Protein AF-M4SZ89-F1 (afdb_monomer_lite)

Organism: NCBI:txid5691

Secondary structure (DSSP, 8-state):
---SHHHHHHHHHHHHHHHTT-PPPTTS--TTHHHHHHHHHHHHGGG---GGGS--PPP-HHHHHHHHHHHHTS-HHHHTTS--SS----SS-GGGTT-SSHHHHHHHHHHHHHHHHHHH-GGGSGGG-PPPHHHHTSHHHHHHHHHHHHHHHHHHHHHHHHHHHTHHHHHHHHHHHHHHHHHHHHSS--TT--HHHH------SSHHHHSBTTTGGGSHHHHHHHHH---TT--S-SSSTTS-SS---TTSTTHHHHHHHHHHHHTTSPPPP--HHHHHHHHHHHHTT-EEEEETTEEEEEEEE--TTSSSS-BTTBEEEE-GGG-GGG-SSS--TTSHHHHHHHHHHHHHHHHHHHHHHHHHHHHHHHHHHHHHHHHHHGGGSPPPPP------------HHHHHHHHHHHHHHHHHHHHHHHHHHHHHHHHHHHHHHHHHHHHHHHHHHHHHHHHHHHTT--TTS---B-TTS-B--PPPPP-

pLDDT: mean 75.84, std 20.74, range [26.45, 97.75]

Foldseek 3Di:
DPPDPVVVLVVLVVVVVVLCPPDDDPPALQQCQSVLLLLLLLVLQLVADPVLLVDLDFDCVLLLLLLLLLLLLDQPVVLVQEDEPPDDDDPQRPVLPPDPCSVVVVVVNVSNNSSSNLNVALVSAFVSDRDDNLLSPDPLSVLLSVLSVLLSLVLVVLNVVLVPPQSVLSVVLVVPLSQLSLCQAAVGHPPPDDLLGRHDQQWDQFLQVAQECVHRVLHSLSQSCQQFEAAQQADHGNNPQLYDPDHDGTRDSCSSVSSSSSVVVSVPPDNDHDALSSLQCSLVVSVVQWDWDDDPNAIWTKHTFDDPNRTAGDDYSGGMHTPCLQPPRNPPDDRDCSRSSNSSNVSSVSRVSNVVSSVSSVVSSVSSNVSSVVSSVSSVVSVVDD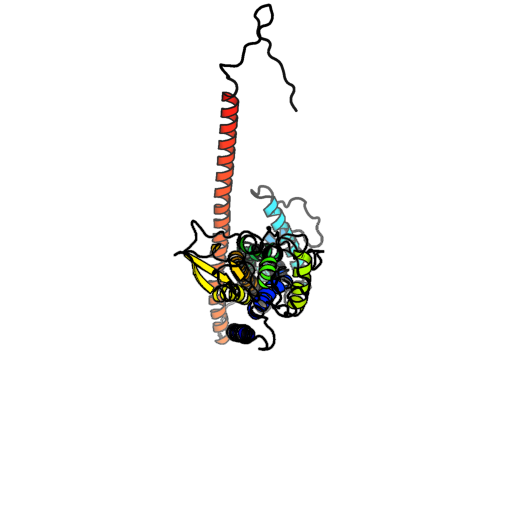SPPDDDDDDDDDDDDDPVVVVVVVVVVVVSVVSVVVSVVSVVVVVVVVVVVVVVVVVVVVVVVVVVVVVVVVVVVVPDDVPDDFDADPVGDGDDDDDDDD

Radius of gyration: 36.12 Å; chains: 1; bounding box: 84×64×108 Å

Sequence (486 aa):
MGRTFADTSLVLAIYLALSAQIKADDHTNAVNLADLSYLCKIIALTKTQTTDFDNADLDSAPIAKQQPLNMSLSDPSWKAQFPKIQGNKPDTPGHCKGSKAPETCKQQYKTWEAAERGAEEPMNLPGKVVYPDKTLATEAGRSTHLLVQATLAAAISKKDAYDMRDKPTLQKFKATVKDALEHIVYRHSAAGKTAATICRADAENDRLTSCKLSKMAKTVCGTAICLCHNDVTQTADICGGASSEAKTAFGGNSMAAVYDKIHEKCGLTPVPHQSSSYIAALATGLLSRLKTKEVALAAKVYLGTITTNSDCRSEANKGCVDFTEISEGNAGGAINAELWPTKLLEIANNLRQAEQALTAKHETQSTLNTLQKQAEHLYEHLQHTPIPPAPTTDTQAKKHRDPQLMIANHQQKQSINALASTAFTTQAQRNANLKQEQKPQQQKEQEMQLQDNKRKRRNAKGNYNPNAPRLLNANGKVKNAKIPPF

Structure (mmCIF, N/CA/C/O backbone):
data_AF-M4SZ89-F1
#
_entry.id   AF-M4SZ89-F1
#
loop_
_atom_site.group_PDB
_atom_site.id
_atom_site.type_symbol
_atom_site.label_atom_id
_atom_site.label_alt_id
_atom_site.label_comp_id
_atom_site.label_asym_id
_atom_site.label_entity_id
_atom_site.label_seq_id
_atom_site.pdbx_PDB_ins_code
_atom_site.Cartn_x
_atom_site.Cartn_y
_atom_site.Cartn_z
_atom_site.occupancy
_atom_site.B_iso_or_equiv
_atom_site.auth_seq_id
_atom_site.auth_comp_id
_atom_site.auth_asym_id
_atom_site.auth_atom_id
_atom_site.pdbx_PDB_model_num
ATOM 1 N N . MET A 1 1 ? 9.666 -7.163 21.982 1.00 36.81 1 MET A N 1
ATOM 2 C CA . MET A 1 1 ? 10.007 -7.828 20.704 1.00 36.81 1 MET A CA 1
ATOM 3 C C . MET A 1 1 ? 10.155 -6.742 19.650 1.00 36.81 1 MET A C 1
ATOM 5 O O . MET A 1 1 ? 9.158 -6.142 19.295 1.00 36.81 1 MET A O 1
ATOM 9 N N . GLY A 1 2 ? 11.381 -6.403 19.248 1.00 33.12 2 GLY A N 1
ATOM 10 C CA . GLY A 1 2 ? 11.660 -5.243 18.384 1.00 33.12 2 GLY A CA 1
ATOM 11 C C . GLY A 1 2 ? 12.942 -5.418 17.571 1.00 33.12 2 GLY A C 1
ATOM 12 O O . GLY A 1 2 ? 13.766 -4.516 17.526 1.00 33.12 2 GLY A O 1
ATOM 13 N N . ARG A 1 3 ? 13.158 -6.616 17.010 1.00 28.50 3 ARG A N 1
ATOM 14 C CA . ARG A 1 3 ? 14.396 -6.980 16.294 1.00 28.50 3 ARG A CA 1
ATOM 15 C C . ARG A 1 3 ? 14.197 -7.492 14.859 1.00 28.50 3 ARG A C 1
ATOM 17 O O . ARG A 1 3 ? 15.154 -7.936 14.258 1.00 28.50 3 ARG A O 1
ATOM 24 N N . THR A 1 4 ? 13.006 -7.405 14.267 1.00 40.66 4 THR A N 1
ATOM 25 C CA . THR A 1 4 ? 12.740 -8.024 12.947 1.00 40.66 4 THR A CA 1
ATOM 26 C C . THR A 1 4 ? 12.839 -7.078 11.741 1.00 40.66 4 THR A C 1
ATOM 28 O O . THR A 1 4 ? 12.909 -7.546 10.606 1.00 40.66 4 THR A O 1
ATOM 31 N N . PHE A 1 5 ? 12.885 -5.756 11.944 1.00 37.91 5 PHE A N 1
ATOM 32 C CA . PHE A 1 5 ? 12.888 -4.790 10.830 1.00 37.91 5 PHE A CA 1
ATOM 33 C C . PHE A 1 5 ? 14.282 -4.481 10.255 1.00 37.91 5 PHE A C 1
ATOM 35 O O . PHE A 1 5 ? 14.401 -4.156 9.074 1.00 37.91 5 PHE A O 1
ATOM 42 N N . ALA A 1 6 ? 15.345 -4.600 11.060 1.00 34.72 6 ALA A N 1
ATOM 43 C CA . ALA A 1 6 ? 16.712 -4.341 10.596 1.00 34.72 6 ALA A CA 1
ATOM 44 C C . ALA A 1 6 ? 17.258 -5.498 9.738 1.00 34.72 6 ALA A C 1
ATOM 46 O O . ALA A 1 6 ? 17.866 -5.261 8.694 1.00 34.72 6 ALA A O 1
ATOM 47 N N . ASP A 1 7 ? 16.961 -6.742 10.124 1.00 34.84 7 ASP A N 1
ATOM 48 C CA . ASP A 1 7 ? 17.510 -7.931 9.462 1.00 34.84 7 ASP A CA 1
ATOM 49 C C . ASP A 1 7 ? 16.897 -8.177 8.074 1.00 34.84 7 ASP A C 1
ATOM 51 O O . ASP A 1 7 ? 17.586 -8.606 7.151 1.00 34.84 7 ASP A O 1
ATOM 55 N N . THR A 1 8 ? 15.625 -7.825 7.868 1.00 44.75 8 THR A N 1
ATOM 56 C CA . THR A 1 8 ? 14.959 -7.960 6.559 1.00 44.75 8 THR A CA 1
ATOM 57 C C . THR A 1 8 ? 15.474 -6.953 5.529 1.00 44.75 8 THR A C 1
ATOM 59 O O . THR A 1 8 ? 15.621 -7.296 4.355 1.00 44.75 8 THR A O 1
ATOM 62 N N . SER A 1 9 ? 15.822 -5.734 5.955 1.00 45.56 9 SER A N 1
ATOM 63 C CA . SER A 1 9 ? 16.360 -4.695 5.063 1.00 45.56 9 SER A CA 1
ATOM 64 C C . SER A 1 9 ? 17.781 -5.011 4.580 1.00 45.56 9 SER A C 1
ATOM 66 O O . SER A 1 9 ? 18.100 -4.773 3.414 1.00 45.56 9 SER A O 1
ATOM 68 N N . LEU A 1 10 ? 18.619 -5.601 5.442 1.00 38.62 10 LEU A N 1
ATOM 69 C CA . LEU A 1 10 ? 19.981 -6.013 5.087 1.00 38.62 10 LEU A CA 1
ATOM 70 C C . LEU A 1 10 ? 19.970 -7.173 4.077 1.00 38.62 10 LEU A C 1
ATOM 72 O O . LEU A 1 10 ? 20.678 -7.132 3.072 1.00 38.62 10 LEU A O 1
ATOM 76 N N . VAL A 1 11 ? 19.116 -8.177 4.298 1.00 49.03 11 VAL A N 1
ATOM 77 C CA . VAL A 1 11 ? 18.994 -9.345 3.408 1.00 49.03 11 VAL A CA 1
ATOM 78 C C . VAL A 1 11 ? 18.476 -8.944 2.021 1.00 49.03 11 VAL A C 1
ATOM 80 O O . VAL A 1 11 ? 18.975 -9.443 1.012 1.00 49.03 11 VAL A O 1
ATOM 83 N N . LEU A 1 12 ? 17.537 -7.994 1.942 1.00 48.88 12 LEU A N 1
ATOM 84 C CA . LEU A 1 12 ? 16.992 -7.501 0.671 1.00 48.88 12 LEU A CA 1
ATOM 85 C C . LEU A 1 12 ? 18.033 -6.716 -0.149 1.00 48.88 12 LEU A C 1
ATOM 87 O O . LEU A 1 12 ? 18.131 -6.896 -1.365 1.00 48.88 12 LEU A O 1
ATOM 91 N N . ALA A 1 13 ? 18.844 -5.884 0.515 1.00 47.94 13 ALA A N 1
ATOM 92 C CA . ALA A 1 13 ? 19.945 -5.158 -0.118 1.00 47.94 13 ALA A CA 1
ATOM 93 C C . ALA A 1 13 ? 21.029 -6.115 -0.646 1.00 47.94 13 ALA A C 1
ATOM 95 O O . ALA A 1 13 ? 21.525 -5.926 -1.757 1.00 47.94 13 ALA A O 1
ATOM 96 N N . ILE A 1 14 ? 21.333 -7.184 0.098 1.00 47.44 14 ILE A N 1
ATOM 97 C CA . ILE A 1 14 ? 22.278 -8.230 -0.318 1.00 47.44 14 ILE A CA 1
ATOM 98 C C . ILE A 1 14 ? 21.741 -9.008 -1.532 1.00 47.44 14 ILE A C 1
ATOM 100 O O . ILE A 1 14 ? 22.484 -9.222 -2.487 1.00 47.44 14 ILE A O 1
ATOM 104 N N . TYR A 1 15 ? 20.449 -9.358 -1.570 1.00 50.28 15 TYR A N 1
ATOM 105 C CA . TYR A 1 15 ? 19.843 -10.053 -2.719 1.00 50.28 15 TYR A CA 1
ATOM 106 C C . TYR A 1 15 ? 19.828 -9.189 -3.994 1.00 50.28 15 TYR A C 1
ATOM 108 O O . TYR A 1 15 ? 20.091 -9.673 -5.099 1.00 50.28 15 TYR A O 1
ATOM 116 N N . LEU A 1 16 ? 19.564 -7.885 -3.856 1.00 49.06 16 LEU A N 1
ATOM 117 C CA . LEU A 1 16 ? 19.643 -6.930 -4.965 1.00 49.06 16 LEU A CA 1
ATOM 118 C C . LEU A 1 16 ? 21.092 -6.712 -5.433 1.00 49.06 16 LEU A C 1
ATOM 120 O O . LEU A 1 16 ? 21.329 -6.682 -6.641 1.00 49.06 16 LEU A O 1
ATOM 124 N N . ALA A 1 17 ? 22.061 -6.654 -4.517 1.00 45.78 17 ALA A N 1
ATOM 125 C CA . ALA A 1 17 ? 23.483 -6.556 -4.849 1.00 45.78 17 ALA A CA 1
ATOM 126 C C . ALA A 1 17 ? 24.021 -7.823 -5.543 1.00 45.78 17 ALA A C 1
ATOM 128 O O . ALA A 1 17 ? 24.750 -7.717 -6.526 1.00 45.78 17 ALA A O 1
ATOM 129 N N . LEU A 1 18 ? 23.604 -9.019 -5.112 1.00 41.88 18 LEU A N 1
ATOM 130 C CA . LEU A 1 18 ? 23.982 -10.295 -5.740 1.00 41.88 18 LEU A CA 1
ATOM 131 C C . LEU A 1 18 ? 23.459 -10.404 -7.177 1.00 41.88 18 LEU A C 1
ATOM 133 O O . LEU A 1 18 ? 24.170 -10.835 -8.077 1.00 41.88 18 LEU A O 1
ATOM 137 N N . SER A 1 19 ? 22.245 -9.924 -7.436 1.00 43.47 19 SER A N 1
ATOM 138 C CA . SER A 1 19 ? 21.701 -9.889 -8.800 1.00 43.47 19 SER A CA 1
ATOM 139 C C . SER A 1 19 ? 22.340 -8.835 -9.717 1.00 43.47 19 SER A C 1
ATOM 141 O O . SER A 1 19 ? 22.160 -8.896 -10.931 1.00 43.47 19 SER A O 1
ATOM 143 N N . ALA A 1 20 ? 23.087 -7.873 -9.164 1.00 42.91 20 ALA A N 1
ATOM 144 C CA . ALA A 1 20 ? 23.924 -6.969 -9.951 1.00 42.91 20 ALA A CA 1
ATOM 145 C C . ALA A 1 20 ? 25.211 -7.656 -10.452 1.00 42.91 20 ALA A C 1
ATOM 147 O O . ALA A 1 20 ? 25.927 -7.068 -11.257 1.00 42.91 20 ALA A O 1
ATOM 148 N N . GLN A 1 21 ? 25.483 -8.896 -10.018 1.00 42.19 21 GLN A N 1
ATOM 149 C CA . GLN A 1 21 ? 26.638 -9.695 -10.436 1.00 42.19 21 GLN A CA 1
ATOM 150 C C . GLN A 1 21 ? 26.321 -10.764 -11.490 1.00 42.19 21 GLN A C 1
ATOM 152 O O . GLN A 1 21 ? 27.181 -11.600 -11.765 1.00 42.19 21 GLN A O 1
ATOM 157 N N . ILE A 1 22 ? 25.141 -10.741 -12.128 1.00 48.22 22 ILE A N 1
ATOM 158 C CA . ILE A 1 22 ? 24.932 -11.515 -13.362 1.00 48.22 22 ILE A CA 1
ATOM 159 C C . ILE A 1 22 ? 25.780 -10.851 -14.453 1.00 48.22 22 ILE A C 1
ATOM 161 O O . ILE A 1 22 ? 25.318 -9.970 -15.179 1.00 48.22 22 ILE A O 1
ATOM 165 N N . LYS A 1 23 ? 27.060 -11.223 -14.516 1.00 40.38 23 LYS A N 1
ATOM 166 C CA . LYS A 1 23 ? 27.880 -11.007 -15.701 1.00 40.38 23 LYS A CA 1
ATOM 167 C C . LYS A 1 23 ? 27.308 -11.907 -16.790 1.00 40.38 23 LYS A C 1
ATOM 169 O O . LYS A 1 23 ? 27.009 -13.072 -16.526 1.00 40.38 23 LYS A O 1
ATOM 174 N N . ALA A 1 24 ? 27.102 -11.345 -17.977 1.00 44.34 24 ALA A N 1
ATOM 175 C CA . ALA A 1 24 ? 26.889 -12.158 -19.163 1.00 44.34 24 ALA A CA 1
ATOM 176 C C . ALA A 1 24 ? 28.044 -13.168 -19.259 1.00 44.34 24 ALA A C 1
ATOM 178 O O . ALA A 1 24 ? 29.178 -12.836 -18.914 1.00 44.34 24 ALA A O 1
ATOM 179 N N . ASP A 1 25 ? 27.739 -14.395 -19.672 1.00 45.38 25 ASP A N 1
ATOM 180 C CA . ASP A 1 25 ? 28.764 -15.311 -20.159 1.00 45.38 25 ASP A CA 1
ATOM 181 C C . ASP A 1 25 ? 29.540 -14.582 -21.268 1.00 45.38 25 ASP A C 1
ATOM 183 O O . ASP A 1 25 ? 28.912 -14.043 -22.186 1.00 45.38 25 ASP A O 1
ATOM 187 N N . ASP A 1 26 ? 30.874 -14.546 -21.170 1.00 44.59 26 ASP A N 1
ATOM 188 C CA . ASP A 1 26 ? 31.775 -13.906 -22.139 1.00 44.59 26 ASP A CA 1
ATOM 189 C C . ASP A 1 26 ? 31.582 -14.468 -23.570 1.00 44.59 26 ASP A C 1
ATOM 191 O O . ASP A 1 26 ? 32.023 -13.861 -24.547 1.00 44.59 26 ASP A O 1
ATOM 195 N N . HIS A 1 27 ? 30.884 -15.602 -23.719 1.00 46.88 27 HIS A N 1
ATOM 196 C CA . HIS A 1 27 ? 30.517 -16.212 -24.999 1.00 46.88 27 HIS A CA 1
ATOM 197 C C . HIS A 1 27 ? 29.178 -15.737 -25.590 1.00 46.88 27 HIS A C 1
ATOM 199 O O . HIS A 1 27 ? 28.850 -16.086 -26.727 1.00 46.88 27 HIS A O 1
ATOM 205 N N . THR A 1 28 ? 28.405 -14.923 -24.869 1.00 55.62 28 THR A N 1
ATOM 206 C CA . THR A 1 28 ? 27.119 -14.383 -25.332 1.00 55.62 28 THR A CA 1
ATOM 207 C C . THR A 1 28 ? 27.242 -12.871 -25.504 1.00 55.62 28 THR A C 1
ATOM 209 O O . THR A 1 28 ? 27.560 -12.158 -24.560 1.00 55.62 28 THR A O 1
ATOM 212 N N . ASN A 1 29 ? 26.967 -12.328 -26.694 1.00 66.94 29 ASN A N 1
ATOM 213 C CA . ASN A 1 29 ? 26.988 -10.874 -26.955 1.00 66.94 29 ASN A CA 1
ATOM 214 C C . ASN A 1 29 ? 25.875 -10.086 -26.207 1.00 66.94 29 ASN A C 1
ATOM 216 O O . ASN A 1 29 ? 25.530 -8.969 -26.595 1.00 66.94 29 ASN A O 1
ATOM 220 N N . ALA A 1 30 ? 25.325 -10.651 -25.126 1.00 80.81 30 ALA A N 1
ATOM 221 C CA . ALA A 1 30 ? 24.142 -10.239 -24.382 1.00 80.81 30 ALA A CA 1
ATOM 222 C C . ALA A 1 30 ? 24.397 -9.016 -23.479 1.00 80.81 30 ALA A C 1
ATOM 224 O O . ALA A 1 30 ? 24.188 -9.044 -22.262 1.00 80.81 30 ALA A O 1
ATOM 225 N N . VAL A 1 31 ? 24.852 -7.918 -24.084 1.00 85.81 31 VAL A N 1
ATOM 226 C CA . VAL A 1 31 ? 25.299 -6.690 -23.406 1.00 85.81 31 VAL A CA 1
ATOM 227 C C . VAL A 1 31 ? 24.241 -6.043 -22.505 1.00 85.81 31 VAL A C 1
ATOM 229 O O . VAL A 1 31 ? 24.598 -5.337 -21.564 1.00 85.81 31 VAL A O 1
ATOM 232 N N . ASN A 1 32 ? 22.950 -6.290 -22.750 1.00 90.88 32 ASN A N 1
ATOM 233 C CA . ASN A 1 32 ? 21.843 -5.721 -21.979 1.00 90.88 32 ASN A CA 1
ATOM 234 C C . ASN A 1 32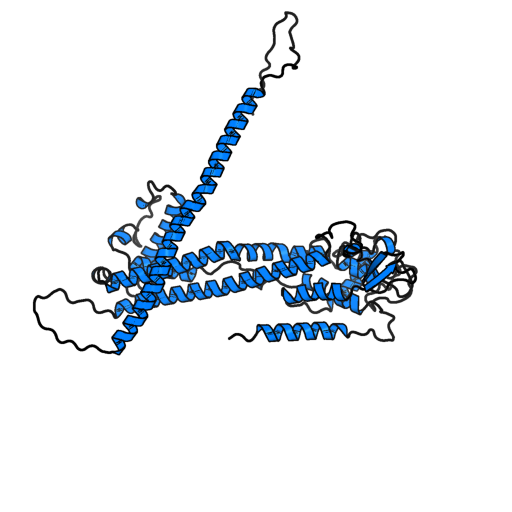 ? 21.150 -6.736 -21.053 1.00 90.88 32 ASN A C 1
ATOM 236 O O . ASN A 1 32 ? 20.132 -6.400 -20.444 1.00 90.88 32 ASN A O 1
ATOM 240 N N . LEU A 1 33 ? 21.679 -7.958 -20.893 1.00 88.50 33 LEU A N 1
ATOM 241 C CA . LEU A 1 33 ? 21.048 -9.001 -20.069 1.00 88.50 33 LEU A CA 1
ATOM 242 C C . LEU A 1 33 ? 20.818 -8.556 -18.617 1.00 88.50 33 LEU A C 1
ATOM 244 O O . LEU A 1 33 ? 19.773 -8.850 -18.032 1.00 88.50 33 LEU A O 1
ATOM 248 N N . ALA A 1 34 ? 21.767 -7.824 -18.030 1.00 89.25 34 ALA A N 1
ATOM 249 C CA . ALA A 1 34 ? 21.647 -7.328 -16.660 1.00 89.25 34 ALA A CA 1
ATOM 250 C C . ALA A 1 34 ? 20.532 -6.276 -16.513 1.00 89.25 34 ALA A C 1
ATOM 252 O O . ALA A 1 34 ? 19.811 -6.279 -15.513 1.00 89.25 34 ALA A O 1
ATOM 253 N N . ASP A 1 35 ? 20.370 -5.398 -17.505 1.00 94.00 35 ASP A N 1
ATOM 254 C CA . ASP A 1 35 ? 19.313 -4.383 -17.509 1.00 94.00 35 ASP A CA 1
ATOM 255 C C . ASP A 1 35 ? 17.945 -5.017 -17.784 1.00 94.00 35 ASP A C 1
ATOM 257 O O . ASP A 1 35 ? 16.976 -4.696 -17.095 1.00 94.00 35 ASP A O 1
ATOM 261 N N . LEU A 1 36 ? 17.865 -6.006 -18.683 1.00 93.88 36 LEU A N 1
ATOM 262 C CA . LEU A 1 36 ? 16.652 -6.805 -18.865 1.00 93.88 36 LEU A CA 1
ATOM 263 C C . LEU A 1 36 ? 16.264 -7.535 -17.573 1.00 93.88 36 LEU A C 1
ATOM 265 O O . LEU A 1 36 ? 15.119 -7.442 -17.134 1.00 93.88 36 LEU A O 1
ATOM 269 N N . SER A 1 37 ? 17.215 -8.223 -16.937 1.00 91.62 37 SER A N 1
ATOM 270 C CA . SER A 1 37 ? 16.984 -8.940 -15.675 1.00 91.62 37 SER A CA 1
ATOM 271 C C . SER A 1 37 ? 16.450 -8.005 -14.591 1.00 91.62 37 SER A C 1
ATOM 273 O O . SER A 1 37 ? 15.629 -8.399 -13.763 1.00 91.62 37 SER A O 1
ATOM 275 N N . TYR A 1 38 ? 16.884 -6.743 -14.602 1.00 94.38 38 TYR A N 1
ATOM 276 C CA . TYR A 1 38 ? 16.364 -5.719 -13.711 1.00 94.38 38 TYR A CA 1
ATOM 277 C C . TYR A 1 38 ? 14.910 -5.344 -14.029 1.00 94.38 38 TYR A C 1
ATOM 279 O O . TYR A 1 38 ? 14.068 -5.348 -13.130 1.00 94.38 38 TYR A O 1
ATOM 287 N N . LEU A 1 39 ? 14.585 -5.086 -15.301 1.00 96.69 39 LEU A N 1
ATOM 288 C CA . LEU A 1 39 ? 13.211 -4.798 -15.726 1.00 96.69 39 LEU A CA 1
ATOM 289 C C . LEU A 1 39 ? 12.262 -5.974 -15.457 1.00 96.69 39 LEU A C 1
ATOM 291 O O . LEU A 1 39 ? 11.119 -5.750 -15.062 1.00 96.69 39 LEU A O 1
ATOM 295 N N . CYS A 1 40 ? 12.729 -7.220 -15.584 1.00 95.06 40 CYS A N 1
ATOM 296 C CA . CYS A 1 40 ? 11.929 -8.401 -15.262 1.00 95.06 40 CYS A CA 1
ATOM 297 C C . CYS A 1 40 ? 11.460 -8.421 -13.799 1.00 95.06 40 CYS A C 1
ATOM 299 O O . CYS A 1 40 ? 10.348 -8.872 -13.527 1.00 95.06 40 CYS A O 1
ATOM 301 N N . LYS A 1 41 ? 12.237 -7.871 -12.858 1.00 94.56 41 LYS A N 1
ATOM 302 C CA . LYS A 1 41 ? 11.801 -7.731 -11.456 1.00 94.56 41 LYS A CA 1
ATOM 303 C C . LYS A 1 41 ? 10.668 -6.729 -11.297 1.00 94.56 41 LYS A C 1
ATOM 305 O O . LYS A 1 41 ? 9.758 -6.961 -10.511 1.00 94.56 41 LYS A O 1
ATOM 310 N N . ILE A 1 42 ? 10.702 -5.640 -12.063 1.00 95.62 42 ILE A N 1
ATOM 311 C CA . ILE A 1 42 ? 9.619 -4.653 -12.083 1.00 95.62 42 ILE A CA 1
ATOM 312 C C . ILE A 1 42 ? 8.368 -5.274 -12.719 1.00 95.62 42 ILE A C 1
ATOM 314 O O . ILE A 1 42 ? 7.276 -5.136 -12.178 1.00 95.62 42 ILE A O 1
ATOM 318 N N . ILE A 1 43 ? 8.520 -6.036 -13.809 1.00 94.69 43 ILE A N 1
ATOM 319 C CA . ILE A 1 43 ? 7.421 -6.795 -14.432 1.00 94.69 43 ILE A CA 1
ATOM 320 C C . ILE A 1 43 ? 6.814 -7.796 -13.434 1.00 94.69 43 ILE A C 1
ATOM 322 O O . ILE A 1 43 ? 5.590 -7.907 -13.342 1.00 94.69 43 ILE A O 1
ATOM 326 N N . ALA A 1 44 ? 7.643 -8.488 -12.646 1.00 92.69 44 ALA A N 1
ATOM 327 C CA . ALA A 1 44 ? 7.199 -9.468 -11.656 1.00 92.69 44 ALA A CA 1
ATOM 328 C C . ALA A 1 44 ? 6.315 -8.871 -10.545 1.00 92.69 44 ALA A C 1
ATOM 330 O O . ALA A 1 44 ? 5.497 -9.603 -9.991 1.00 92.69 44 ALA A O 1
ATOM 331 N N . LEU A 1 45 ? 6.386 -7.557 -10.279 1.00 91.81 45 LEU A N 1
ATOM 332 C CA . LEU A 1 45 ? 5.482 -6.877 -9.336 1.00 91.81 45 LEU A CA 1
ATOM 333 C C . LEU A 1 45 ? 4.004 -7.026 -9.724 1.00 91.81 45 LEU A C 1
ATOM 335 O O . LEU A 1 45 ? 3.142 -7.064 -8.853 1.00 91.81 45 LEU A O 1
ATOM 339 N N . THR A 1 46 ? 3.695 -7.150 -11.020 1.00 90.88 46 THR A N 1
ATOM 340 C CA . THR A 1 46 ? 2.310 -7.335 -11.503 1.00 90.88 46 THR A CA 1
ATOM 341 C C . THR A 1 46 ? 1.719 -8.698 -11.138 1.00 90.88 46 THR A C 1
ATOM 343 O O . THR A 1 46 ? 0.511 -8.899 -11.241 1.00 90.88 46 THR A O 1
ATOM 346 N N . LYS A 1 47 ? 2.564 -9.638 -10.698 1.00 86.50 47 LYS A N 1
ATOM 347 C CA . LYS A 1 47 ? 2.171 -10.989 -10.283 1.00 86.50 47 LYS A CA 1
ATOM 348 C C . LYS A 1 47 ? 1.986 -11.112 -8.770 1.00 86.50 47 LYS A C 1
ATOM 350 O O . LYS A 1 47 ? 1.521 -12.155 -8.312 1.00 86.50 47 LYS A O 1
ATOM 355 N N . THR A 1 48 ? 2.363 -10.098 -7.990 1.00 81.38 48 THR A N 1
ATOM 356 C CA . THR A 1 48 ? 2.270 -10.176 -6.532 1.00 81.38 48 THR A CA 1
ATOM 357 C C . THR A 1 48 ? 0.822 -10.047 -6.062 1.00 81.38 48 THR A C 1
ATOM 359 O O . THR A 1 48 ? 0.033 -9.268 -6.598 1.00 81.38 48 THR A O 1
ATOM 362 N N . GLN A 1 49 ? 0.466 -10.837 -5.050 1.00 74.38 49 GLN A N 1
ATOM 363 C CA . GLN A 1 49 ? -0.824 -10.737 -4.379 1.00 74.38 49 GLN A CA 1
ATOM 364 C C . GLN A 1 49 ? -0.771 -9.661 -3.290 1.00 74.38 49 GLN A C 1
ATOM 366 O O . GLN A 1 49 ? 0.221 -9.538 -2.579 1.00 74.38 49 GLN A O 1
ATOM 371 N N . THR A 1 50 ? -1.858 -8.908 -3.134 1.00 72.06 50 THR A N 1
ATOM 372 C CA . THR A 1 50 ? -1.990 -7.833 -2.136 1.00 72.06 50 THR A CA 1
ATOM 373 C C . THR A 1 50 ? -2.863 -8.256 -0.955 1.00 72.06 50 THR A C 1
ATOM 375 O O . THR A 1 50 ? -3.582 -7.430 -0.393 1.00 72.06 50 THR A O 1
ATOM 378 N N . THR A 1 51 ? -2.848 -9.546 -0.606 1.00 74.56 51 THR A N 1
ATOM 379 C CA . THR A 1 51 ? -3.790 -10.153 0.351 1.00 74.56 51 THR A CA 1
ATOM 380 C C . THR A 1 51 ? -3.734 -9.529 1.739 1.00 74.56 51 THR A C 1
ATOM 382 O O . THR A 1 51 ? -4.750 -9.437 2.424 1.00 74.56 51 THR A O 1
ATOM 385 N N . ASP A 1 52 ? -2.574 -9.007 2.136 1.00 72.62 52 ASP A N 1
ATOM 386 C CA . ASP A 1 52 ? -2.389 -8.346 3.434 1.00 72.62 52 ASP A CA 1
ATOM 387 C C . ASP A 1 52 ? -3.251 -7.080 3.587 1.00 72.62 52 ASP A C 1
ATOM 389 O O . ASP A 1 52 ? -3.553 -6.647 4.699 1.00 72.62 52 ASP A O 1
ATOM 393 N N . PHE A 1 53 ? -3.712 -6.513 2.468 1.00 80.75 53 PHE A N 1
ATOM 394 C CA . PHE A 1 53 ? -4.570 -5.331 2.421 1.00 80.75 53 PHE A CA 1
ATOM 395 C C . PHE A 1 53 ? -6.050 -5.673 2.184 1.00 80.75 53 PHE A C 1
ATOM 397 O O . PHE A 1 53 ? -6.866 -4.766 2.007 1.00 80.75 53 PHE A O 1
ATOM 404 N N . ASP A 1 54 ? -6.433 -6.957 2.175 1.00 79.38 54 ASP A N 1
ATOM 405 C CA . ASP A 1 54 ? -7.777 -7.366 1.756 1.00 79.38 54 ASP A CA 1
ATOM 406 C C . ASP A 1 54 ? -8.883 -6.938 2.712 1.00 79.38 54 ASP A C 1
ATOM 408 O O . ASP A 1 54 ? -10.007 -6.677 2.268 1.00 79.38 54 ASP A O 1
ATOM 412 N N . ASN A 1 55 ? -8.569 -6.829 4.000 1.00 85.00 55 ASN A N 1
ATOM 413 C CA . ASN A 1 55 ? -9.517 -6.430 5.023 1.00 85.00 55 ASN A CA 1
ATOM 414 C C . ASN A 1 55 ? -9.055 -5.134 5.701 1.00 85.00 55 ASN A C 1
ATOM 416 O O . ASN A 1 55 ? -8.092 -5.137 6.466 1.00 85.00 55 ASN A O 1
ATOM 420 N N . ALA A 1 56 ? -9.786 -4.043 5.479 1.00 90.94 56 ALA A N 1
ATOM 421 C CA . ALA A 1 56 ? -9.559 -2.759 6.144 1.00 90.94 56 ALA A CA 1
ATOM 422 C C . ALA A 1 56 ? -10.417 -2.573 7.410 1.00 90.94 56 ALA A C 1
ATOM 424 O O . ALA A 1 56 ? -10.335 -1.539 8.061 1.00 90.94 56 ALA A O 1
ATOM 425 N N . ASP A 1 57 ? -11.263 -3.538 7.764 1.00 94.06 57 ASP A N 1
ATOM 426 C CA . ASP A 1 57 ? -12.154 -3.436 8.914 1.00 94.06 57 ASP A CA 1
ATOM 427 C C . ASP A 1 57 ? -11.501 -3.980 10.187 1.00 94.06 57 ASP A C 1
ATOM 429 O O . ASP A 1 57 ? -10.837 -5.024 10.185 1.00 94.06 57 ASP A O 1
ATOM 433 N N . LEU A 1 58 ? -11.711 -3.255 11.287 1.00 95.12 58 LEU A N 1
ATOM 434 C CA . LEU A 1 58 ? -11.496 -3.758 12.643 1.00 95.12 58 LEU A CA 1
ATOM 435 C C . LEU A 1 58 ? -12.633 -4.702 13.032 1.00 95.12 58 LEU A C 1
ATOM 437 O O . LEU A 1 58 ? -13.794 -4.448 12.703 1.00 95.12 58 LEU A O 1
ATOM 441 N N . ASP A 1 59 ? -12.310 -5.725 13.815 1.00 94.94 59 ASP A N 1
ATOM 442 C CA . ASP A 1 59 ? -13.316 -6.526 14.499 1.00 94.94 59 ASP A CA 1
ATOM 443 C C . ASP A 1 59 ? -13.964 -5.689 15.612 1.00 94.94 59 ASP A C 1
ATOM 445 O O . ASP A 1 59 ? -13.296 -5.216 16.538 1.00 94.94 59 ASP A O 1
ATOM 449 N N . SER A 1 60 ? -15.281 -5.492 15.510 1.00 93.25 60 SER A N 1
ATOM 450 C CA . SER A 1 60 ? -16.086 -4.741 16.475 1.00 93.25 60 SER A CA 1
ATOM 451 C C . SER A 1 60 ? -16.534 -5.564 17.684 1.00 93.25 60 SER A C 1
ATOM 453 O O . SER A 1 60 ? -17.110 -4.989 18.611 1.00 93.25 60 SER A O 1
ATOM 455 N N . ALA A 1 61 ? -16.282 -6.878 17.713 1.00 94.56 61 ALA A N 1
ATOM 456 C CA . ALA A 1 61 ? -16.664 -7.745 18.825 1.00 94.56 61 ALA A CA 1
ATOM 457 C C . ALA A 1 61 ? -16.183 -7.244 20.204 1.00 94.56 61 ALA A C 1
ATOM 459 O O . ALA A 1 61 ? -16.985 -7.288 21.137 1.00 94.56 61 ALA A O 1
ATOM 460 N N . PRO A 1 62 ? -14.965 -6.685 20.375 1.00 96.19 62 PRO A N 1
ATOM 461 C CA . PRO A 1 62 ? -14.526 -6.166 21.674 1.00 96.19 62 PRO A CA 1
ATOM 462 C C . PRO A 1 62 ? -15.346 -4.974 22.185 1.00 96.19 62 PRO A C 1
ATOM 464 O O . PRO A 1 62 ? -15.490 -4.790 23.393 1.00 96.19 62 PRO A O 1
ATOM 467 N N . ILE A 1 63 ? -15.895 -4.155 21.281 1.00 95.19 63 ILE A N 1
ATOM 468 C CA . ILE A 1 63 ? -16.808 -3.060 21.641 1.00 95.19 63 ILE A CA 1
ATOM 469 C C . ILE A 1 63 ? -18.187 -3.634 21.960 1.00 95.19 63 ILE A C 1
ATOM 471 O O . ILE A 1 63 ? -18.762 -3.295 22.991 1.00 95.19 63 ILE A O 1
ATOM 475 N N . ALA A 1 64 ? -18.699 -4.526 21.107 1.00 93.12 64 ALA A N 1
ATOM 476 C CA . ALA A 1 64 ? -20.005 -5.154 21.296 1.00 93.12 64 ALA A CA 1
ATOM 477 C C . ALA A 1 64 ? -20.089 -5.895 22.640 1.00 93.12 64 ALA A C 1
ATOM 479 O O . ALA A 1 64 ? -21.078 -5.759 23.350 1.00 93.12 64 ALA A O 1
ATOM 480 N N . LYS A 1 65 ? -19.019 -6.590 23.044 1.00 93.81 65 LYS A N 1
ATOM 481 C CA . LYS A 1 65 ? -18.931 -7.276 24.340 1.00 93.81 65 LYS A CA 1
ATOM 482 C C . LYS A 1 65 ? -18.931 -6.337 25.542 1.00 93.81 65 LYS A C 1
ATOM 484 O O . LYS A 1 65 ? -19.367 -6.748 26.601 1.00 93.81 65 LYS A O 1
ATOM 489 N N . GLN A 1 66 ? -18.492 -5.087 25.411 1.00 95.31 66 GLN A N 1
ATOM 490 C CA . GLN A 1 66 ? -18.516 -4.122 26.520 1.00 95.31 66 GLN A CA 1
ATOM 491 C C . GLN A 1 66 ? -19.891 -3.472 26.725 1.00 95.31 66 GLN A C 1
ATOM 493 O O . GLN A 1 66 ? -20.176 -2.966 27.811 1.00 95.31 66 GLN A O 1
ATOM 498 N N . GLN A 1 67 ? -20.752 -3.468 25.704 1.00 94.56 67 GLN A N 1
ATOM 499 C CA . GLN A 1 67 ? -22.054 -2.802 25.778 1.00 94.56 67 GLN A CA 1
ATOM 500 C C . GLN A 1 67 ? -22.989 -3.442 26.825 1.00 94.56 67 GLN A C 1
ATOM 502 O O . GLN A 1 67 ? -23.509 -2.687 27.650 1.00 94.56 67 GLN A O 1
ATOM 507 N N . PRO A 1 68 ? -23.161 -4.782 26.889 1.00 94.19 68 PRO A N 1
ATOM 508 C CA . PRO A 1 68 ? -23.935 -5.429 27.952 1.00 94.19 68 PRO A CA 1
ATOM 509 C C . PRO A 1 68 ? -23.363 -5.201 29.354 1.00 94.19 68 PRO A C 1
ATOM 511 O O . PRO A 1 68 ? -24.118 -5.013 30.302 1.00 94.19 68 PRO A O 1
ATOM 514 N N . LEU A 1 69 ? -22.034 -5.152 29.508 1.00 95.56 69 LEU A N 1
ATOM 515 C CA . LEU A 1 69 ? -21.392 -4.876 30.802 1.00 95.56 69 LEU A CA 1
ATOM 516 C C . LEU A 1 69 ? -21.770 -3.474 31.284 1.00 95.56 69 LEU A C 1
ATOM 518 O O . LEU A 1 69 ? -22.258 -3.315 32.399 1.00 95.56 69 LEU A O 1
ATOM 522 N N . ASN A 1 70 ? -21.608 -2.468 30.420 1.00 95.62 70 ASN A N 1
ATOM 523 C CA . ASN A 1 70 ? -22.003 -1.097 30.729 1.00 95.62 70 ASN A CA 1
ATOM 524 C C . ASN A 1 70 ? -23.502 -1.000 31.057 1.00 95.62 70 ASN A C 1
ATOM 526 O O . ASN A 1 70 ? -23.887 -0.318 32.004 1.00 95.62 70 ASN A O 1
ATOM 530 N N . MET A 1 71 ? -24.346 -1.693 30.289 1.00 94.12 71 MET A N 1
ATOM 531 C CA . MET A 1 71 ? -25.789 -1.668 30.503 1.00 94.12 71 MET A CA 1
ATOM 532 C C . MET A 1 71 ? -26.197 -2.351 31.816 1.00 94.12 71 MET A C 1
ATOM 534 O O . MET A 1 71 ? -26.923 -1.759 32.605 1.00 94.12 71 MET A O 1
ATOM 538 N N . SER A 1 72 ? -25.671 -3.539 32.122 1.00 94.25 72 SER A N 1
ATOM 539 C CA . SER A 1 72 ? -26.000 -4.260 33.364 1.00 94.25 72 SER A CA 1
ATOM 540 C C . SER A 1 72 ? -25.628 -3.481 34.635 1.00 94.25 72 SER A C 1
ATOM 542 O O . SER A 1 72 ? -26.328 -3.588 35.645 1.00 94.25 72 SER A O 1
ATOM 544 N N . LEU A 1 73 ? -24.572 -2.658 34.573 1.00 94.56 73 LEU A N 1
ATOM 545 C CA . LEU A 1 73 ? -24.131 -1.771 35.656 1.00 94.56 73 LEU A CA 1
ATOM 546 C C . LEU A 1 73 ? -24.879 -0.428 35.709 1.00 94.56 73 LEU A C 1
ATOM 548 O O . LEU A 1 73 ? -24.662 0.355 36.637 1.00 94.56 73 LEU A O 1
ATOM 552 N N . SER A 1 74 ? -25.728 -0.138 34.723 1.00 93.00 74 SER A N 1
ATOM 553 C CA . SER A 1 74 ? -26.465 1.120 34.652 1.00 93.00 74 SER A CA 1
ATOM 554 C C . SER A 1 74 ? -27.565 1.214 35.709 1.00 93.00 74 SER A C 1
ATOM 556 O O . SER A 1 74 ? -28.043 0.215 36.254 1.00 93.00 74 SER A O 1
ATOM 558 N N . ASP A 1 75 ? -27.987 2.451 35.977 1.00 87.81 75 ASP A N 1
ATOM 559 C CA . ASP A 1 75 ? -29.072 2.737 36.911 1.00 87.81 75 ASP A CA 1
ATOM 560 C C . ASP A 1 75 ? -30.368 1.999 36.506 1.00 87.81 75 ASP A C 1
ATOM 562 O O . ASP A 1 75 ? -30.701 1.959 35.315 1.00 87.81 75 ASP A O 1
ATOM 566 N N . PRO A 1 76 ? -31.134 1.429 37.455 1.00 85.38 76 PRO A N 1
ATOM 567 C CA . PRO A 1 76 ? -32.373 0.716 37.144 1.00 85.38 76 PRO A CA 1
ATOM 568 C C . PRO A 1 76 ? -33.391 1.555 36.362 1.00 85.38 76 PRO A C 1
ATOM 570 O O . PRO A 1 76 ? -34.064 1.029 35.477 1.00 85.38 76 PRO A O 1
ATOM 573 N N . SER A 1 77 ? -33.472 2.864 36.628 1.00 84.94 77 SER A N 1
ATOM 574 C CA . SER A 1 77 ? -34.359 3.774 35.891 1.00 84.94 77 SER A CA 1
ATOM 575 C C . SER A 1 77 ? -33.916 3.991 34.442 1.00 84.94 77 SER A C 1
ATOM 577 O O . SER A 1 77 ? -34.751 4.240 33.574 1.00 84.94 77 SER A O 1
ATOM 579 N N . TRP A 1 78 ? -32.615 3.860 34.160 1.00 85.69 78 TRP A N 1
ATOM 580 C CA . TRP A 1 78 ? -32.083 3.890 32.800 1.00 85.69 78 TRP A CA 1
ATOM 581 C C . TRP A 1 78 ? -32.397 2.591 32.055 1.00 85.69 78 TRP A C 1
ATOM 583 O O . TRP A 1 78 ? -32.963 2.644 30.965 1.00 85.69 78 TRP A O 1
ATOM 593 N N . LYS A 1 79 ? -32.113 1.436 32.670 1.00 86.00 79 LYS A N 1
ATOM 594 C CA . LYS A 1 79 ? -32.414 0.107 32.107 1.00 86.00 79 LYS A CA 1
ATOM 595 C C . LYS A 1 79 ? -33.899 -0.049 31.758 1.00 86.00 79 LYS A C 1
ATOM 597 O O . LYS A 1 79 ? -34.247 -0.507 30.675 1.00 86.00 79 LYS A O 1
ATOM 602 N N . ALA A 1 80 ? -34.786 0.462 32.618 1.00 83.50 80 ALA A N 1
ATOM 603 C CA . ALA A 1 80 ? -36.238 0.432 32.423 1.00 83.50 80 ALA A CA 1
ATOM 604 C C . ALA A 1 80 ? -36.750 1.175 31.167 1.00 83.50 80 ALA A C 1
ATOM 606 O O . ALA A 1 80 ? -37.920 1.028 30.813 1.00 83.50 80 ALA A O 1
ATOM 607 N N . GLN A 1 81 ? -35.913 1.967 30.481 1.00 82.12 81 GLN A N 1
ATOM 608 C CA . GLN A 1 81 ? -36.274 2.621 29.212 1.00 82.12 81 GLN A CA 1
ATOM 609 C C . GLN A 1 81 ? -36.190 1.687 27.994 1.00 82.12 81 GLN A C 1
ATOM 611 O O . GLN A 1 81 ? -36.627 2.056 26.894 1.00 82.12 81 GLN A O 1
ATOM 616 N N . PHE A 1 82 ? -35.619 0.496 28.169 1.00 84.00 82 PHE A N 1
ATOM 617 C CA . PHE A 1 82 ? -35.415 -0.482 27.110 1.00 84.00 82 PHE A CA 1
ATOM 618 C C . PHE A 1 82 ? -36.336 -1.691 27.311 1.00 84.00 82 PHE A C 1
ATOM 620 O O . PHE A 1 82 ? -36.609 -2.089 28.445 1.00 84.00 82 PHE A O 1
ATOM 627 N N . PRO A 1 83 ? -36.869 -2.271 26.221 1.00 74.00 83 PRO A N 1
ATOM 628 C CA . PRO A 1 83 ? -37.678 -3.473 26.322 1.00 74.00 83 PRO A CA 1
ATOM 629 C C . PRO A 1 83 ? -36.817 -4.651 26.793 1.00 74.00 83 PRO A C 1
ATOM 631 O O . PRO A 1 83 ? -35.712 -4.864 26.290 1.00 74.00 83 PRO A O 1
ATOM 634 N N . LYS A 1 84 ? -37.371 -5.437 27.717 1.00 70.19 84 LYS A N 1
ATOM 635 C CA . LYS A 1 84 ? -36.812 -6.723 28.154 1.00 70.19 84 LYS A CA 1
ATOM 636 C C . LYS A 1 84 ? -36.833 -7.752 27.018 1.00 70.19 84 LYS A C 1
ATOM 638 O O . LYS A 1 84 ? -37.509 -7.537 26.009 1.00 70.19 84 LYS A O 1
ATOM 643 N N . ILE A 1 85 ? -36.165 -8.897 27.193 1.00 65.19 85 ILE A N 1
ATOM 644 C CA . ILE A 1 85 ? -36.106 -10.003 26.209 1.00 65.19 85 ILE A CA 1
ATOM 645 C C . ILE A 1 85 ? -37.491 -10.367 25.639 1.00 65.19 85 ILE A C 1
ATOM 647 O O . ILE A 1 85 ? -37.613 -10.667 24.451 1.00 65.19 85 ILE A O 1
ATOM 651 N N . GLN A 1 86 ? -38.546 -10.287 26.455 1.00 56.34 86 GLN A N 1
ATOM 652 C CA . GLN A 1 86 ? -39.936 -10.452 26.027 1.00 56.34 86 GLN A CA 1
ATOM 653 C C . GLN A 1 86 ? -40.647 -9.092 25.970 1.00 56.34 86 GLN A C 1
ATOM 655 O O . GLN A 1 86 ? -41.332 -8.691 26.909 1.00 56.34 86 GLN A O 1
ATOM 660 N N . GLY A 1 87 ? -40.470 -8.358 24.871 1.00 58.19 87 GLY A N 1
ATOM 661 C CA . GLY A 1 87 ? -41.112 -7.060 24.672 1.00 58.19 87 GLY A CA 1
ATOM 662 C C . GLY A 1 87 ? -41.265 -6.695 23.199 1.00 58.19 87 GLY A C 1
ATOM 663 O O . GLY A 1 87 ? -40.368 -6.928 22.389 1.00 58.19 87 GLY A O 1
ATOM 664 N N . ASN A 1 88 ? -42.410 -6.102 22.846 1.00 56.75 88 ASN A N 1
ATOM 665 C CA . ASN A 1 88 ? -42.626 -5.547 21.510 1.00 56.75 88 ASN A CA 1
ATOM 666 C C . ASN A 1 88 ? -41.671 -4.373 21.271 1.00 56.75 88 ASN A C 1
ATOM 668 O O . ASN A 1 88 ? -41.516 -3.499 22.124 1.00 56.75 88 ASN A O 1
ATOM 672 N N . LYS A 1 89 ? -41.059 -4.343 20.086 1.00 59.91 89 LYS A N 1
ATOM 673 C CA . LYS A 1 89 ? -40.118 -3.301 19.678 1.00 59.91 89 LYS A CA 1
ATOM 674 C C . LYS A 1 89 ? -40.891 -2.058 19.216 1.00 59.91 89 LYS A C 1
ATOM 676 O O . LYS A 1 89 ? -41.586 -2.144 18.206 1.00 59.91 89 LYS A O 1
ATOM 681 N N . PRO A 1 90 ? -40.814 -0.909 19.909 1.00 61.69 90 PRO A N 1
ATOM 682 C CA . PRO A 1 90 ? -41.457 0.308 19.424 1.00 61.69 90 PRO A CA 1
ATOM 683 C C . PRO A 1 90 ? -40.734 0.841 18.173 1.00 61.69 90 PRO A C 1
ATOM 685 O O . PRO A 1 90 ? -39.511 0.980 18.179 1.00 61.69 90 PRO A O 1
ATOM 688 N N . ASP A 1 91 ? -41.481 1.201 17.121 1.00 58.06 91 ASP A N 1
ATOM 689 C CA . ASP A 1 91 ? -40.928 1.742 15.858 1.00 58.06 91 ASP A CA 1
ATOM 690 C C . ASP A 1 91 ? -40.149 3.053 16.045 1.00 58.06 91 ASP A C 1
ATOM 692 O O . ASP A 1 91 ? -39.206 3.358 15.313 1.00 58.06 91 ASP A O 1
ATOM 696 N N . THR A 1 92 ? -40.538 3.863 17.032 1.00 58.97 92 THR A N 1
ATOM 697 C CA . THR A 1 92 ? -39.779 5.041 17.461 1.00 58.97 92 THR A CA 1
ATOM 698 C C . THR A 1 92 ? -39.730 5.081 18.983 1.00 58.97 92 THR A C 1
ATOM 700 O O . THR A 1 92 ? -40.773 5.264 19.619 1.00 58.97 92 THR A O 1
ATOM 703 N N . PRO A 1 93 ? -38.537 4.956 19.583 1.00 68.19 93 PRO A N 1
ATOM 704 C CA . PRO A 1 93 ? -38.373 5.074 21.022 1.00 68.19 93 PRO A CA 1
ATOM 705 C C . PRO A 1 93 ? -38.867 6.432 21.512 1.00 68.19 93 PRO A C 1
ATOM 707 O O . PRO A 1 93 ? -38.521 7.461 20.926 1.00 68.19 93 PRO A O 1
ATOM 710 N N . GLY A 1 94 ? -39.632 6.454 22.607 1.00 71.25 94 GLY A N 1
ATOM 711 C CA . GLY A 1 94 ? -40.107 7.702 23.215 1.00 71.25 94 GLY A CA 1
ATOM 712 C C . GLY A 1 94 ? -38.964 8.681 23.506 1.00 71.25 94 GLY A C 1
ATOM 713 O O . GLY A 1 94 ? -39.102 9.871 23.243 1.00 71.25 94 GLY A O 1
ATOM 714 N N . HIS A 1 95 ? -37.804 8.157 23.917 1.00 70.25 95 HIS A N 1
ATOM 715 C CA . HIS A 1 95 ? -36.576 8.913 24.180 1.00 70.25 95 HIS A CA 1
ATOM 716 C C . HIS A 1 95 ? -36.007 9.653 22.950 1.00 70.25 95 HIS A C 1
ATOM 718 O O . HIS A 1 95 ? -35.361 10.685 23.099 1.00 70.25 95 HIS A O 1
ATOM 724 N N . CYS A 1 96 ? -36.277 9.179 21.729 1.00 76.25 96 CYS A N 1
ATOM 725 C CA . CYS A 1 96 ? -35.809 9.834 20.504 1.00 76.25 96 CYS A CA 1
ATOM 726 C C . CYS A 1 96 ? -36.777 10.901 19.967 1.00 76.25 96 CYS A C 1
ATOM 728 O O . CYS A 1 96 ? -36.439 11.601 19.005 1.00 76.25 96 CYS A O 1
ATOM 730 N N . LYS A 1 97 ? -37.972 11.055 20.559 1.00 72.44 97 LYS A N 1
ATOM 731 C CA . LYS A 1 97 ? -38.936 12.085 20.149 1.00 72.44 97 LYS A CA 1
ATOM 732 C C . LYS A 1 97 ? -38.394 13.476 20.496 1.00 72.44 97 LYS A C 1
ATOM 734 O O . LYS A 1 97 ? -38.028 13.740 21.633 1.00 72.44 97 LYS A O 1
ATOM 739 N N . GLY A 1 98 ? -38.342 14.368 19.505 1.00 69.75 98 GLY A N 1
ATOM 740 C CA . GLY A 1 98 ? -37.815 15.731 19.668 1.00 69.75 98 GLY A CA 1
ATOM 741 C C . GLY A 1 98 ? -36.289 15.855 19.559 1.00 69.75 98 GLY A C 1
ATOM 742 O O . GLY A 1 98 ? -35.760 16.956 19.706 1.00 69.75 98 GLY A O 1
ATOM 743 N N . SER A 1 99 ? -35.569 14.763 19.265 1.00 75.25 99 SER A N 1
ATOM 744 C CA . SER A 1 99 ? -34.135 14.832 18.968 1.00 75.25 99 SER A CA 1
ATOM 745 C C . SER A 1 99 ? -33.873 15.618 17.678 1.00 75.25 99 SER A C 1
ATOM 747 O O . SER A 1 99 ? -34.551 15.420 16.671 1.00 75.25 99 SER A O 1
ATOM 749 N N . LYS A 1 100 ? -32.829 16.460 17.683 1.00 76.12 100 LYS A N 1
ATOM 750 C CA . LYS A 1 100 ? -32.335 17.169 16.485 1.00 76.12 100 LYS A CA 1
ATOM 751 C C . LYS A 1 100 ? -31.689 16.230 15.454 1.00 76.12 100 LYS A C 1
ATOM 753 O O . LYS A 1 100 ? -31.477 16.639 14.319 1.00 76.12 100 LYS A O 1
ATOM 758 N N . ALA A 1 101 ? -31.381 14.990 15.844 1.00 76.75 101 ALA A N 1
ATOM 759 C CA . ALA A 1 101 ? -30.805 13.949 14.992 1.00 76.75 101 ALA A CA 1
ATOM 760 C C . ALA A 1 101 ? -31.538 12.611 15.232 1.00 76.75 101 ALA A C 1
ATOM 762 O O . ALA A 1 101 ? -31.015 11.717 15.908 1.00 76.75 101 ALA A O 1
ATOM 763 N N . PRO A 1 102 ? -32.779 12.470 14.731 1.00 75.69 102 PRO A N 1
ATOM 764 C CA . PRO A 1 102 ? -33.634 11.327 15.044 1.00 75.69 102 PRO A CA 1
ATOM 765 C C . PRO A 1 102 ? -33.055 9.994 14.551 1.00 75.69 102 PRO A C 1
ATOM 767 O O . PRO A 1 102 ? -33.164 8.996 15.256 1.00 75.69 102 PRO A O 1
ATOM 770 N N . GLU A 1 103 ? -32.378 9.966 13.400 1.00 77.56 103 GLU A N 1
ATOM 771 C CA . GLU A 1 103 ? -31.794 8.730 12.855 1.00 77.56 103 GLU A CA 1
ATOM 772 C C . GLU A 1 103 ? -30.571 8.241 13.643 1.00 77.56 103 GLU A C 1
ATOM 774 O O . GLU A 1 103 ? -30.473 7.055 13.961 1.00 77.56 103 GLU A O 1
ATOM 779 N N . THR A 1 104 ? -29.680 9.145 14.059 1.00 77.88 104 THR A N 1
ATOM 780 C CA . THR A 1 104 ? -28.551 8.804 14.942 1.00 77.88 104 THR A CA 1
ATOM 781 C C . THR A 1 104 ? -29.045 8.290 16.294 1.00 77.88 104 THR A C 1
ATOM 783 O O . THR A 1 104 ? -28.533 7.292 16.799 1.00 77.88 104 THR A O 1
ATOM 786 N N . CYS A 1 105 ? -30.090 8.918 16.850 1.00 79.81 105 CYS A N 1
ATOM 787 C CA . CYS A 1 105 ? -30.723 8.450 18.083 1.00 79.81 105 CYS A CA 1
ATOM 788 C C . CYS A 1 105 ? -31.311 7.045 17.918 1.00 79.81 105 CYS A C 1
ATOM 790 O O . CYS A 1 105 ? -31.073 6.181 18.756 1.00 79.81 105 CYS A O 1
ATOM 792 N N . LYS A 1 106 ? -32.021 6.773 16.813 1.00 81.31 106 LYS A N 1
ATOM 793 C CA . LYS A 1 106 ? -32.569 5.437 16.524 1.00 81.31 106 LYS A CA 1
ATOM 794 C C . LYS A 1 106 ? -31.474 4.374 16.411 1.00 81.31 106 LYS A C 1
ATOM 796 O O . LYS A 1 106 ? -31.664 3.264 16.904 1.00 81.31 106 LYS A O 1
ATOM 801 N N . GLN A 1 107 ? -30.340 4.681 15.778 1.00 81.56 107 GLN A N 1
ATOM 802 C CA . GLN A 1 107 ? -29.213 3.746 15.691 1.00 81.56 107 GLN A CA 1
ATOM 803 C C . GLN A 1 107 ? -28.597 3.461 17.064 1.00 81.56 107 GLN A C 1
ATOM 805 O O . GLN A 1 107 ? -28.416 2.297 17.413 1.00 81.56 107 GLN A O 1
ATOM 810 N N . GLN A 1 108 ? -28.337 4.496 17.868 1.00 81.06 108 GLN A N 1
ATOM 811 C CA . GLN A 1 108 ? -27.838 4.318 19.235 1.00 81.06 108 GLN A CA 1
ATOM 812 C C . GLN A 1 108 ? -28.829 3.554 20.114 1.00 81.06 108 GLN A C 1
ATOM 814 O O . GLN A 1 108 ? -28.423 2.664 20.855 1.00 81.06 108 GLN A O 1
ATOM 819 N N . TYR A 1 109 ? -30.125 3.826 19.971 1.00 83.81 109 TYR A N 1
ATOM 820 C CA . TYR A 1 109 ? -31.155 3.103 20.702 1.00 83.81 109 TYR A CA 1
ATOM 821 C C . TYR A 1 109 ? -31.146 1.609 20.381 1.00 83.81 109 TYR A C 1
ATOM 823 O O . TYR A 1 109 ? -31.219 0.804 21.299 1.00 83.81 109 TYR A O 1
ATOM 831 N N . LYS A 1 110 ? -30.998 1.215 19.106 1.00 84.06 110 LYS A N 1
ATOM 832 C CA . LYS A 1 110 ? -30.875 -0.208 18.732 1.00 84.06 110 LYS A CA 1
ATOM 833 C C . LYS A 1 110 ? -29.678 -0.877 19.414 1.00 84.06 110 LYS A C 1
ATOM 835 O O . LYS A 1 110 ? -29.782 -2.029 19.822 1.00 84.06 110 LYS A O 1
ATOM 840 N N . THR A 1 111 ? -28.567 -0.158 19.549 1.00 86.31 111 THR A N 1
ATOM 841 C CA . THR A 1 111 ? -27.377 -0.638 20.261 1.00 86.31 111 THR A CA 1
ATOM 842 C C . THR A 1 111 ? -27.646 -0.817 21.754 1.00 86.31 111 THR A C 1
ATOM 844 O O . THR A 1 111 ? -27.308 -1.854 22.315 1.00 86.31 111 THR A O 1
ATOM 847 N N . TRP A 1 112 ? -28.281 0.160 22.404 1.00 88.06 112 TRP A N 1
ATOM 848 C CA . TRP A 1 112 ? -28.632 0.074 23.826 1.00 88.06 112 TRP A CA 1
ATOM 849 C C . TRP A 1 112 ? -29.677 -1.004 24.109 1.00 88.06 112 TRP A C 1
ATOM 851 O O . TRP A 1 112 ? -29.545 -1.739 25.076 1.00 88.06 112 TRP A O 1
ATOM 861 N N . GLU A 1 113 ? -30.664 -1.152 23.233 1.00 86.56 113 GLU A N 1
ATOM 862 C CA . GLU A 1 113 ? -31.663 -2.215 23.307 1.00 86.56 113 GLU A CA 1
ATOM 863 C C . GLU A 1 113 ? -31.009 -3.602 23.228 1.00 86.56 113 GLU A C 1
ATOM 865 O O . GLU A 1 113 ? -31.315 -4.477 24.033 1.00 86.56 113 GLU A O 1
ATOM 870 N N . ALA A 1 114 ? -30.089 -3.814 22.282 1.00 87.62 114 ALA A N 1
ATOM 871 C CA . ALA A 1 114 ? -29.344 -5.069 22.194 1.00 87.62 114 ALA A CA 1
ATOM 872 C C . ALA A 1 114 ? -28.476 -5.307 23.441 1.00 87.62 114 ALA A C 1
ATOM 874 O O . ALA A 1 114 ? -28.390 -6.435 23.924 1.00 87.62 114 ALA A O 1
ATOM 875 N N . ALA A 1 115 ? -27.869 -4.246 23.978 1.00 91.19 115 ALA A N 1
ATOM 876 C CA . ALA A 1 115 ? -27.070 -4.307 25.194 1.00 91.19 115 ALA A CA 1
ATOM 877 C C . ALA A 1 115 ? -27.901 -4.674 26.431 1.00 91.19 115 ALA A C 1
ATOM 879 O O . ALA A 1 115 ? -27.433 -5.477 27.229 1.00 91.19 115 ALA A O 1
ATOM 880 N N . GLU A 1 116 ? -29.119 -4.137 26.573 1.00 90.00 116 GLU A N 1
ATOM 881 C CA . GLU A 1 116 ? -30.032 -4.483 27.675 1.00 90.00 116 GLU A CA 1
ATOM 882 C C . GLU A 1 116 ? -30.426 -5.954 27.614 1.00 90.00 116 GLU A C 1
ATOM 884 O O . GLU A 1 116 ? -30.262 -6.674 28.592 1.00 90.00 116 GLU A O 1
ATOM 889 N N . ARG A 1 117 ? -30.852 -6.446 26.446 1.00 86.50 117 ARG A N 1
ATOM 890 C CA . ARG A 1 117 ? -31.181 -7.873 26.300 1.00 86.50 117 ARG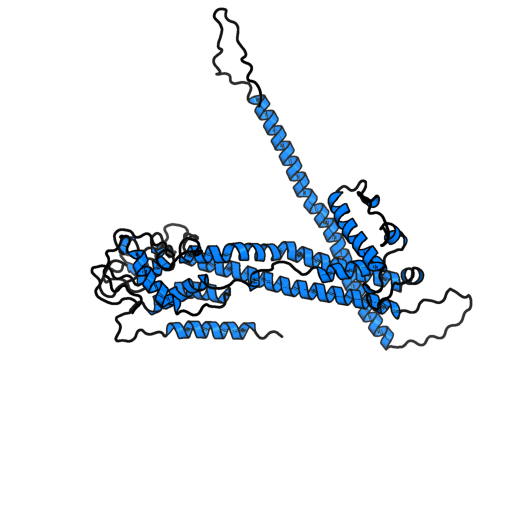 A CA 1
ATOM 891 C C . ARG A 1 117 ? -29.982 -8.767 26.608 1.00 86.50 117 ARG A C 1
ATOM 893 O O . ARG A 1 117 ? -30.127 -9.787 27.268 1.00 86.50 117 ARG A O 1
ATOM 900 N N . GLY A 1 118 ? -28.791 -8.368 26.156 1.00 87.31 118 GLY A N 1
ATOM 901 C CA . GLY A 1 118 ? -27.553 -9.070 26.485 1.00 87.31 118 GLY A CA 1
ATOM 902 C C . GLY A 1 118 ? -27.237 -9.040 27.983 1.00 87.31 118 GLY A C 1
ATOM 903 O O . GLY A 1 118 ? -26.734 -10.024 28.509 1.00 87.31 118 GLY A O 1
ATOM 904 N N . ALA A 1 119 ? -27.552 -7.941 28.670 1.00 90.31 119 ALA A N 1
ATOM 905 C CA . ALA A 1 119 ? -27.339 -7.763 30.103 1.00 90.31 119 ALA A CA 1
ATOM 906 C C . ALA A 1 119 ? -28.312 -8.574 30.978 1.00 90.31 119 ALA A C 1
ATOM 908 O O . ALA A 1 119 ? -27.990 -8.861 32.130 1.00 90.31 119 ALA A O 1
ATOM 909 N N . GLU A 1 120 ? -29.485 -8.948 30.457 1.00 85.12 120 GLU A N 1
ATOM 910 C CA . GLU A 1 120 ? -30.454 -9.789 31.173 1.00 85.12 120 GLU A CA 1
ATOM 911 C C . GLU A 1 120 ? -30.037 -11.268 31.226 1.00 85.12 120 GLU A C 1
ATOM 913 O O . GLU A 1 120 ? -30.446 -11.987 32.137 1.00 85.12 120 GLU A O 1
ATOM 918 N N . GLU A 1 121 ? -29.212 -11.730 30.285 1.00 86.50 121 GLU A N 1
ATOM 919 C CA . GLU A 1 121 ? -28.726 -13.109 30.233 1.00 86.50 121 GLU A CA 1
ATOM 920 C C . GLU A 1 121 ? -27.375 -13.246 30.955 1.00 86.50 121 GLU A C 1
ATOM 922 O O . GLU A 1 121 ? -26.347 -12.825 30.415 1.00 86.50 121 GLU A O 1
ATOM 927 N N . PRO A 1 122 ? -27.304 -13.917 32.126 1.00 85.62 122 PRO A N 1
ATOM 928 C CA . PRO A 1 122 ? -26.053 -14.035 32.876 1.00 85.62 122 PRO A CA 1
ATOM 929 C C . PRO A 1 122 ? -24.925 -14.678 32.064 1.00 85.62 122 PRO A C 1
ATOM 931 O O . PRO A 1 122 ? -23.765 -14.334 32.234 1.00 85.62 122 PRO A O 1
ATOM 934 N N . MET A 1 123 ? -25.248 -15.582 31.135 1.00 87.69 123 MET A N 1
ATOM 935 C CA . MET A 1 123 ? -24.261 -16.254 30.280 1.00 87.69 123 MET A CA 1
ATOM 936 C C . MET A 1 123 ? -23.498 -15.302 29.347 1.00 87.69 123 MET A C 1
ATOM 938 O O . MET A 1 123 ? -22.416 -15.660 28.886 1.00 87.69 123 MET A O 1
ATOM 942 N N . ASN A 1 124 ? -24.030 -14.103 29.104 1.00 87.19 124 ASN A N 1
ATOM 943 C CA . ASN A 1 124 ? -23.389 -13.063 28.301 1.00 87.19 124 ASN A CA 1
ATOM 944 C C . ASN A 1 124 ? -22.517 -12.118 29.145 1.00 87.19 124 ASN A C 1
ATOM 946 O O . ASN A 1 124 ? -21.929 -11.181 28.601 1.00 87.19 124 ASN A O 1
ATOM 950 N N . LEU A 1 125 ? -22.425 -12.351 30.459 1.00 92.06 125 LEU A N 1
ATOM 951 C CA . LEU A 1 125 ? -21.707 -11.506 31.404 1.00 92.06 125 LEU A CA 1
ATOM 952 C C . LEU A 1 125 ? -20.503 -12.239 32.024 1.00 92.06 125 LEU A C 1
ATOM 954 O O . LEU A 1 125 ? -20.572 -13.444 32.296 1.00 92.06 125 LEU A O 1
ATOM 958 N N . PRO A 1 126 ? -19.399 -11.522 32.298 1.00 90.81 126 PRO A N 1
ATOM 959 C CA . PRO A 1 126 ? -18.251 -12.067 33.018 1.00 90.81 126 PRO A CA 1
ATOM 960 C C . PRO A 1 126 ? -18.652 -12.632 34.384 1.00 90.81 126 PRO A C 1
ATOM 962 O O . PRO A 1 126 ? -19.541 -12.108 35.062 1.00 90.81 126 PRO A O 1
ATOM 965 N N . GLY A 1 127 ? -18.045 -13.755 34.764 1.00 87.75 127 GLY A N 1
ATOM 966 C CA . GLY A 1 127 ? -18.412 -14.505 35.968 1.00 87.75 127 GLY A CA 1
ATOM 967 C C . GLY A 1 127 ? -19.863 -15.015 36.030 1.00 87.75 127 GLY A C 1
ATOM 968 O O . GLY A 1 127 ? -20.246 -15.578 37.051 1.00 87.75 127 GLY A O 1
ATOM 969 N N . LYS A 1 128 ? -20.667 -14.854 34.969 1.00 90.81 128 LYS A N 1
ATOM 970 C CA . LYS A 1 128 ? -22.083 -15.250 34.892 1.00 90.81 128 LYS A CA 1
ATOM 971 C C . LYS A 1 128 ? -22.980 -14.642 35.975 1.00 90.81 128 LYS A C 1
ATOM 973 O O . LYS A 1 128 ? -23.905 -15.294 36.459 1.00 90.81 128 LYS A O 1
ATOM 978 N N . VAL A 1 129 ? -22.705 -13.399 36.369 1.00 89.19 129 VAL A N 1
ATOM 979 C CA . VAL A 1 129 ? -23.435 -12.706 37.440 1.00 89.19 129 VAL A CA 1
ATOM 980 C C . VAL A 1 129 ? -24.158 -11.488 36.894 1.00 89.19 129 VAL A C 1
ATOM 982 O O . VAL A 1 129 ? -23.566 -10.680 36.194 1.00 89.19 129 VAL A O 1
ATOM 985 N N . VAL A 1 130 ? -25.423 -11.336 37.289 1.00 91.00 130 VAL A N 1
ATOM 986 C CA . VAL A 1 130 ? -26.167 -10.075 37.200 1.00 91.00 130 VAL A CA 1
ATOM 987 C C . VAL A 1 130 ? -26.208 -9.474 38.601 1.00 91.00 130 VAL A C 1
ATOM 989 O O . VAL A 1 130 ? -26.689 -10.109 39.543 1.00 91.00 130 VAL A O 1
ATOM 992 N N . TYR A 1 131 ? -25.693 -8.258 38.762 1.00 90.38 131 TYR A N 1
ATOM 993 C CA . TYR A 1 131 ? -25.674 -7.601 40.067 1.00 90.38 131 TYR A CA 1
ATOM 994 C C . TYR A 1 131 ? -27.052 -7.038 40.444 1.00 90.38 131 TYR A C 1
ATOM 996 O O . TYR A 1 131 ? -27.687 -6.381 39.619 1.00 90.38 131 TYR A O 1
ATOM 1004 N N . PRO A 1 132 ? -27.513 -7.233 41.695 1.00 89.81 132 PRO A N 1
ATOM 1005 C CA . PRO A 1 132 ? -28.770 -6.657 42.156 1.00 89.81 132 PRO A CA 1
ATOM 1006 C C . PRO A 1 132 ? -28.641 -5.142 42.361 1.00 89.81 132 PRO A C 1
ATOM 1008 O O . PRO A 1 132 ? -27.567 -4.640 42.697 1.00 89.81 132 PRO A O 1
ATOM 1011 N N . ASP A 1 133 ? -29.760 -4.421 42.277 1.00 88.69 133 ASP A N 1
ATOM 1012 C CA . ASP A 1 133 ? -29.801 -2.952 42.371 1.00 88.69 133 ASP A CA 1
ATOM 1013 C C . ASP A 1 133 ? -29.144 -2.400 43.646 1.00 88.69 133 ASP A C 1
ATOM 1015 O O . ASP A 1 133 ? -28.462 -1.376 43.608 1.00 88.69 133 ASP A O 1
ATOM 1019 N N . LYS A 1 134 ? -29.257 -3.120 44.771 1.00 87.38 134 LYS A N 1
ATOM 1020 C CA . LYS A 1 134 ? -28.580 -2.758 46.028 1.00 87.38 134 LYS A CA 1
ATOM 1021 C C . LYS A 1 134 ? -27.054 -2.708 45.894 1.00 87.38 134 LYS A C 1
ATOM 1023 O O . LYS A 1 134 ? -26.426 -1.861 46.518 1.00 87.38 134 LYS A O 1
ATOM 1028 N N . THR A 1 135 ? -26.464 -3.590 45.084 1.00 88.44 135 THR A N 1
ATOM 1029 C CA . THR A 1 135 ? -25.020 -3.621 44.811 1.00 88.44 135 THR A CA 1
ATOM 1030 C C . THR A 1 135 ? -24.644 -2.489 43.864 1.00 88.44 135 THR A C 1
ATOM 1032 O O . THR A 1 135 ? -23.670 -1.783 44.118 1.00 88.44 135 THR A O 1
ATOM 1035 N N . LEU A 1 136 ? -25.451 -2.257 42.824 1.00 89.56 136 LEU A N 1
ATOM 1036 C CA . LEU A 1 136 ? -25.251 -1.162 41.869 1.00 89.56 136 LEU A CA 1
ATOM 1037 C C . LEU A 1 136 ? -25.318 0.221 42.541 1.00 89.56 136 LEU A C 1
ATOM 1039 O O . LEU A 1 136 ? -24.585 1.131 42.161 1.00 89.56 136 LEU A O 1
ATOM 1043 N N . ALA A 1 137 ? -26.146 0.370 43.580 1.00 87.75 137 ALA A N 1
ATOM 1044 C CA . ALA A 1 137 ? -26.286 1.610 44.341 1.00 87.75 137 ALA A CA 1
ATOM 1045 C C . ALA A 1 137 ? -25.088 1.935 45.258 1.00 87.75 137 ALA A C 1
ATOM 1047 O O . ALA A 1 137 ? -24.968 3.080 45.701 1.00 87.75 137 ALA A O 1
ATOM 1048 N N . THR A 1 138 ? -24.209 0.966 45.544 1.00 88.94 138 THR A N 1
ATOM 1049 C CA . THR A 1 138 ? -23.009 1.186 46.371 1.00 88.94 138 THR A CA 1
ATOM 1050 C C . THR A 1 138 ? -21.975 2.068 45.664 1.00 88.94 138 THR A C 1
ATOM 1052 O O . THR A 1 138 ? -21.968 2.193 44.439 1.00 88.94 138 THR A O 1
ATOM 1055 N N . GLU A 1 139 ? -21.045 2.653 46.426 1.00 88.50 139 GLU A N 1
ATOM 1056 C CA . GLU A 1 139 ? -19.903 3.391 45.862 1.00 88.50 139 GLU A CA 1
ATOM 1057 C C . GLU A 1 139 ? -19.069 2.517 44.914 1.00 88.50 139 GLU A C 1
ATOM 1059 O O . GLU A 1 139 ? -18.666 2.978 43.845 1.00 88.50 139 GLU A O 1
ATOM 1064 N N . ALA A 1 140 ? -18.873 1.243 45.264 1.00 89.81 140 ALA A N 1
ATOM 1065 C CA . ALA A 1 140 ? -18.177 0.278 44.423 1.00 89.81 140 ALA A CA 1
ATOM 1066 C C . ALA A 1 140 ? -18.920 0.029 43.105 1.00 89.81 140 ALA A C 1
ATOM 1068 O O . ALA A 1 140 ? -18.320 0.150 42.042 1.00 89.81 140 ALA A O 1
ATOM 1069 N N . GLY A 1 141 ? -20.233 -0.230 43.158 1.00 90.31 141 GLY A N 1
ATOM 1070 C CA . GLY A 1 141 ? -21.061 -0.438 41.966 1.00 90.31 141 GLY A CA 1
ATOM 1071 C C . GLY A 1 141 ? -21.038 0.762 41.017 1.00 90.31 141 GLY A C 1
ATOM 1072 O O . GLY A 1 141 ? -20.767 0.611 39.824 1.00 90.31 141 GLY A O 1
ATOM 1073 N N . ARG A 1 142 ? -21.218 1.975 41.556 1.00 91.06 142 ARG A N 1
ATOM 1074 C CA . ARG A 1 142 ? -21.159 3.225 40.778 1.00 91.06 142 ARG A CA 1
ATOM 1075 C C . ARG A 1 142 ? -19.775 3.476 40.179 1.00 91.06 142 ARG A C 1
ATOM 1077 O O . ARG A 1 142 ? -19.676 3.888 39.026 1.00 91.06 142 ARG A O 1
ATOM 1084 N N . SER A 1 143 ? -18.713 3.213 40.939 1.00 91.56 143 SER A N 1
ATOM 1085 C CA . SER A 1 143 ? -17.334 3.385 40.465 1.00 91.56 143 SER A CA 1
ATOM 1086 C C . SER A 1 143 ? -17.000 2.398 39.348 1.00 91.56 143 SER A C 1
ATOM 1088 O O . SER A 1 143 ? -16.442 2.799 38.328 1.00 91.56 143 SER A O 1
ATOM 1090 N N . THR A 1 144 ? -17.392 1.129 39.493 1.00 93.44 144 THR A N 1
ATOM 1091 C CA . THR A 1 144 ? -17.223 0.114 38.446 1.00 93.44 144 THR A CA 1
ATOM 1092 C C . THR A 1 144 ? -17.980 0.500 37.179 1.00 93.44 144 THR A C 1
ATOM 1094 O O . THR A 1 144 ? -17.402 0.422 36.096 1.00 93.44 144 THR A O 1
ATOM 1097 N N . HIS A 1 145 ? -19.222 0.989 37.295 1.00 94.56 145 HIS A N 1
ATOM 1098 C CA . HIS A 1 145 ? -19.980 1.476 36.140 1.00 94.56 145 HIS A CA 1
ATOM 1099 C C . HIS A 1 145 ? -19.232 2.590 35.396 1.00 94.56 145 HIS A C 1
ATOM 1101 O O . HIS A 1 145 ? -19.026 2.479 34.190 1.00 94.56 145 HIS A O 1
ATOM 1107 N N . LEU A 1 146 ? -18.756 3.619 36.105 1.00 93.94 146 LEU A N 1
ATOM 1108 C CA . LEU A 1 146 ? -18.008 4.724 35.492 1.00 93.94 146 LEU A CA 1
ATOM 1109 C C . LEU A 1 146 ? -16.733 4.249 34.783 1.00 93.94 146 LEU A C 1
ATOM 1111 O O . LEU A 1 146 ? -16.385 4.770 33.724 1.00 93.94 146 LEU A O 1
ATOM 1115 N N . LEU A 1 147 ? -16.038 3.257 35.341 1.00 94.06 147 LEU A N 1
ATOM 1116 C CA . LEU A 1 147 ? -14.818 2.723 34.739 1.00 94.06 147 LEU A CA 1
ATOM 1117 C C . LEU A 1 147 ? -15.103 1.888 33.492 1.00 94.06 147 LEU A C 1
ATOM 1119 O O . LEU A 1 147 ? -14.439 2.089 32.479 1.00 94.06 147 LEU A O 1
ATOM 1123 N N . VAL A 1 148 ? -16.112 1.016 33.530 1.00 95.75 148 VAL A N 1
ATOM 1124 C CA . VAL A 1 148 ? -16.560 0.255 32.351 1.00 95.75 148 VAL A CA 1
ATOM 1125 C C . VAL A 1 148 ? -17.078 1.196 31.257 1.00 95.75 148 VAL A C 1
ATOM 1127 O O . VAL A 1 148 ? -16.790 1.012 30.073 1.00 95.75 148 VAL A O 1
ATOM 1130 N N . GLN A 1 149 ? -17.785 2.260 31.635 1.00 94.31 149 GLN A N 1
ATOM 1131 C CA . GLN A 1 149 ? -18.214 3.294 30.699 1.00 94.31 149 GLN A CA 1
ATOM 1132 C C . GLN A 1 149 ? -17.014 4.003 30.058 1.00 94.31 149 GLN A C 1
ATOM 1134 O O . GLN A 1 149 ? -17.007 4.244 28.848 1.00 94.31 149 GLN A O 1
ATOM 1139 N N . ALA A 1 150 ? -15.980 4.315 30.845 1.00 93.12 150 ALA A N 1
ATOM 1140 C CA . ALA A 1 150 ? -14.760 4.942 30.353 1.00 93.12 150 ALA A CA 1
ATOM 1141 C C . ALA A 1 150 ? -13.984 4.029 29.389 1.00 93.12 150 ALA A C 1
ATOM 1143 O O . ALA A 1 150 ? -13.537 4.505 28.342 1.00 93.12 150 ALA A O 1
ATOM 1144 N N . THR A 1 151 ? -13.858 2.727 29.682 1.00 95.38 151 THR A N 1
ATOM 1145 C CA . THR A 1 151 ? -13.203 1.775 28.766 1.00 95.38 151 THR A CA 1
ATOM 1146 C C . THR A 1 151 ? -13.981 1.634 27.460 1.00 95.38 151 THR A C 1
ATOM 1148 O O . THR A 1 151 ? -13.374 1.667 26.387 1.00 95.38 151 THR A O 1
ATOM 1151 N N . LEU A 1 152 ? -15.317 1.579 27.525 1.00 95.88 152 LEU A N 1
ATOM 1152 C CA . LEU A 1 152 ? -16.175 1.526 26.341 1.00 95.88 152 LEU A CA 1
ATOM 1153 C C . LEU A 1 152 ? -16.041 2.801 25.497 1.00 95.88 152 LEU A C 1
ATOM 1155 O O . LEU A 1 152 ? -15.866 2.729 24.279 1.00 95.88 152 LEU A O 1
ATOM 1159 N N . ALA A 1 153 ? -16.076 3.978 26.128 1.00 93.25 153 ALA A N 1
ATOM 1160 C CA . ALA A 1 153 ? -15.904 5.253 25.437 1.00 93.25 153 ALA A CA 1
ATOM 1161 C C . ALA A 1 153 ? -14.531 5.351 24.755 1.00 93.25 153 ALA A C 1
ATOM 1163 O O . ALA A 1 153 ? -14.455 5.761 23.592 1.00 93.25 153 ALA A O 1
ATOM 1164 N N . ALA A 1 154 ? -13.467 4.919 25.440 1.00 94.38 154 ALA A N 1
ATOM 1165 C CA . ALA A 1 154 ? -12.121 4.852 24.881 1.00 94.38 154 ALA A CA 1
ATOM 1166 C C . ALA A 1 154 ? -12.047 3.885 23.688 1.00 94.38 154 ALA A C 1
ATOM 1168 O O . ALA A 1 154 ? -11.466 4.233 22.660 1.00 94.38 154 ALA A O 1
ATOM 1169 N N . ALA A 1 155 ? -12.676 2.710 23.782 1.00 95.25 155 ALA A N 1
ATOM 1170 C CA . ALA A 1 155 ? -12.690 1.719 22.708 1.00 95.25 155 ALA A CA 1
ATOM 1171 C C . ALA A 1 155 ? -13.390 2.260 21.453 1.00 95.25 155 ALA A C 1
ATOM 1173 O O . ALA A 1 155 ? -12.832 2.204 20.358 1.00 95.25 155 ALA A O 1
ATOM 1174 N N . ILE A 1 156 ? -14.569 2.870 21.615 1.00 94.12 156 ILE A N 1
ATOM 1175 C CA . ILE A 1 156 ? -15.284 3.503 20.500 1.00 94.12 156 ILE A CA 1
ATOM 1176 C C . ILE A 1 156 ? -14.434 4.637 19.910 1.00 94.12 156 ILE A C 1
ATOM 1178 O O . ILE A 1 156 ? -14.239 4.675 18.704 1.00 94.12 156 ILE A O 1
ATOM 1182 N N . SER A 1 157 ? -13.846 5.508 20.738 1.00 93.81 157 SER A N 1
ATOM 1183 C CA . SER A 1 157 ? -12.999 6.602 20.240 1.00 93.81 157 SER A CA 1
ATOM 1184 C C . SER A 1 157 ? -11.778 6.109 19.459 1.00 93.81 157 SER A C 1
ATOM 1186 O O . SER A 1 157 ? -11.371 6.763 18.499 1.00 93.81 157 SER A O 1
ATOM 1188 N N . LYS A 1 158 ? -11.170 4.986 19.862 1.00 94.56 158 LYS A N 1
ATOM 1189 C CA . LYS A 1 158 ? -10.047 4.376 19.137 1.00 94.56 158 LYS A CA 1
ATOM 1190 C C . LYS A 1 158 ? -10.488 3.826 17.787 1.00 94.56 158 LYS A C 1
ATOM 1192 O O . LYS A 1 158 ? -9.805 4.066 16.794 1.00 94.56 158 LYS A O 1
ATOM 1197 N N . LYS A 1 159 ? -11.641 3.155 17.742 1.00 95.69 159 LYS A N 1
ATOM 1198 C CA . LYS A 1 159 ? -12.237 2.698 16.486 1.00 95.69 159 LYS A CA 1
ATOM 1199 C C . LYS A 1 159 ? -12.569 3.870 15.558 1.00 95.69 159 LYS A C 1
ATOM 1201 O O . LYS A 1 159 ? -12.169 3.828 14.401 1.00 95.69 159 LYS A O 1
ATOM 1206 N N . ASP A 1 160 ? -13.216 4.918 16.065 1.00 93.62 160 ASP A N 1
ATOM 1207 C CA . ASP A 1 160 ? -13.586 6.102 15.277 1.00 93.62 160 ASP A CA 1
ATOM 1208 C C . ASP A 1 160 ? -12.343 6.774 14.666 1.00 93.62 160 ASP A C 1
ATOM 1210 O O . ASP A 1 160 ? -12.327 7.134 13.489 1.00 93.62 160 ASP A O 1
ATOM 1214 N N . ALA A 1 161 ? -11.267 6.908 15.452 1.00 94.50 161 ALA A N 1
ATOM 1215 C CA . ALA A 1 161 ? -10.013 7.490 14.981 1.00 94.50 161 ALA A CA 1
ATOM 1216 C C . ALA A 1 161 ? -9.380 6.665 13.849 1.00 94.50 161 ALA A C 1
ATOM 1218 O O . ALA A 1 161 ? -8.931 7.246 12.860 1.00 94.50 161 ALA A O 1
ATOM 1219 N N . TYR A 1 162 ? -9.376 5.335 13.978 1.00 97.12 162 TYR A N 1
ATOM 1220 C CA . TYR A 1 162 ? -8.905 4.429 12.930 1.00 97.12 162 TYR A CA 1
ATOM 1221 C C . TYR A 1 162 ? -9.772 4.511 11.667 1.00 97.12 162 TYR A C 1
ATOM 1223 O O . TYR A 1 162 ? -9.247 4.677 10.563 1.00 97.12 162 TYR A O 1
ATOM 1231 N N . ASP A 1 163 ? -11.098 4.435 11.829 1.00 96.00 163 ASP A N 1
ATOM 1232 C CA . ASP A 1 163 ? -12.059 4.462 10.723 1.00 96.00 163 ASP A CA 1
ATOM 1233 C C . ASP A 1 163 ? -11.957 5.775 9.924 1.00 96.00 163 ASP A C 1
ATOM 1235 O O . ASP A 1 163 ? -12.135 5.773 8.707 1.00 96.00 163 ASP A O 1
ATOM 1239 N N . MET A 1 164 ? -11.624 6.885 10.591 1.00 94.75 164 MET A N 1
ATOM 1240 C CA . MET A 1 164 ? -11.434 8.191 9.959 1.00 94.75 164 MET A CA 1
ATOM 1241 C C . MET A 1 164 ? -10.065 8.348 9.281 1.00 94.75 164 MET A C 1
ATOM 1243 O O . MET A 1 164 ? -9.981 8.974 8.225 1.00 94.75 164 MET A O 1
ATOM 1247 N N . ARG A 1 165 ? -8.982 7.852 9.894 1.00 93.88 165 ARG A N 1
ATOM 1248 C CA . ARG A 1 165 ? -7.606 8.179 9.472 1.00 93.88 165 ARG A CA 1
ATOM 1249 C C . ARG A 1 165 ? -6.950 7.109 8.608 1.00 93.88 165 ARG A C 1
ATOM 1251 O O . ARG A 1 165 ? -6.337 7.443 7.599 1.00 93.88 165 ARG A O 1
ATOM 1258 N N . ASP A 1 166 ? -7.064 5.848 9.005 1.00 95.25 166 ASP A N 1
ATOM 1259 C CA . ASP A 1 166 ? -6.219 4.768 8.485 1.00 95.25 166 ASP A CA 1
ATOM 1260 C C . ASP A 1 166 ? -6.997 3.839 7.547 1.00 95.25 166 ASP A C 1
ATOM 1262 O O . ASP A 1 166 ? -6.496 3.438 6.492 1.00 95.25 166 ASP A O 1
ATOM 1266 N N . LYS A 1 167 ? -8.264 3.555 7.873 1.00 95.06 167 LYS A N 1
ATOM 1267 C CA . LYS A 1 167 ? -9.145 2.726 7.040 1.00 95.06 167 LYS A CA 1
ATOM 1268 C C . LYS A 1 167 ? -9.277 3.229 5.590 1.00 95.06 167 LYS A C 1
ATOM 1270 O O . LYS A 1 167 ? -9.150 2.397 4.687 1.00 95.06 167 LYS A O 1
ATOM 1275 N N . PRO A 1 168 ? -9.463 4.539 5.309 1.00 94.38 168 PRO A N 1
ATOM 1276 C CA . PRO A 1 168 ? -9.566 5.023 3.930 1.00 94.38 168 PRO A CA 1
ATOM 1277 C C . PRO A 1 168 ? -8.288 4.782 3.116 1.00 94.38 168 PRO A C 1
ATOM 1279 O O . PRO A 1 168 ? -8.364 4.482 1.925 1.00 94.38 168 PRO A O 1
ATOM 1282 N N . THR A 1 169 ? -7.117 4.865 3.757 1.00 93.06 169 THR A N 1
ATOM 1283 C CA . THR A 1 169 ? -5.814 4.610 3.123 1.00 93.06 169 THR A CA 1
ATOM 1284 C C . THR A 1 169 ? -5.712 3.164 2.648 1.00 93.06 169 THR A C 1
ATOM 1286 O O . THR A 1 169 ? -5.363 2.925 1.492 1.00 93.06 169 THR A O 1
ATOM 1289 N N . LEU A 1 170 ? -6.090 2.203 3.498 1.00 92.31 170 LEU A N 1
ATOM 1290 C CA . LEU A 1 170 ? -6.100 0.780 3.143 1.00 92.31 170 LEU A CA 1
ATOM 1291 C C . LEU A 1 170 ? -7.083 0.481 2.005 1.00 92.31 170 LEU A C 1
ATOM 1293 O O . LEU A 1 170 ? -6.733 -0.208 1.048 1.00 92.31 170 LEU A O 1
ATOM 1297 N N . GLN A 1 171 ? -8.293 1.047 2.069 1.00 91.00 171 GLN A N 1
ATOM 1298 C CA . GLN A 1 171 ? -9.315 0.865 1.033 1.00 91.00 171 GLN A CA 1
ATOM 1299 C C . GLN A 1 171 ? -8.868 1.422 -0.322 1.00 91.00 171 GLN A C 1
ATOM 1301 O O . GLN A 1 171 ? -9.004 0.747 -1.344 1.00 91.00 171 GLN A O 1
ATOM 1306 N N . LYS A 1 172 ? -8.305 2.637 -0.332 1.00 88.62 172 LYS A N 1
ATOM 1307 C CA . LYS A 1 172 ? -7.786 3.263 -1.549 1.00 88.62 172 LYS A CA 1
ATOM 1308 C C . LYS A 1 172 ? -6.644 2.440 -2.136 1.00 88.62 172 LYS A C 1
ATOM 1310 O O . LYS A 1 172 ? -6.669 2.140 -3.323 1.00 88.62 172 LYS A O 1
ATOM 1315 N N . PHE A 1 173 ? -5.674 2.051 -1.309 1.00 87.44 173 PHE A N 1
ATOM 1316 C CA . PHE A 1 173 ? -4.501 1.318 -1.773 1.00 87.44 173 PHE A CA 1
ATOM 1317 C C . PHE A 1 173 ? -4.875 -0.020 -2.420 1.00 87.44 173 PHE A C 1
ATOM 1319 O O . PHE A 1 173 ? -4.444 -0.292 -3.543 1.00 87.44 173 PHE A O 1
ATOM 1326 N N . LYS A 1 174 ? -5.745 -0.803 -1.764 1.00 83.75 174 LYS A N 1
ATOM 1327 C CA . LYS A 1 174 ? -6.271 -2.071 -2.295 1.00 83.75 174 LYS A CA 1
ATOM 1328 C C . LYS A 1 174 ? -6.894 -1.896 -3.681 1.00 83.75 174 LYS A C 1
ATOM 1330 O O . LYS A 1 174 ? -6.660 -2.711 -4.568 1.00 83.75 174 LYS A O 1
ATOM 1335 N N . ALA A 1 175 ? -7.685 -0.840 -3.867 1.00 81.38 175 ALA A N 1
ATOM 1336 C CA . ALA A 1 175 ? -8.394 -0.605 -5.119 1.00 81.38 175 ALA A CA 1
ATOM 1337 C C . ALA A 1 175 ? -7.464 -0.219 -6.281 1.00 81.38 175 ALA A C 1
ATOM 1339 O O . ALA A 1 175 ? -7.797 -0.496 -7.429 1.00 81.38 175 ALA A O 1
ATOM 1340 N N . THR A 1 176 ? -6.321 0.422 -6.007 1.00 85.50 176 THR A N 1
ATOM 1341 C CA . THR A 1 176 ? -5.539 1.093 -7.057 1.00 85.50 176 THR A CA 1
ATOM 1342 C C . THR A 1 176 ? -4.162 0.500 -7.324 1.00 85.50 176 THR A C 1
ATOM 1344 O O . THR A 1 176 ? -3.641 0.703 -8.413 1.00 85.50 176 THR A O 1
ATOM 1347 N N . VAL A 1 177 ? -3.523 -0.193 -6.372 1.00 88.44 177 VAL A N 1
ATOM 1348 C CA . VAL A 1 177 ? -2.102 -0.572 -6.528 1.00 88.44 177 VAL A CA 1
ATOM 1349 C C . VAL A 1 177 ? -1.864 -1.529 -7.696 1.00 88.44 177 VAL A C 1
ATOM 1351 O O . VAL A 1 177 ? -0.928 -1.327 -8.467 1.00 88.44 177 VAL A O 1
ATOM 1354 N N . LYS A 1 178 ? -2.718 -2.547 -7.849 1.00 88.06 178 LYS A N 1
ATOM 1355 C CA . LYS A 1 178 ? -2.596 -3.528 -8.930 1.00 88.06 178 LYS A CA 1
ATOM 1356 C C . LYS A 1 178 ? -2.775 -2.859 -10.286 1.00 88.06 178 LYS A C 1
ATOM 1358 O O . LYS A 1 178 ? -1.937 -3.030 -11.163 1.00 88.06 178 LYS A O 1
ATOM 1363 N N . ASP A 1 179 ? -3.824 -2.054 -10.416 1.00 89.50 179 ASP A N 1
ATOM 1364 C CA . ASP A 1 179 ? -4.109 -1.295 -11.630 1.00 89.50 179 ASP A CA 1
ATOM 1365 C C . ASP A 1 179 ? -2.960 -0.337 -11.974 1.00 89.50 179 ASP A C 1
ATOM 1367 O O . ASP A 1 179 ? -2.478 -0.335 -13.102 1.00 89.50 179 ASP A O 1
ATOM 1371 N N . ALA A 1 180 ? -2.425 0.387 -10.986 1.00 91.81 180 ALA A N 1
ATOM 1372 C CA . ALA A 1 180 ? -1.286 1.279 -11.179 1.00 91.81 180 ALA A CA 1
ATOM 1373 C C . ALA A 1 180 ? -0.029 0.529 -11.654 1.00 91.81 180 ALA A C 1
ATOM 1375 O O . ALA A 1 180 ? 0.631 0.986 -12.587 1.00 91.81 180 ALA A O 1
ATOM 1376 N N . LEU A 1 181 ? 0.288 -0.627 -11.053 1.00 93.06 181 LEU A N 1
ATOM 1377 C CA . LEU A 1 181 ? 1.408 -1.477 -11.470 1.00 93.06 181 LEU A CA 1
ATOM 1378 C C . LEU A 1 181 ? 1.215 -2.025 -12.889 1.00 93.06 181 LEU A C 1
ATOM 1380 O O . LEU A 1 181 ? 2.122 -1.944 -13.714 1.00 93.06 181 LEU A O 1
ATOM 1384 N N . GLU A 1 182 ? 0.032 -2.552 -13.200 1.00 93.75 182 GLU A N 1
ATOM 1385 C CA . GLU A 1 182 ? -0.290 -3.044 -14.541 1.00 93.75 182 GLU A CA 1
ATOM 1386 C C . GLU A 1 182 ? -0.228 -1.909 -15.573 1.00 93.75 182 GLU A C 1
ATOM 1388 O O . GLU A 1 182 ? 0.361 -2.073 -16.638 1.00 93.75 182 GLU A O 1
ATOM 1393 N N . HIS A 1 183 ? -0.712 -0.712 -15.243 1.00 92.75 183 HIS A N 1
ATOM 1394 C CA . HIS A 1 183 ? -0.629 0.449 -16.123 1.00 92.75 183 HIS A CA 1
ATOM 1395 C C . HIS A 1 183 ? 0.809 0.901 -16.397 1.00 92.75 183 HIS A C 1
ATOM 1397 O O . HIS A 1 183 ? 1.123 1.218 -17.545 1.00 92.75 183 HIS A O 1
ATOM 1403 N N . ILE A 1 184 ? 1.703 0.916 -15.404 1.00 94.75 184 ILE A N 1
ATOM 1404 C CA . ILE A 1 184 ? 3.106 1.279 -15.661 1.00 94.75 184 ILE A CA 1
ATOM 1405 C C . ILE A 1 184 ? 3.853 0.192 -16.444 1.00 94.75 184 ILE A C 1
ATOM 1407 O O . ILE A 1 184 ? 4.738 0.502 -17.245 1.00 94.75 184 ILE A O 1
ATOM 1411 N N . VAL A 1 185 ? 3.500 -1.082 -16.247 1.00 95.44 185 VAL A N 1
ATOM 1412 C CA . VAL A 1 185 ? 4.190 -2.195 -16.905 1.00 95.44 185 VAL A CA 1
ATOM 1413 C C . VAL A 1 185 ? 3.670 -2.434 -18.320 1.00 95.44 185 VAL A C 1
ATOM 1415 O O . VAL A 1 185 ? 4.483 -2.659 -19.211 1.00 95.44 185 VAL A O 1
ATOM 1418 N N . TYR A 1 186 ? 2.357 -2.344 -18.530 1.00 94.00 186 TYR A N 1
ATOM 1419 C CA . TYR A 1 186 ? 1.650 -2.809 -19.729 1.00 94.00 186 TYR A CA 1
ATOM 1420 C C . TYR A 1 186 ? 0.803 -1.735 -20.430 1.00 94.00 186 TYR A C 1
ATOM 1422 O O . TYR A 1 186 ? 0.362 -1.948 -21.558 1.00 94.00 186 TYR A O 1
ATOM 1430 N N . ARG A 1 187 ? 0.591 -0.569 -19.796 1.00 91.25 187 ARG A N 1
ATOM 1431 C CA . ARG A 1 187 ? -0.331 0.521 -20.203 1.00 91.25 187 ARG A CA 1
ATOM 1432 C C . ARG A 1 187 ? -1.820 0.248 -19.990 1.00 91.25 187 ARG A C 1
ATOM 1434 O O . ARG A 1 187 ? -2.631 1.132 -20.263 1.00 91.25 187 ARG A O 1
ATOM 1441 N N . HIS A 1 188 ? -2.186 -0.940 -19.534 1.00 90.06 188 HIS A N 1
ATOM 1442 C CA . HIS A 1 188 ? -3.562 -1.333 -19.252 1.00 90.06 188 HIS A CA 1
ATOM 1443 C C . HIS A 1 188 ? -3.586 -2.528 -18.300 1.00 90.06 188 HIS A C 1
ATOM 1445 O O . HIS A 1 188 ? -2.546 -3.125 -18.024 1.00 90.06 188 HIS A O 1
ATOM 1451 N N . SER A 1 189 ? -4.784 -2.923 -17.865 1.00 88.50 189 SER A N 1
ATOM 1452 C CA . SER A 1 189 ? -4.939 -4.120 -17.043 1.00 88.50 189 SER A CA 1
ATOM 1453 C C . SER A 1 189 ? -4.478 -5.397 -17.757 1.00 88.50 189 SER A C 1
ATOM 1455 O O . SER A 1 189 ? -4.721 -5.589 -18.954 1.00 88.50 189 SER A O 1
ATOM 1457 N N . ALA A 1 190 ? -3.845 -6.288 -16.998 1.00 86.62 190 ALA A N 1
ATOM 1458 C CA . ALA A 1 190 ? -3.380 -7.600 -17.439 1.00 86.62 190 ALA A CA 1
ATOM 1459 C C . ALA A 1 190 ? -4.497 -8.659 -17.501 1.00 86.62 190 ALA A C 1
ATOM 1461 O O . ALA A 1 190 ? -4.281 -9.759 -18.014 1.00 86.62 190 ALA A O 1
ATOM 1462 N N . ALA A 1 191 ? -5.688 -8.361 -16.972 1.00 85.50 191 ALA A N 1
ATOM 1463 C CA . ALA A 1 191 ? -6.772 -9.330 -16.855 1.00 85.50 191 ALA A CA 1
ATOM 1464 C C . ALA A 1 191 ? -7.177 -9.922 -18.220 1.00 85.50 191 ALA A C 1
ATOM 1466 O O . ALA A 1 191 ? -7.536 -9.201 -19.152 1.00 85.50 191 ALA A O 1
ATOM 1467 N N . GLY A 1 192 ? -7.118 -11.255 -18.330 1.00 82.19 192 GLY A N 1
ATOM 1468 C CA . GLY A 1 192 ? -7.501 -11.993 -19.539 1.00 82.19 192 GLY A CA 1
ATOM 1469 C C . GLY A 1 192 ? -6.583 -11.776 -20.749 1.00 82.19 192 GLY A C 1
ATOM 1470 O O . GLY A 1 192 ? -6.968 -12.120 -21.865 1.00 82.19 192 GLY A O 1
ATOM 1471 N N . LYS A 1 193 ? -5.395 -11.187 -20.561 1.00 85.62 193 LYS A N 1
ATOM 1472 C CA . LYS A 1 193 ? -4.414 -10.964 -21.630 1.00 85.62 193 LYS A CA 1
ATOM 1473 C C . LYS A 1 193 ? -3.392 -12.094 -21.690 1.00 85.62 193 LYS A C 1
ATOM 1475 O O . LYS A 1 193 ? -3.015 -12.671 -20.674 1.00 85.62 193 LYS A O 1
ATOM 1480 N N . THR A 1 194 ? -2.931 -12.385 -22.899 1.00 84.88 194 THR A N 1
ATOM 1481 C CA . THR A 1 194 ? -1.813 -13.300 -23.166 1.00 84.88 194 THR A CA 1
ATOM 1482 C C . THR A 1 194 ? -0.511 -12.514 -23.268 1.00 84.88 194 THR A C 1
ATOM 1484 O O . THR A 1 194 ? -0.547 -11.303 -23.477 1.00 84.88 194 THR A O 1
ATOM 1487 N N . ALA A 1 195 ? 0.640 -13.187 -23.197 1.00 76.19 195 ALA A N 1
ATOM 1488 C CA . ALA A 1 195 ? 1.941 -12.552 -23.432 1.00 76.19 195 ALA A CA 1
ATOM 1489 C C . ALA A 1 195 ? 1.959 -11.724 -24.743 1.00 76.19 195 ALA A C 1
ATOM 1491 O O . ALA A 1 195 ? 2.405 -10.578 -24.736 1.00 76.19 195 ALA A O 1
ATOM 1492 N N . ALA A 1 196 ? 1.302 -12.224 -25.797 1.00 77.94 196 ALA A N 1
ATOM 1493 C CA . ALA A 1 196 ? 1.289 -11.595 -27.119 1.00 77.94 196 ALA A CA 1
ATOM 1494 C C . ALA A 1 196 ? 0.476 -10.295 -27.174 1.00 77.94 196 ALA A C 1
ATOM 1496 O O . ALA A 1 196 ? 0.570 -9.524 -28.123 1.00 77.94 196 ALA A O 1
ATOM 1497 N N . THR A 1 197 ? -0.382 -10.057 -26.183 1.00 83.94 197 THR A N 1
ATOM 1498 C CA . THR A 1 197 ? -1.345 -8.944 -26.193 1.00 83.94 197 THR A CA 1
ATOM 1499 C C . THR A 1 197 ? -1.283 -8.080 -24.945 1.00 83.94 197 THR A C 1
ATOM 1501 O O . THR A 1 197 ? -1.958 -7.054 -24.880 1.00 83.94 197 THR A O 1
ATOM 1504 N N . ILE A 1 198 ? -0.504 -8.490 -23.943 1.00 89.62 198 ILE A N 1
ATOM 1505 C CA . ILE A 1 198 ? -0.425 -7.792 -22.666 1.00 89.62 198 ILE A CA 1
ATOM 1506 C C . ILE A 1 198 ? 0.435 -6.534 -22.763 1.00 89.62 198 ILE A C 1
ATOM 1508 O O . ILE A 1 198 ? 0.133 -5.562 -22.091 1.00 89.62 198 ILE A O 1
ATOM 1512 N N . CYS A 1 199 ? 1.479 -6.507 -23.596 1.00 90.62 199 CYS A N 1
ATOM 1513 C CA . CYS A 1 199 ? 2.308 -5.315 -23.743 1.00 90.62 199 CYS A CA 1
ATOM 1514 C C . CYS A 1 199 ? 1.796 -4.399 -24.854 1.00 90.62 199 CYS A C 1
ATOM 1516 O O . CYS A 1 199 ? 1.912 -4.715 -26.038 1.00 90.62 199 CYS A O 1
ATOM 1518 N N . ARG A 1 200 ? 1.309 -3.211 -24.482 1.00 85.00 200 ARG A N 1
ATOM 1519 C CA . ARG A 1 200 ? 0.983 -2.162 -25.451 1.00 85.00 200 ARG A CA 1
ATOM 1520 C C . ARG A 1 200 ? 2.163 -1.214 -25.669 1.00 85.00 200 ARG A C 1
ATOM 1522 O O . ARG A 1 200 ? 2.281 -0.172 -25.017 1.00 85.00 200 ARG A O 1
ATOM 1529 N N . ALA A 1 201 ? 2.998 -1.579 -26.633 1.00 82.94 201 ALA A N 1
ATOM 1530 C CA . ALA A 1 201 ? 4.187 -0.852 -27.056 1.00 82.94 201 ALA A CA 1
ATOM 1531 C C . ALA A 1 201 ? 4.002 -0.313 -28.487 1.00 82.94 201 ALA A C 1
ATOM 1533 O O . ALA A 1 201 ? 4.342 -0.982 -29.460 1.00 82.94 201 ALA A O 1
ATOM 1534 N N . ASP A 1 202 ? 3.436 0.892 -28.612 1.00 80.31 202 ASP A N 1
ATOM 1535 C CA . ASP A 1 202 ? 3.202 1.523 -29.918 1.00 80.31 202 ASP A CA 1
ATOM 1536 C C . ASP A 1 202 ? 4.554 1.976 -30.509 1.00 80.31 202 ASP A C 1
ATOM 1538 O O . ASP A 1 202 ? 5.196 2.892 -29.986 1.00 80.31 202 ASP A O 1
ATOM 1542 N N . ALA A 1 203 ? 5.001 1.295 -31.565 1.00 81.25 203 ALA A N 1
ATOM 1543 C CA . ALA A 1 203 ? 6.225 1.608 -32.295 1.00 81.25 203 ALA A CA 1
ATOM 1544 C C . ALA A 1 203 ? 5.998 2.706 -33.341 1.00 81.25 203 ALA A C 1
ATOM 1546 O O . ALA A 1 203 ? 4.964 2.729 -34.003 1.00 81.25 203 ALA A O 1
ATOM 1547 N N . GLU A 1 204 ? 6.989 3.573 -33.525 1.00 85.25 204 GLU A N 1
ATOM 1548 C CA . GLU A 1 204 ? 7.150 4.367 -34.746 1.00 85.25 204 GLU A CA 1
ATOM 1549 C C . GLU A 1 204 ? 8.054 3.609 -35.739 1.00 85.25 204 GLU A C 1
ATOM 1551 O O . GLU A 1 204 ? 8.374 2.438 -35.540 1.00 85.25 204 GLU A O 1
ATOM 1556 N N . ASN A 1 205 ? 8.470 4.261 -36.825 1.00 84.50 205 ASN A N 1
ATOM 1557 C CA . ASN A 1 205 ? 9.154 3.603 -37.945 1.00 84.50 205 ASN A CA 1
ATOM 1558 C C . ASN A 1 205 ? 10.601 3.171 -37.645 1.00 84.50 205 ASN A C 1
ATOM 1560 O O . ASN A 1 205 ? 11.190 2.432 -38.430 1.00 84.50 205 ASN A O 1
ATOM 1564 N N . ASP A 1 206 ? 11.199 3.640 -36.548 1.00 87.00 206 ASP A N 1
ATOM 1565 C CA . ASP A 1 206 ? 12.593 3.355 -36.212 1.00 87.00 206 ASP A CA 1
ATOM 1566 C C . ASP A 1 206 ? 12.842 3.337 -34.692 1.00 87.00 206 ASP A C 1
ATOM 1568 O O . ASP A 1 206 ? 12.039 3.833 -33.893 1.00 87.00 206 ASP A O 1
ATOM 1572 N N . ARG A 1 207 ? 13.977 2.757 -34.277 1.00 89.94 207 ARG A N 1
ATOM 1573 C CA . ARG A 1 207 ? 14.372 2.678 -32.860 1.00 89.94 207 ARG A CA 1
ATOM 1574 C C . ARG A 1 207 ? 14.614 4.044 -32.229 1.00 89.94 207 ARG A C 1
ATOM 1576 O O . ARG A 1 207 ? 14.243 4.252 -31.076 1.00 89.94 207 ARG A O 1
ATOM 1583 N N . LEU A 1 208 ? 15.248 4.961 -32.961 1.00 91.50 208 LEU A N 1
ATOM 1584 C CA . LEU A 1 208 ? 15.674 6.258 -32.436 1.00 91.50 208 LEU A CA 1
ATOM 1585 C C . LEU A 1 208 ? 14.468 7.102 -32.015 1.00 91.50 208 LEU A C 1
ATOM 1587 O O . LEU A 1 208 ? 14.515 7.787 -30.992 1.00 91.50 208 LEU A O 1
ATOM 1591 N N . THR A 1 209 ? 13.388 7.054 -32.788 1.00 90.81 209 THR A N 1
ATOM 1592 C CA . THR A 1 209 ? 12.139 7.766 -32.508 1.00 90.81 209 THR A CA 1
ATOM 1593 C C . THR A 1 209 ? 11.267 7.030 -31.496 1.00 90.81 209 THR A C 1
ATOM 1595 O O . THR A 1 209 ? 10.713 7.662 -30.595 1.00 90.81 209 THR A O 1
ATOM 1598 N N . SER A 1 210 ? 11.213 5.701 -31.572 1.00 91.50 210 SER A N 1
ATOM 1599 C CA . SER A 1 210 ? 10.338 4.890 -30.723 1.00 91.50 210 SER A CA 1
ATOM 1600 C C . SER A 1 210 ? 10.845 4.687 -29.300 1.00 91.50 210 SER A C 1
ATOM 1602 O O . SER A 1 210 ? 10.047 4.682 -28.360 1.00 91.50 210 SER A O 1
ATOM 1604 N N . CYS A 1 211 ? 12.154 4.503 -29.110 1.00 94.25 211 CYS A N 1
ATOM 1605 C CA . CYS A 1 211 ? 12.751 4.108 -27.833 1.00 94.25 211 CYS A CA 1
ATOM 1606 C C . CYS A 1 211 ? 13.020 5.292 -26.906 1.00 94.25 211 CYS A C 1
ATOM 1608 O O . CYS A 1 211 ? 14.110 5.455 -26.361 1.00 94.25 211 CYS A O 1
ATOM 1610 N N . LYS A 1 212 ? 11.976 6.101 -26.717 1.00 92.69 212 LYS A N 1
ATOM 1611 C CA . LYS A 1 212 ? 11.906 7.248 -25.811 1.00 92.69 212 LYS A CA 1
ATOM 1612 C C . LYS A 1 212 ? 10.816 7.023 -24.771 1.00 92.69 212 LYS A C 1
ATOM 1614 O O . LYS A 1 212 ? 9.799 6.388 -25.068 1.00 92.69 212 LYS A O 1
ATOM 1619 N N . LEU A 1 213 ? 10.997 7.580 -23.575 1.00 91.56 213 LEU A N 1
ATOM 1620 C CA . LEU A 1 213 ? 10.015 7.492 -22.486 1.00 91.56 213 LEU A CA 1
ATOM 1621 C C . LEU A 1 213 ? 8.626 8.051 -22.842 1.00 91.56 213 LEU A C 1
ATOM 1623 O O . LEU A 1 213 ? 7.625 7.545 -22.341 1.00 91.56 213 LEU A O 1
ATOM 1627 N N . SER A 1 214 ? 8.521 9.034 -23.736 1.00 88.56 214 SER A N 1
ATOM 1628 C CA . SER A 1 214 ? 7.226 9.543 -24.220 1.00 88.56 214 SER A CA 1
ATOM 1629 C C . SER A 1 214 ? 6.534 8.646 -25.255 1.00 88.56 214 SER A C 1
ATOM 1631 O O . SER A 1 214 ? 5.378 8.902 -25.607 1.00 88.56 214 SER A O 1
ATOM 1633 N N . LYS A 1 215 ? 7.219 7.612 -25.756 1.00 91.31 215 LYS A N 1
ATOM 1634 C CA . LYS A 1 215 ? 6.802 6.779 -26.893 1.00 91.31 215 LYS A CA 1
ATOM 1635 C C . LYS A 1 215 ? 6.676 5.313 -26.474 1.00 91.31 215 LYS A C 1
ATOM 1637 O O . LYS A 1 215 ? 5.930 5.011 -25.543 1.00 91.31 215 LYS A O 1
ATOM 1642 N N . MET A 1 216 ? 7.378 4.392 -27.135 1.00 90.75 216 MET A N 1
ATOM 1643 C CA . MET A 1 216 ? 7.289 2.962 -26.841 1.00 90.75 216 MET A CA 1
ATOM 1644 C C . MET A 1 216 ? 7.732 2.652 -25.408 1.00 90.75 216 MET A C 1
ATOM 1646 O O . MET A 1 216 ? 7.081 1.878 -24.708 1.00 90.75 216 MET A O 1
ATOM 1650 N N . ALA A 1 217 ? 8.799 3.303 -24.937 1.00 93.75 217 ALA A N 1
ATOM 1651 C CA . ALA A 1 217 ? 9.338 3.088 -23.597 1.00 93.75 217 ALA A CA 1
ATOM 1652 C C . ALA A 1 217 ? 8.533 3.782 -22.480 1.00 93.75 217 ALA A C 1
ATOM 1654 O O . ALA A 1 217 ? 8.964 3.814 -21.329 1.00 93.75 217 ALA A O 1
ATOM 1655 N N . LYS A 1 218 ? 7.327 4.282 -22.784 1.00 92.50 218 LYS A N 1
ATOM 1656 C CA . LYS A 1 218 ? 6.372 4.779 -21.781 1.00 92.50 218 LYS A CA 1
ATOM 1657 C C . LYS A 1 218 ? 5.940 3.704 -20.780 1.00 92.50 218 LYS A C 1
ATOM 1659 O O . LYS A 1 218 ? 5.426 4.033 -19.714 1.00 92.50 218 LYS A O 1
ATOM 1664 N N . THR A 1 219 ? 6.161 2.435 -21.108 1.00 94.81 219 THR A N 1
ATOM 1665 C CA . THR A 1 219 ? 5.926 1.290 -20.228 1.00 94.81 219 THR A CA 1
ATOM 1666 C C . THR A 1 219 ? 7.208 0.514 -19.954 1.00 94.81 219 THR A C 1
ATOM 1668 O O . THR A 1 219 ? 8.162 0.555 -20.737 1.00 94.81 219 THR A O 1
ATOM 1671 N N . VAL A 1 220 ? 7.213 -0.268 -18.874 1.00 96.81 220 VAL A N 1
ATOM 1672 C CA . VAL A 1 220 ? 8.320 -1.191 -18.564 1.00 96.81 220 VAL A CA 1
ATOM 1673 C C . VAL A 1 220 ? 8.463 -2.260 -19.651 1.00 96.81 220 VAL A C 1
ATOM 1675 O O . VAL A 1 220 ? 9.580 -2.564 -20.067 1.00 96.81 220 VAL A O 1
ATOM 1678 N N . CYS A 1 221 ? 7.353 -2.801 -20.164 1.00 95.06 221 CYS A N 1
ATOM 1679 C CA . CYS A 1 221 ? 7.397 -3.812 -21.219 1.00 95.06 221 CYS A CA 1
ATOM 1680 C C . CYS A 1 221 ? 7.956 -3.248 -22.540 1.00 95.06 221 CYS A C 1
ATOM 1682 O O . CYS A 1 221 ? 8.815 -3.875 -23.157 1.00 95.06 221 CYS A O 1
ATOM 1684 N N . GLY A 1 222 ? 7.568 -2.028 -22.927 1.00 94.31 222 GLY A N 1
ATOM 1685 C CA . GLY A 1 222 ? 8.126 -1.347 -24.097 1.00 94.31 222 GLY A CA 1
ATOM 1686 C C . GLY A 1 222 ? 9.590 -0.940 -23.906 1.00 94.31 222 GLY A C 1
ATOM 1687 O O . GLY A 1 222 ? 10.378 -1.017 -24.845 1.00 94.31 222 GLY A O 1
ATOM 1688 N N . THR A 1 223 ? 9.992 -0.600 -22.676 1.00 96.44 223 THR A N 1
ATOM 1689 C CA . THR A 1 223 ? 11.408 -0.397 -22.319 1.00 96.44 223 THR A CA 1
ATOM 1690 C C . THR A 1 223 ? 12.207 -1.683 -22.562 1.00 96.44 223 THR A C 1
ATOM 1692 O O . THR A 1 223 ? 13.270 -1.633 -23.175 1.00 96.44 223 THR A O 1
ATOM 1695 N N . ALA A 1 224 ? 11.681 -2.844 -22.156 1.00 95.31 224 ALA A N 1
ATOM 1696 C CA . ALA A 1 224 ? 12.334 -4.131 -22.389 1.00 95.31 224 ALA A CA 1
ATOM 1697 C C . ALA A 1 224 ? 12.434 -4.474 -23.888 1.00 95.31 224 ALA A C 1
ATOM 1699 O O . ALA A 1 224 ? 13.495 -4.903 -24.341 1.00 95.31 224 ALA A O 1
ATOM 1700 N N . ILE A 1 225 ? 11.383 -4.212 -24.679 1.00 92.56 225 ILE A N 1
ATOM 1701 C CA . ILE A 1 225 ? 11.431 -4.351 -26.147 1.00 92.56 225 ILE A CA 1
ATOM 1702 C C . ILE A 1 225 ? 12.551 -3.482 -26.727 1.00 92.56 225 ILE A C 1
ATOM 1704 O O . ILE A 1 225 ? 13.396 -3.973 -27.471 1.00 92.56 225 ILE A O 1
ATOM 1708 N N . CYS A 1 226 ? 12.625 -2.210 -26.339 1.00 93.44 226 CYS A N 1
ATOM 1709 C CA . CYS A 1 226 ? 13.662 -1.301 -26.819 1.00 93.44 226 CYS A CA 1
ATOM 1710 C C . CYS A 1 226 ? 15.089 -1.677 -26.402 1.00 93.44 226 CYS A C 1
ATOM 1712 O O . CYS A 1 226 ? 16.040 -1.308 -27.093 1.00 93.44 226 CYS A O 1
ATOM 1714 N N . LEU A 1 227 ? 15.267 -2.418 -25.308 1.00 93.25 227 LEU A N 1
ATOM 1715 C CA . LEU A 1 227 ? 16.578 -2.942 -24.926 1.00 93.25 227 LEU A CA 1
ATOM 1716 C C . LEU A 1 227 ? 16.981 -4.186 -25.718 1.00 93.25 227 LEU A C 1
ATOM 1718 O O . LEU A 1 227 ? 18.173 -4.358 -25.962 1.00 93.25 227 LEU A O 1
ATOM 1722 N N . CYS A 1 228 ? 16.020 -5.032 -26.097 1.00 90.19 228 CYS A N 1
ATOM 1723 C CA . CYS A 1 228 ? 16.299 -6.419 -26.485 1.00 90.19 228 CYS A CA 1
ATOM 1724 C C . CYS A 1 228 ? 15.900 -6.802 -27.909 1.00 90.19 228 CYS A C 1
ATOM 1726 O O . CYS A 1 228 ? 16.384 -7.818 -28.412 1.00 90.19 228 CYS A O 1
ATOM 1728 N N . HIS A 1 229 ? 15.030 -6.024 -28.557 1.00 87.12 229 HIS A N 1
ATOM 1729 C CA . 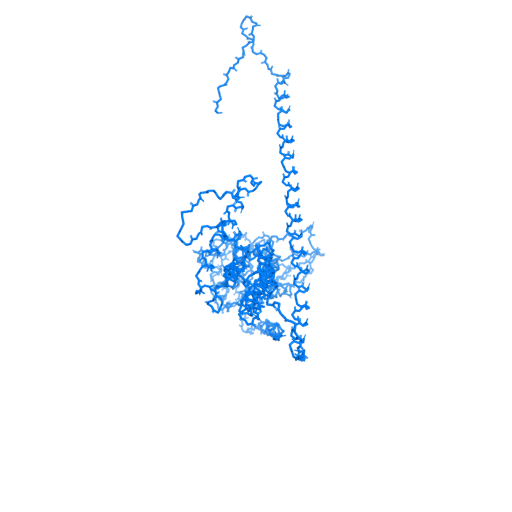HIS A 1 229 ? 14.621 -6.265 -29.939 1.00 87.12 229 HIS A CA 1
ATOM 1730 C C . HIS A 1 229 ? 15.828 -6.231 -30.879 1.00 87.12 229 HIS A C 1
ATOM 1732 O O . HIS A 1 229 ? 16.654 -5.328 -30.747 1.00 87.12 229 HIS A O 1
ATOM 1738 N N . ASN A 1 230 ? 15.883 -7.134 -31.858 1.00 82.19 230 ASN A N 1
ATOM 1739 C CA . ASN A 1 230 ? 16.843 -7.082 -32.959 1.00 82.19 230 ASN A CA 1
ATOM 1740 C C . ASN A 1 230 ? 16.155 -6.517 -34.204 1.00 82.19 230 ASN A C 1
ATOM 1742 O O . ASN A 1 230 ? 15.319 -7.177 -34.826 1.00 82.19 230 ASN A O 1
ATOM 1746 N N . ASP A 1 231 ? 16.512 -5.288 -34.575 1.00 78.56 231 ASP A N 1
ATOM 1747 C CA . ASP A 1 231 ? 16.078 -4.713 -35.848 1.00 78.56 231 ASP A CA 1
ATOM 1748 C C . ASP A 1 231 ? 16.726 -5.457 -37.033 1.00 78.56 231 ASP A C 1
ATOM 1750 O O . ASP A 1 231 ? 17.712 -6.175 -36.864 1.00 78.56 231 ASP A O 1
ATOM 1754 N N . VAL A 1 232 ? 16.203 -5.290 -38.250 1.00 74.69 232 VAL A N 1
ATOM 1755 C CA . VAL A 1 232 ? 16.640 -6.043 -39.447 1.00 74.69 232 VAL A CA 1
ATOM 1756 C C . VAL A 1 232 ? 18.139 -5.952 -39.738 1.00 74.69 232 VAL A C 1
ATOM 1758 O O . VAL A 1 232 ? 18.720 -6.872 -40.314 1.00 74.69 232 VAL A O 1
ATOM 1761 N N . THR A 1 233 ? 18.774 -4.865 -39.305 1.00 69.06 233 THR A N 1
ATOM 1762 C CA . THR A 1 233 ? 20.206 -4.592 -39.471 1.00 69.06 233 THR A CA 1
ATOM 1763 C C . THR A 1 233 ? 21.078 -5.148 -38.339 1.00 69.06 233 THR A C 1
ATOM 1765 O O . THR A 1 233 ? 22.302 -5.124 -38.447 1.00 69.06 233 THR A O 1
ATOM 1768 N N . GLN A 1 234 ? 20.484 -5.670 -37.261 1.00 72.56 234 GLN A N 1
ATOM 1769 C CA . GLN A 1 234 ? 21.184 -6.175 -36.080 1.00 72.56 234 GLN A CA 1
ATOM 1770 C C . GLN A 1 234 ? 21.263 -7.708 -36.143 1.00 72.56 234 GLN A C 1
ATOM 1772 O O . GLN A 1 234 ? 20.257 -8.405 -36.249 1.00 72.56 234 GLN A O 1
ATOM 1777 N N . THR A 1 235 ? 22.479 -8.259 -36.136 1.00 65.62 235 THR A N 1
ATOM 1778 C CA . THR A 1 235 ? 22.721 -9.705 -36.320 1.00 65.62 235 THR A CA 1
ATOM 1779 C C . THR A 1 235 ? 23.109 -10.434 -35.045 1.00 65.62 235 THR A C 1
ATOM 1781 O O . THR A 1 235 ? 23.456 -11.609 -35.108 1.00 65.62 235 THR A O 1
ATOM 1784 N N . ALA A 1 236 ? 23.110 -9.746 -33.912 1.00 70.19 236 ALA A N 1
ATOM 1785 C CA . ALA A 1 236 ? 23.705 -10.260 -32.699 1.00 70.19 236 ALA A CA 1
ATOM 1786 C C . ALA A 1 236 ? 22.767 -10.113 -31.512 1.00 70.19 236 ALA A C 1
ATOM 1788 O O . ALA A 1 236 ? 21.898 -9.247 -31.487 1.00 70.19 236 ALA A O 1
ATOM 1789 N N . ASP A 1 237 ? 22.942 -11.013 -30.560 1.00 78.06 237 ASP A N 1
ATOM 1790 C CA . ASP A 1 237 ? 22.037 -11.209 -29.448 1.00 78.06 237 ASP A CA 1
ATOM 1791 C C . ASP A 1 237 ? 22.270 -10.163 -28.345 1.00 78.06 237 ASP A C 1
ATOM 1793 O O . ASP A 1 237 ? 23.239 -10.259 -27.602 1.00 78.06 237 ASP A O 1
ATOM 1797 N N . ILE A 1 238 ? 21.389 -9.162 -28.242 1.00 85.94 238 ILE A N 1
ATOM 1798 C CA . ILE A 1 238 ? 21.553 -8.022 -27.327 1.00 85.94 238 ILE A CA 1
ATOM 1799 C C . ILE A 1 238 ? 21.188 -8.392 -25.875 1.00 85.94 238 ILE A C 1
ATOM 1801 O O . ILE A 1 238 ? 21.754 -7.826 -24.935 1.00 85.94 238 ILE A O 1
ATOM 1805 N N . CYS A 1 239 ? 20.263 -9.335 -25.669 1.00 87.88 239 CYS A N 1
ATOM 1806 C CA . CYS A 1 239 ? 19.733 -9.707 -24.349 1.00 87.88 239 CYS A CA 1
ATOM 1807 C C . CYS A 1 239 ? 19.790 -11.214 -24.042 1.00 87.88 239 CYS A C 1
ATOM 1809 O O . CYS A 1 239 ? 19.110 -11.679 -23.124 1.00 87.88 239 CYS A O 1
ATOM 1811 N N . GLY A 1 240 ? 20.583 -11.990 -24.774 1.00 82.75 240 GLY A N 1
ATOM 1812 C CA . GLY A 1 240 ? 20.589 -13.447 -24.662 1.00 82.75 240 GLY A CA 1
ATOM 1813 C C . GLY A 1 240 ? 19.338 -14.050 -25.313 1.00 82.75 240 GLY A C 1
ATOM 1814 O O . GLY A 1 240 ? 18.614 -13.400 -26.062 1.00 82.75 240 GLY A O 1
ATOM 1815 N N . GLY A 1 241 ? 18.949 -15.259 -24.904 1.00 76.12 241 GLY A N 1
ATOM 1816 C CA . GLY A 1 241 ? 17.740 -15.927 -25.421 1.00 76.12 241 GLY A CA 1
ATOM 1817 C C . GLY A 1 241 ? 16.390 -15.204 -25.204 1.00 76.12 241 GLY A C 1
ATOM 1818 O O . GLY A 1 241 ? 15.347 -15.821 -25.402 1.00 76.12 241 GLY A O 1
ATOM 1819 N N . ALA A 1 242 ? 16.384 -13.954 -24.727 1.00 74.88 242 ALA A N 1
ATOM 1820 C CA . ALA A 1 242 ? 15.248 -13.033 -24.743 1.00 74.88 242 ALA A CA 1
ATOM 1821 C C . ALA A 1 242 ? 15.166 -12.168 -26.018 1.00 74.88 242 ALA A C 1
ATOM 1823 O O . ALA A 1 242 ? 14.111 -11.592 -26.284 1.00 74.88 242 ALA A O 1
ATOM 1824 N N . SER A 1 243 ? 16.254 -12.026 -26.781 1.00 72.25 243 SER A N 1
ATOM 1825 C CA . SER A 1 243 ? 16.245 -11.330 -28.066 1.00 72.25 243 SER A CA 1
ATOM 1826 C C . SER A 1 243 ? 15.488 -12.144 -29.116 1.00 72.25 243 SER A C 1
ATOM 1828 O O . SER A 1 243 ? 15.489 -13.375 -29.099 1.00 72.25 243 SER A O 1
ATOM 1830 N N . SER A 1 244 ? 14.811 -11.459 -30.042 1.00 64.94 244 SER A N 1
ATOM 1831 C CA . SER A 1 244 ? 14.100 -12.140 -31.122 1.00 64.94 244 SER A CA 1
ATOM 1832 C C . SER A 1 244 ? 15.098 -12.777 -32.096 1.00 64.94 244 SER A C 1
ATOM 1834 O O . SER A 1 244 ? 15.989 -12.107 -32.623 1.00 64.94 244 SER A O 1
ATOM 1836 N N . GLU A 1 245 ? 14.927 -14.073 -32.369 1.00 60.28 245 GLU A N 1
ATOM 1837 C CA . GLU A 1 245 ? 15.648 -14.775 -33.445 1.00 60.28 245 GLU A CA 1
ATOM 1838 C C . GLU A 1 245 ? 15.204 -14.263 -34.826 1.00 60.28 245 GLU A C 1
ATOM 1840 O O . GLU A 1 245 ? 16.000 -14.147 -35.759 1.00 60.28 245 GLU A O 1
ATOM 1845 N N . ALA A 1 246 ? 13.920 -13.906 -34.946 1.00 61.56 246 ALA A N 1
ATOM 1846 C CA . ALA A 1 246 ? 13.355 -13.294 -36.137 1.00 61.56 246 ALA A CA 1
ATOM 1847 C C . ALA A 1 246 ? 13.720 -11.803 -36.198 1.00 61.56 246 ALA A C 1
ATOM 1849 O O . ALA A 1 246 ? 13.360 -11.012 -35.321 1.00 61.56 246 ALA A O 1
ATOM 1850 N N . LYS A 1 247 ? 14.410 -11.424 -37.274 1.00 71.31 247 LYS A N 1
ATOM 1851 C CA . LYS A 1 247 ? 14.703 -10.036 -37.631 1.00 71.31 247 LYS A CA 1
ATOM 1852 C C . LYS A 1 247 ? 13.435 -9.388 -38.167 1.00 71.31 247 LYS A C 1
ATOM 1854 O O . LYS A 1 247 ? 12.992 -9.716 -39.266 1.00 71.31 247 LYS A O 1
ATOM 1859 N N . THR A 1 248 ? 12.853 -8.468 -37.409 1.00 73.19 248 THR A N 1
ATOM 1860 C CA . THR A 1 248 ? 11.674 -7.723 -37.861 1.00 73.19 248 THR A CA 1
ATOM 1861 C C . THR A 1 248 ? 11.960 -6.240 -37.856 1.00 73.19 248 THR A C 1
ATOM 1863 O O . THR A 1 248 ? 12.550 -5.731 -36.900 1.00 73.19 248 THR A O 1
ATOM 1866 N N . ALA A 1 249 ? 11.487 -5.553 -38.895 1.00 75.56 249 ALA A N 1
ATOM 1867 C CA . ALA A 1 249 ? 11.582 -4.107 -38.963 1.00 75.56 249 ALA A CA 1
ATOM 1868 C C . ALA A 1 249 ? 10.910 -3.482 -37.738 1.00 75.56 249 ALA A C 1
ATOM 1870 O O . ALA A 1 249 ? 9.876 -3.962 -37.248 1.00 75.56 249 ALA A O 1
ATOM 1871 N N . PHE A 1 250 ? 11.522 -2.412 -37.254 1.00 75.56 250 PHE A N 1
ATOM 1872 C CA . PHE A 1 250 ? 10.906 -1.550 -36.263 1.00 75.56 250 PHE A CA 1
ATOM 1873 C C . PHE A 1 250 ? 9.613 -0.925 -36.834 1.00 75.56 250 PHE A C 1
ATOM 1875 O O . PHE A 1 250 ? 9.570 -0.584 -38.013 1.00 75.56 250 PHE A O 1
ATOM 1882 N N . GLY A 1 251 ? 8.541 -0.818 -36.037 1.00 65.31 251 GLY A N 1
ATOM 1883 C CA . GLY A 1 251 ? 7.297 -0.140 -36.460 1.00 65.31 251 GLY A CA 1
ATOM 1884 C C . GLY A 1 251 ? 6.147 -1.005 -36.996 1.00 65.31 251 GLY A C 1
ATOM 1885 O O . GLY A 1 251 ? 5.055 -0.484 -37.202 1.00 65.31 251 GLY A O 1
ATOM 1886 N N . GLY A 1 252 ? 6.339 -2.311 -37.213 1.00 62.22 252 GLY A N 1
ATOM 1887 C CA . GLY A 1 252 ? 5.268 -3.219 -37.669 1.00 62.22 252 GLY A CA 1
ATOM 1888 C C . GLY A 1 252 ? 4.415 -3.823 -36.538 1.00 62.22 252 GLY A C 1
ATOM 1889 O O . GLY A 1 252 ? 4.684 -3.612 -35.358 1.00 62.22 252 GLY A O 1
ATOM 1890 N N . ASN A 1 253 ? 3.454 -4.698 -36.885 1.00 57.78 253 ASN A N 1
ATOM 1891 C CA . ASN A 1 253 ? 2.694 -5.567 -35.950 1.00 57.78 253 ASN A CA 1
ATOM 1892 C C . ASN A 1 253 ? 3.583 -6.545 -35.132 1.00 57.78 253 ASN A C 1
ATOM 1894 O O . ASN A 1 253 ? 3.087 -7.457 -34.474 1.00 57.78 253 ASN A O 1
ATOM 1898 N N . SER A 1 254 ? 4.906 -6.398 -35.208 1.00 62.88 254 SER A N 1
ATOM 1899 C CA . SER A 1 254 ? 5.933 -7.333 -34.758 1.00 62.88 254 SER A CA 1
ATOM 1900 C C . SER A 1 254 ? 6.289 -7.218 -33.274 1.00 62.88 254 SER A C 1
ATOM 1902 O O . SER A 1 254 ? 6.821 -8.175 -32.719 1.00 62.88 254 SER A O 1
ATOM 1904 N N . MET A 1 255 ? 5.989 -6.100 -32.598 1.00 80.88 255 MET A N 1
ATOM 1905 C CA . MET A 1 255 ? 6.454 -5.887 -31.212 1.00 80.88 255 MET A CA 1
ATOM 1906 C C . MET A 1 255 ? 5.810 -6.841 -30.195 1.00 80.88 255 MET A C 1
ATOM 1908 O O . MET A 1 255 ? 6.426 -7.162 -29.182 1.00 80.88 255 MET A O 1
ATOM 1912 N N . ALA A 1 256 ? 4.609 -7.346 -30.488 1.00 78.50 256 ALA A N 1
ATOM 1913 C CA . ALA A 1 256 ? 3.943 -8.385 -29.704 1.00 78.50 256 ALA A CA 1
ATOM 1914 C C . ALA A 1 256 ? 4.786 -9.670 -29.610 1.00 78.50 256 ALA A C 1
ATOM 1916 O O . ALA A 1 256 ? 5.089 -10.135 -28.514 1.00 78.50 256 ALA A O 1
ATOM 1917 N N . ALA A 1 257 ? 5.239 -10.187 -30.757 1.00 77.56 257 ALA A N 1
ATOM 1918 C CA . ALA A 1 257 ? 6.056 -11.400 -30.827 1.00 77.56 257 ALA A CA 1
ATOM 1919 C C . ALA A 1 257 ? 7.440 -11.214 -30.181 1.00 77.56 257 ALA A C 1
ATOM 1921 O O . ALA A 1 257 ? 8.000 -12.147 -29.608 1.00 77.56 257 ALA A O 1
ATOM 1922 N N . VAL A 1 258 ? 7.991 -9.997 -30.243 1.00 83.12 258 VAL A N 1
ATOM 1923 C CA . VAL A 1 258 ? 9.232 -9.652 -29.535 1.00 83.12 258 VAL A CA 1
ATOM 1924 C C . VAL A 1 258 ? 9.008 -9.703 -28.025 1.00 83.12 258 VAL A C 1
ATOM 1926 O O . VAL A 1 258 ? 9.811 -10.286 -27.293 1.00 83.12 258 VAL A O 1
ATOM 1929 N N . TYR A 1 259 ? 7.901 -9.128 -27.548 1.00 89.12 259 TYR A N 1
ATOM 1930 C CA . TYR A 1 259 ? 7.586 -9.150 -26.128 1.00 89.12 259 TYR A CA 1
ATOM 1931 C C . TYR A 1 259 ? 7.284 -10.557 -25.607 1.00 89.12 259 TYR A C 1
ATOM 1933 O O . TYR A 1 259 ? 7.649 -10.842 -24.473 1.00 89.12 259 TYR A O 1
ATOM 1941 N N . ASP A 1 260 ? 6.703 -11.456 -26.405 1.00 87.62 260 ASP A N 1
ATOM 1942 C CA . ASP A 1 260 ? 6.446 -12.846 -25.994 1.00 87.62 260 ASP A CA 1
ATOM 1943 C C . ASP A 1 260 ? 7.699 -13.545 -25.449 1.00 87.62 260 ASP A C 1
ATOM 1945 O O . ASP A 1 260 ? 7.667 -14.145 -24.371 1.00 87.62 260 ASP A O 1
ATOM 1949 N N . LYS A 1 261 ? 8.834 -13.414 -26.146 1.00 85.06 261 LYS A N 1
ATOM 1950 C CA . LYS A 1 261 ? 10.113 -14.004 -25.717 1.00 85.06 261 LYS A CA 1
ATOM 1951 C C . LYS A 1 261 ? 10.675 -13.348 -24.464 1.00 85.06 261 LYS A C 1
ATOM 1953 O O . LYS A 1 261 ? 11.144 -14.032 -23.554 1.00 85.06 261 LYS A O 1
ATOM 1958 N N . ILE A 1 262 ? 10.570 -12.027 -24.381 1.00 90.69 262 ILE A N 1
ATOM 1959 C CA . ILE A 1 262 ? 10.938 -11.271 -23.181 1.00 90.69 262 ILE A CA 1
ATOM 1960 C C . ILE A 1 262 ? 10.081 -11.720 -21.992 1.00 90.69 262 ILE A C 1
ATOM 1962 O O . ILE A 1 262 ? 10.602 -11.955 -20.903 1.00 90.69 262 ILE A O 1
ATOM 1966 N N . HIS A 1 263 ? 8.774 -11.876 -22.198 1.00 91.44 263 HIS A N 1
ATOM 1967 C CA . HIS A 1 263 ? 7.825 -12.300 -21.182 1.00 91.44 263 HIS A CA 1
ATOM 1968 C C . HIS A 1 263 ? 8.128 -13.716 -20.686 1.00 91.44 263 HIS A C 1
ATOM 1970 O O . HIS A 1 263 ? 8.115 -13.939 -19.477 1.00 91.44 263 HIS A O 1
ATOM 1976 N N . GLU A 1 264 ? 8.460 -14.645 -21.588 1.00 89.25 264 GLU A N 1
ATOM 1977 C CA . GLU A 1 264 ? 8.901 -16.006 -21.256 1.00 89.25 264 GLU A CA 1
ATOM 1978 C C . GLU A 1 264 ? 10.113 -15.974 -20.311 1.00 89.25 264 GLU A C 1
ATOM 1980 O O . GLU A 1 264 ? 10.086 -16.581 -19.237 1.00 89.25 264 GLU A O 1
ATOM 1985 N N . LYS A 1 265 ? 11.149 -15.191 -20.646 1.00 88.00 265 LYS A N 1
ATOM 1986 C CA . LYS A 1 265 ? 12.354 -15.066 -19.809 1.00 88.00 265 LYS A CA 1
ATOM 1987 C C . LYS A 1 265 ? 12.086 -14.353 -18.487 1.00 88.00 265 LYS A C 1
ATOM 1989 O O . LYS A 1 265 ? 12.518 -14.831 -17.439 1.00 88.00 265 LYS A O 1
ATOM 1994 N N . CYS A 1 266 ? 11.317 -13.267 -18.494 1.00 90.88 266 CYS A N 1
ATOM 1995 C CA . CYS A 1 266 ? 10.888 -12.614 -17.258 1.00 90.88 266 CYS A CA 1
ATOM 1996 C C . CYS A 1 266 ? 9.971 -13.513 -16.410 1.00 90.88 266 CYS A C 1
ATOM 1998 O O . CYS A 1 266 ? 9.891 -13.337 -15.196 1.00 90.88 266 CYS A O 1
ATOM 2000 N N . GLY A 1 267 ? 9.315 -14.507 -17.015 1.00 87.69 267 GLY A N 1
ATOM 2001 C CA . GLY A 1 267 ? 8.546 -15.548 -16.337 1.00 87.69 267 GLY A CA 1
ATOM 2002 C C . GLY A 1 267 ? 9.360 -16.370 -15.338 1.00 87.69 267 GLY A C 1
ATOM 2003 O O . GLY A 1 267 ? 8.788 -16.857 -14.368 1.00 87.69 267 GLY A O 1
ATOM 2004 N N . LEU A 1 268 ? 10.680 -16.447 -15.526 1.00 87.06 268 LEU A N 1
ATOM 2005 C CA . LEU A 1 268 ? 11.611 -17.140 -14.633 1.00 87.06 268 LEU A CA 1
ATOM 2006 C C . LEU A 1 268 ? 11.995 -16.310 -13.398 1.00 87.06 268 LEU A C 1
ATOM 2008 O O . LEU A 1 268 ? 12.629 -16.825 -12.480 1.00 87.06 268 LEU A O 1
ATOM 2012 N N . THR A 1 269 ? 11.641 -15.020 -13.366 1.00 87.38 269 THR A N 1
ATOM 2013 C CA . THR A 1 269 ? 11.931 -14.156 -12.217 1.00 87.38 269 THR A CA 1
ATOM 2014 C C . THR A 1 269 ? 11.007 -14.519 -11.053 1.00 87.38 269 THR A C 1
ATOM 2016 O O . THR A 1 269 ? 9.785 -14.503 -11.237 1.00 87.38 269 THR A O 1
ATOM 2019 N N . PRO A 1 270 ? 11.545 -14.811 -9.852 1.00 85.38 270 PRO A N 1
ATOM 2020 C CA . PRO A 1 270 ? 10.726 -15.085 -8.678 1.00 85.38 270 PRO A CA 1
ATOM 2021 C C . PRO A 1 270 ? 9.755 -13.938 -8.390 1.00 85.38 270 PRO A C 1
ATOM 2023 O O . PRO A 1 270 ? 10.130 -12.766 -8.468 1.00 85.38 270 PRO A O 1
ATOM 2026 N N . VAL A 1 271 ? 8.516 -14.277 -8.031 1.00 82.12 271 VAL A N 1
ATOM 2027 C CA . VAL A 1 271 ? 7.523 -13.280 -7.616 1.00 82.12 271 VAL A CA 1
ATOM 2028 C C . VAL A 1 271 ? 7.934 -12.741 -6.242 1.00 82.12 271 VAL A C 1
ATOM 2030 O O . VAL A 1 271 ? 8.028 -13.523 -5.293 1.00 82.12 271 VAL A O 1
ATOM 2033 N N . PRO A 1 272 ? 8.214 -11.435 -6.110 1.00 77.56 272 PRO A N 1
ATOM 2034 C CA . PRO A 1 272 ? 8.668 -10.870 -4.851 1.00 77.56 272 PRO A CA 1
ATOM 2035 C C . PRO A 1 272 ? 7.502 -10.708 -3.873 1.00 77.56 272 PRO A C 1
ATOM 2037 O O . PRO A 1 272 ? 6.355 -10.497 -4.279 1.00 77.56 272 PRO A O 1
ATOM 2040 N N . HIS A 1 273 ? 7.817 -10.712 -2.576 1.00 76.81 273 HIS A N 1
ATOM 2041 C CA . HIS A 1 273 ? 6.927 -10.125 -1.580 1.00 76.81 273 HIS A CA 1
ATOM 2042 C C . HIS A 1 273 ? 6.867 -8.613 -1.815 1.00 76.81 273 HIS A C 1
ATOM 2044 O O . HIS A 1 273 ? 7.902 -7.946 -1.886 1.00 76.81 273 HIS A O 1
ATOM 2050 N N . GLN A 1 274 ? 5.665 -8.063 -1.946 1.00 79.62 274 GLN A N 1
ATOM 2051 C CA . GLN A 1 274 ? 5.500 -6.646 -2.226 1.00 79.62 274 GLN A CA 1
ATOM 2052 C C . GLN A 1 274 ? 5.647 -5.848 -0.930 1.00 79.62 274 GLN A C 1
ATOM 2054 O O . GLN A 1 274 ? 4.814 -5.946 -0.038 1.00 79.62 274 GLN A O 1
ATOM 2059 N N . SER A 1 275 ? 6.715 -5.059 -0.829 1.00 86.00 275 SER A N 1
ATOM 2060 C CA . SER A 1 275 ? 6.908 -4.077 0.241 1.00 86.00 275 SER A CA 1
ATOM 2061 C C . SER A 1 275 ? 7.273 -2.715 -0.335 1.00 86.00 275 SER A C 1
ATOM 2063 O O . SER A 1 275 ? 7.814 -2.610 -1.444 1.00 86.00 275 SER A O 1
ATOM 2065 N N . SER A 1 276 ? 7.011 -1.655 0.428 1.00 89.31 276 SER A N 1
ATOM 2066 C CA . SER A 1 276 ? 7.386 -0.292 0.039 1.00 89.31 276 SER A CA 1
ATOM 2067 C C . SER A 1 276 ? 8.892 -0.164 -0.184 1.00 89.31 276 SER A C 1
ATOM 2069 O O . SER A 1 276 ? 9.324 0.444 -1.164 1.00 89.31 276 SER A O 1
ATOM 2071 N N . SER A 1 277 ? 9.690 -0.809 0.671 1.00 87.81 277 SER A N 1
ATOM 2072 C CA . SER A 1 277 ? 11.150 -0.839 0.577 1.00 87.81 277 SER A CA 1
ATOM 2073 C C . SER A 1 277 ? 11.644 -1.528 -0.692 1.00 87.81 277 SER A C 1
ATOM 2075 O O . SER A 1 277 ? 12.572 -1.030 -1.327 1.00 87.81 277 SER A O 1
ATOM 2077 N N . TYR A 1 278 ? 11.012 -2.630 -1.106 1.00 90.50 278 TYR A N 1
ATOM 2078 C CA . TYR A 1 278 ? 11.390 -3.344 -2.321 1.00 90.50 278 TYR A CA 1
ATOM 2079 C C . TYR A 1 278 ? 11.098 -2.516 -3.577 1.00 90.50 278 TYR A C 1
ATOM 2081 O O . TYR A 1 278 ? 11.973 -2.360 -4.426 1.00 90.50 278 TYR A O 1
ATOM 2089 N N . ILE A 1 279 ? 9.902 -1.924 -3.678 1.00 92.06 279 ILE A N 1
ATOM 2090 C CA . ILE A 1 279 ? 9.541 -1.075 -4.825 1.00 92.06 279 ILE A CA 1
ATOM 2091 C C . ILE A 1 279 ? 10.417 0.185 -4.864 1.00 92.06 279 ILE A C 1
ATOM 2093 O O . ILE A 1 279 ? 10.909 0.554 -5.929 1.00 92.06 279 ILE A O 1
ATOM 2097 N N . ALA A 1 280 ? 10.682 0.813 -3.714 1.00 91.62 280 ALA A N 1
ATOM 2098 C CA . ALA A 1 280 ? 11.597 1.951 -3.635 1.00 91.62 280 ALA A CA 1
ATOM 2099 C C . ALA A 1 280 ? 13.016 1.570 -4.087 1.00 91.62 280 ALA A C 1
ATOM 2101 O O . ALA A 1 280 ? 13.636 2.307 -4.851 1.00 91.62 280 ALA A O 1
ATOM 2102 N N . ALA A 1 281 ? 13.516 0.399 -3.684 1.00 90.94 281 ALA A N 1
ATOM 2103 C CA . ALA A 1 281 ? 14.814 -0.099 -4.130 1.00 90.94 281 ALA A CA 1
ATOM 2104 C C . ALA A 1 281 ? 14.843 -0.391 -5.643 1.00 90.94 281 ALA A C 1
ATOM 2106 O O . ALA A 1 281 ? 15.867 -0.163 -6.290 1.00 90.94 281 ALA A O 1
ATOM 2107 N N . LEU A 1 282 ? 13.724 -0.843 -6.223 1.00 93.44 282 LEU A N 1
ATOM 2108 C CA . LEU A 1 282 ? 13.578 -1.001 -7.673 1.00 93.44 282 LEU A CA 1
ATOM 2109 C C . LEU A 1 282 ? 13.537 0.339 -8.428 1.00 93.44 282 LEU A C 1
ATOM 2111 O O . LEU A 1 282 ? 14.012 0.444 -9.556 1.00 93.44 282 LEU A O 1
ATOM 2115 N N . ALA A 1 283 ? 12.988 1.389 -7.827 1.00 92.50 283 ALA A N 1
ATOM 2116 C CA . ALA A 1 283 ? 13.026 2.714 -8.431 1.00 92.50 283 ALA A CA 1
ATOM 2117 C C . ALA A 1 283 ? 14.433 3.328 -8.353 1.00 92.50 283 ALA A C 1
ATOM 2119 O O . ALA A 1 283 ? 14.976 3.780 -9.359 1.00 92.50 283 ALA A O 1
ATOM 2120 N N . THR A 1 284 ? 15.070 3.284 -7.182 1.00 90.00 284 THR A N 1
ATOM 2121 C CA . THR A 1 284 ? 16.425 3.821 -6.994 1.00 90.00 284 THR A CA 1
ATOM 2122 C C . THR A 1 284 ? 17.458 3.064 -7.824 1.00 90.00 284 THR A C 1
ATOM 2124 O O . THR A 1 284 ? 18.329 3.681 -8.432 1.00 90.00 284 THR A O 1
ATOM 2127 N N . GLY A 1 285 ? 17.361 1.734 -7.895 1.00 92.19 285 GLY A N 1
ATOM 2128 C CA . GLY A 1 285 ? 18.291 0.946 -8.699 1.00 92.19 285 GLY A CA 1
ATOM 2129 C C . GLY A 1 285 ? 18.078 1.104 -10.211 1.00 92.19 285 GLY A C 1
ATOM 2130 O O . GLY A 1 285 ? 19.024 0.906 -10.967 1.00 92.19 285 GLY A O 1
ATOM 2131 N N . LEU A 1 286 ? 16.882 1.500 -10.672 1.00 94.88 286 LEU A N 1
ATOM 2132 C CA . LEU A 1 286 ? 16.687 1.926 -12.058 1.00 94.88 286 LEU A CA 1
ATOM 2133 C C . LEU A 1 286 ? 17.494 3.196 -12.314 1.00 94.88 286 LEU A C 1
ATOM 2135 O O . LEU A 1 286 ? 18.282 3.232 -13.253 1.00 94.88 286 LEU A O 1
ATOM 2139 N N . LEU A 1 287 ? 17.326 4.211 -11.460 1.00 91.38 287 LEU A N 1
ATOM 2140 C CA . LEU A 1 287 ? 18.034 5.485 -11.593 1.00 91.38 287 LEU A CA 1
ATOM 2141 C C . LEU A 1 287 ? 19.554 5.293 -11.555 1.00 91.38 287 LEU A C 1
ATOM 2143 O O . LEU A 1 287 ? 20.257 5.902 -12.354 1.00 91.38 287 LEU A O 1
ATOM 2147 N N . SER A 1 288 ? 20.065 4.397 -10.706 1.00 91.38 288 SER A N 1
ATOM 2148 C CA . SER A 1 288 ? 21.503 4.108 -10.637 1.00 91.38 288 SER A CA 1
ATOM 2149 C C . SER A 1 288 ? 22.048 3.342 -11.849 1.00 91.38 288 SER A C 1
ATOM 2151 O O . SER A 1 288 ? 23.262 3.244 -12.004 1.00 91.38 288 SER A O 1
ATOM 2153 N N . ARG A 1 289 ? 21.181 2.741 -12.673 1.00 93.94 289 ARG A N 1
ATOM 2154 C CA . ARG A 1 289 ? 21.561 2.075 -13.932 1.00 93.94 289 ARG A CA 1
ATOM 2155 C C . ARG A 1 289 ? 21.550 3.020 -15.123 1.00 93.94 289 ARG A C 1
ATOM 2157 O O . ARG A 1 289 ? 22.117 2.681 -16.163 1.00 93.94 289 ARG A O 1
ATOM 2164 N N . LEU A 1 290 ? 20.909 4.180 -14.988 1.00 93.88 290 LEU A N 1
ATOM 2165 C CA . LEU A 1 290 ? 20.920 5.186 -16.034 1.00 93.88 290 LEU A CA 1
ATOM 2166 C C . LEU A 1 290 ? 22.333 5.733 -16.199 1.00 93.88 290 LEU A C 1
ATOM 2168 O O . LEU A 1 290 ? 23.023 6.070 -15.238 1.00 93.88 290 LEU A O 1
ATOM 2172 N N . LYS A 1 291 ? 22.754 5.817 -17.452 1.00 94.69 291 LYS A N 1
ATOM 2173 C CA . LYS A 1 291 ? 24.046 6.347 -17.866 1.00 94.69 291 LYS A CA 1
ATOM 2174 C C . LYS A 1 291 ? 23.833 7.713 -18.492 1.00 94.69 291 LYS A C 1
ATOM 2176 O O . LYS A 1 291 ? 22.783 7.976 -19.080 1.00 94.69 291 LYS A O 1
ATOM 2181 N N . THR A 1 292 ? 24.843 8.566 -18.398 1.00 91.88 292 THR A N 1
ATOM 2182 C CA . THR A 1 292 ? 24.849 9.878 -19.041 1.00 91.88 292 THR A CA 1
ATOM 2183 C C . THR A 1 292 ? 25.934 9.949 -20.108 1.00 91.88 292 THR A C 1
ATOM 2185 O O . THR A 1 292 ? 26.986 9.318 -19.992 1.00 91.88 292 THR A O 1
ATOM 2188 N N . LYS A 1 293 ? 25.674 10.683 -21.190 1.00 90.50 293 LYS A N 1
ATOM 2189 C CA . LYS A 1 293 ? 26.676 11.013 -22.207 1.00 90.50 293 LYS A CA 1
ATOM 2190 C C . LYS A 1 293 ? 26.404 12.392 -22.781 1.00 90.50 293 LYS A C 1
ATOM 2192 O O . LYS A 1 293 ? 25.261 12.717 -23.074 1.00 90.50 293 LYS A O 1
ATOM 2197 N N . GLU A 1 294 ? 27.448 13.184 -22.965 1.00 86.75 294 GLU A N 1
ATOM 2198 C CA . GLU A 1 294 ? 27.333 14.462 -23.660 1.00 86.75 294 GLU A CA 1
ATOM 2199 C C . GLU A 1 294 ? 27.113 14.241 -25.165 1.00 86.75 294 GLU A C 1
ATOM 2201 O O . GLU A 1 294 ? 27.839 13.480 -25.809 1.00 86.75 294 GLU A O 1
ATOM 2206 N N . VAL A 1 295 ? 26.103 14.906 -25.725 1.00 82.81 295 VAL A N 1
ATOM 2207 C CA . VAL A 1 295 ? 25.788 14.926 -27.155 1.00 82.81 295 VAL A CA 1
ATOM 2208 C C . VAL A 1 295 ? 25.416 16.349 -27.538 1.00 82.81 295 VAL A C 1
ATOM 2210 O O . VAL A 1 295 ? 24.410 16.871 -27.067 1.00 82.81 295 VAL A O 1
ATOM 2213 N N . ALA A 1 296 ? 26.221 16.971 -28.404 1.00 81.19 296 ALA A N 1
ATOM 2214 C CA . ALA A 1 296 ? 25.999 18.339 -28.880 1.00 81.19 296 ALA A CA 1
ATOM 2215 C C . ALA A 1 296 ? 25.722 19.343 -27.737 1.00 81.19 296 ALA A C 1
ATOM 2217 O O . ALA A 1 296 ? 24.766 20.110 -27.805 1.00 81.19 296 ALA A O 1
ATOM 2218 N N . LEU A 1 297 ? 26.557 19.315 -26.686 1.00 76.88 297 LEU A N 1
ATOM 2219 C CA . LEU A 1 297 ? 26.463 20.161 -25.483 1.00 76.88 297 LEU A CA 1
ATOM 2220 C C . LEU A 1 297 ? 25.244 19.898 -24.573 1.00 76.88 297 LEU A C 1
ATOM 2222 O O . LEU A 1 297 ? 25.029 20.636 -23.615 1.00 76.88 297 LEU A O 1
ATOM 2226 N N . ALA A 1 298 ? 24.460 18.847 -24.832 1.00 80.75 298 ALA A N 1
ATOM 2227 C CA . ALA A 1 298 ? 23.363 18.400 -23.974 1.00 80.75 298 ALA A CA 1
ATOM 2228 C C . ALA A 1 298 ? 23.671 17.029 -23.354 1.00 80.75 298 ALA A C 1
ATOM 2230 O O . ALA A 1 298 ? 24.349 16.194 -23.955 1.00 80.75 298 ALA A O 1
ATOM 2231 N N . ALA A 1 299 ? 23.155 16.760 -22.155 1.00 85.62 299 ALA A N 1
ATOM 2232 C CA . ALA A 1 299 ? 23.351 15.468 -21.505 1.00 85.62 299 ALA A CA 1
ATOM 2233 C C . ALA A 1 299 ? 22.269 14.478 -21.956 1.00 85.62 299 ALA A C 1
ATOM 2235 O O . ALA A 1 299 ? 21.104 14.612 -21.610 1.00 85.62 299 ALA A O 1
ATOM 2236 N N . LYS A 1 300 ? 22.629 13.425 -22.681 1.00 90.00 300 LYS A N 1
ATOM 2237 C CA . LYS A 1 300 ? 21.727 12.297 -22.921 1.00 90.00 300 LYS A CA 1
ATOM 2238 C C . LYS A 1 300 ? 21.726 11.362 -21.727 1.00 90.00 300 LYS A C 1
ATOM 2240 O O . LYS A 1 300 ? 22.793 10.955 -21.276 1.00 90.00 300 LYS A O 1
ATOM 2245 N N . VAL A 1 301 ? 20.538 10.998 -21.251 1.00 93.75 301 VAL A N 1
ATOM 2246 C CA . VAL A 1 301 ? 20.351 9.986 -20.203 1.00 93.75 301 VAL A CA 1
ATOM 2247 C C . VAL A 1 301 ? 19.762 8.739 -20.839 1.00 93.75 301 VAL A C 1
ATOM 2249 O O . VAL A 1 301 ? 18.781 8.836 -21.570 1.00 93.75 301 VAL A O 1
ATOM 2252 N N . TYR A 1 302 ? 20.349 7.571 -20.592 1.00 95.44 302 TYR A N 1
ATOM 2253 C CA . TYR A 1 302 ? 19.923 6.337 -21.247 1.00 95.44 302 TYR A CA 1
ATOM 2254 C C . TYR A 1 302 ? 20.100 5.093 -20.376 1.00 95.44 302 TYR A C 1
ATOM 2256 O O . TYR A 1 302 ? 20.934 5.053 -19.474 1.00 95.44 302 TYR A O 1
ATOM 2264 N N . LEU A 1 303 ? 19.329 4.054 -20.691 1.00 97.06 303 LEU A N 1
ATOM 2265 C CA . LEU A 1 303 ? 19.487 2.695 -20.164 1.00 97.06 303 LEU A CA 1
ATOM 2266 C C . LEU A 1 303 ? 20.021 1.777 -21.272 1.00 97.06 303 LEU A C 1
ATOM 2268 O O . LEU A 1 303 ? 19.621 1.940 -22.424 1.00 97.06 303 LEU A O 1
ATOM 2272 N N . GLY A 1 304 ? 20.880 0.807 -20.944 1.00 94.75 304 GLY A N 1
ATOM 2273 C CA . GLY A 1 304 ? 21.465 -0.126 -21.911 1.00 94.75 304 GLY A CA 1
ATOM 2274 C C . GLY A 1 304 ? 22.748 0.384 -22.576 1.00 94.75 304 GLY A C 1
ATOM 2275 O O . GLY A 1 304 ? 23.598 1.024 -21.942 1.00 94.75 304 GLY A O 1
ATOM 2276 N N . THR A 1 305 ? 22.898 0.068 -23.861 1.00 92.75 305 THR A N 1
ATOM 2277 C CA . THR A 1 305 ? 24.110 0.281 -24.660 1.00 92.75 305 THR A CA 1
ATOM 2278 C C . THR A 1 305 ? 23.801 1.142 -25.887 1.00 92.75 305 THR A C 1
ATOM 2280 O O . THR A 1 305 ? 23.174 0.675 -26.837 1.00 92.75 305 THR A O 1
ATOM 2283 N N . ILE A 1 306 ? 24.252 2.399 -25.860 1.00 92.94 306 ILE A N 1
ATOM 2284 C CA . ILE A 1 306 ? 24.122 3.373 -26.960 1.00 92.94 306 ILE A CA 1
ATOM 2285 C C . ILE A 1 306 ? 25.015 3.048 -28.155 1.00 92.94 306 ILE A C 1
ATOM 2287 O O . ILE A 1 306 ? 26.046 2.385 -28.027 1.00 92.94 306 ILE A O 1
ATOM 2291 N N . THR A 1 307 ? 24.630 3.583 -29.309 1.00 92.38 307 THR A N 1
ATOM 2292 C CA . THR A 1 307 ? 25.396 3.500 -30.554 1.00 92.38 307 THR A CA 1
ATOM 2293 C C . THR A 1 307 ? 26.659 4.362 -30.531 1.00 92.38 307 THR A C 1
ATOM 2295 O O . THR A 1 307 ? 26.854 5.227 -29.668 1.00 92.38 307 THR A O 1
ATOM 2298 N N . THR A 1 308 ? 27.508 4.173 -31.540 1.00 90.62 308 THR A N 1
ATOM 2299 C CA . THR A 1 308 ? 28.636 5.070 -31.845 1.00 90.62 308 THR A CA 1
ATOM 2300 C C . THR A 1 308 ? 28.190 6.519 -32.077 1.00 90.62 308 THR A C 1
ATOM 2302 O O . THR A 1 308 ? 28.893 7.447 -31.679 1.00 90.62 308 THR A O 1
ATOM 2305 N N . ASN A 1 309 ? 26.973 6.720 -32.598 1.00 90.19 309 ASN A N 1
ATOM 2306 C CA . ASN A 1 309 ? 26.336 8.032 -32.765 1.00 90.19 309 ASN A CA 1
ATOM 2307 C C . ASN A 1 309 ? 25.815 8.640 -31.451 1.00 90.19 309 ASN A C 1
ATOM 2309 O O . ASN A 1 309 ? 25.272 9.741 -31.458 1.00 90.19 309 ASN A O 1
ATOM 2313 N N . SER A 1 310 ? 26.021 7.968 -30.315 1.00 91.31 310 SER A N 1
ATOM 2314 C CA . SER A 1 310 ? 25.625 8.441 -28.983 1.00 91.31 310 SER A CA 1
ATOM 2315 C C . SER A 1 310 ? 24.114 8.547 -28.766 1.00 91.31 310 SER A C 1
ATOM 2317 O O . SER A 1 310 ? 23.649 9.375 -27.987 1.00 91.31 310 SER A O 1
ATOM 2319 N N . ASP A 1 311 ? 23.342 7.688 -29.426 1.00 92.44 311 ASP A N 1
ATOM 2320 C CA . ASP A 1 311 ? 21.887 7.624 -29.299 1.00 92.44 311 ASP A CA 1
ATOM 2321 C C . ASP A 1 311 ? 21.364 6.177 -29.378 1.00 92.44 311 ASP A C 1
ATOM 2323 O O . ASP A 1 311 ? 22.147 5.224 -29.360 1.00 92.44 311 ASP A O 1
ATOM 2327 N N . CYS A 1 312 ? 20.036 6.018 -29.447 1.00 93.00 312 CYS A N 1
ATOM 2328 C CA . CYS A 1 312 ? 19.348 4.723 -29.460 1.00 93.00 312 CYS A CA 1
ATOM 2329 C C . CYS A 1 312 ? 18.845 4.279 -30.834 1.00 93.00 312 CYS A C 1
ATOM 2331 O O . CYS A 1 312 ? 17.831 3.587 -30.929 1.00 93.00 312 CYS A O 1
ATOM 2333 N N . ARG A 1 313 ? 19.550 4.651 -31.909 1.00 91.94 313 ARG A N 1
ATOM 2334 C CA . ARG A 1 313 ? 19.302 4.075 -33.240 1.00 91.94 313 ARG A CA 1
ATOM 2335 C C . ARG A 1 313 ? 19.772 2.612 -33.332 1.00 91.94 313 ARG A C 1
ATOM 2337 O O . ARG A 1 313 ? 20.416 2.094 -32.423 1.00 91.94 313 ARG A O 1
ATOM 2344 N N . SER A 1 314 ? 19.457 1.940 -34.435 1.00 88.62 314 SER A N 1
ATOM 2345 C CA . SER A 1 314 ? 19.900 0.562 -34.693 1.00 88.62 314 SER A CA 1
ATOM 2346 C C . SER A 1 314 ? 21.406 0.502 -34.992 1.00 88.62 314 SER A C 1
ATOM 2348 O O . SER A 1 314 ? 21.893 1.198 -35.879 1.00 88.62 314 SER A O 1
ATOM 2350 N N . GLU A 1 315 ? 22.140 -0.349 -34.272 1.00 87.62 315 GLU A N 1
ATOM 2351 C CA . GLU A 1 315 ? 23.550 -0.696 -34.525 1.00 87.62 315 GLU A CA 1
ATOM 2352 C C . GLU A 1 315 ? 23.822 -2.117 -33.996 1.00 87.62 315 GLU A C 1
ATOM 2354 O O . GLU A 1 315 ? 23.234 -2.531 -32.995 1.00 87.62 315 GLU A O 1
ATOM 2359 N N . ALA A 1 316 ? 24.678 -2.899 -34.657 1.00 84.44 316 ALA A N 1
ATOM 2360 C CA . ALA A 1 316 ? 24.970 -4.270 -34.234 1.00 84.44 316 ALA A CA 1
ATOM 2361 C C . ALA A 1 316 ? 25.446 -4.330 -32.767 1.00 84.44 316 ALA A C 1
ATOM 2363 O O . ALA A 1 316 ? 26.323 -3.567 -32.367 1.00 84.44 316 ALA A O 1
ATOM 2364 N N . ASN A 1 317 ? 24.888 -5.255 -31.975 1.00 83.00 317 ASN A N 1
ATOM 2365 C CA . ASN A 1 317 ? 25.162 -5.403 -30.535 1.00 83.00 317 ASN A CA 1
ATOM 2366 C C . ASN A 1 317 ? 24.780 -4.190 -29.662 1.00 83.00 317 ASN A C 1
ATOM 2368 O O . ASN A 1 317 ? 25.306 -4.052 -28.559 1.00 83.00 317 ASN A O 1
ATOM 2372 N N . LYS A 1 318 ? 23.914 -3.281 -30.130 1.00 88.31 318 LYS A N 1
ATOM 2373 C CA . LYS A 1 318 ? 23.497 -2.089 -29.371 1.00 88.31 318 LYS A CA 1
ATOM 2374 C C . LYS A 1 318 ? 21.987 -2.050 -29.191 1.00 88.31 318 LYS A C 1
ATOM 2376 O O . LYS A 1 318 ? 21.225 -2.247 -30.130 1.00 88.31 318 LYS A O 1
ATOM 2381 N N . GLY A 1 319 ? 21.550 -1.724 -27.986 1.00 90.69 319 GLY A N 1
ATOM 2382 C CA . GLY A 1 319 ? 20.148 -1.500 -27.666 1.00 90.69 319 GLY A CA 1
ATOM 2383 C C . GLY A 1 319 ? 20.081 -0.570 -26.473 1.00 90.69 319 GLY A C 1
ATOM 2384 O O . GLY A 1 319 ? 20.767 -0.796 -25.477 1.00 90.69 319 GLY A O 1
ATOM 2385 N N . CYS A 1 320 ? 19.298 0.492 -26.564 1.00 95.06 320 CYS A N 1
ATOM 2386 C CA . CYS A 1 320 ? 19.126 1.402 -25.449 1.00 95.06 320 CYS A CA 1
ATOM 2387 C C . CYS A 1 320 ? 17.765 2.074 -25.482 1.00 95.06 320 CYS A C 1
ATOM 2389 O O . CYS A 1 320 ? 17.000 1.952 -26.441 1.00 95.06 320 CYS A O 1
ATOM 2391 N N . VAL A 1 321 ? 17.489 2.790 -24.402 1.00 96.81 321 VAL A N 1
ATOM 2392 C CA . VAL A 1 321 ? 16.298 3.613 -24.240 1.00 96.81 321 VAL A CA 1
ATOM 2393 C C . VAL A 1 321 ? 16.729 5.011 -23.833 1.00 96.81 321 VAL A C 1
ATOM 2395 O O . VAL A 1 321 ? 17.545 5.150 -22.923 1.00 96.81 321 VAL A O 1
ATOM 2398 N N . ASP A 1 322 ? 16.171 6.032 -24.479 1.00 95.44 322 ASP A N 1
ATOM 2399 C CA . ASP A 1 322 ? 16.380 7.438 -24.135 1.00 95.44 322 ASP A CA 1
ATOM 2400 C C . ASP A 1 322 ? 15.473 7.827 -22.948 1.00 95.44 322 ASP A C 1
ATOM 2402 O O . ASP A 1 322 ? 14.243 7.889 -23.057 1.00 95.44 322 ASP A O 1
ATOM 2406 N N . PHE A 1 323 ? 16.114 8.078 -21.806 1.00 94.62 323 PHE A N 1
ATOM 2407 C CA . PHE A 1 323 ? 15.538 8.532 -20.538 1.00 94.62 323 PHE A CA 1
ATOM 2408 C C . PHE A 1 323 ? 15.772 10.037 -20.304 1.00 94.62 323 PHE A C 1
ATOM 2410 O O . PHE A 1 323 ? 15.552 10.536 -19.204 1.00 94.62 323 PHE A O 1
ATOM 2417 N N . THR A 1 324 ? 16.203 10.798 -21.313 1.00 91.88 324 THR A N 1
ATOM 2418 C CA . THR A 1 324 ? 16.533 12.227 -21.157 1.00 91.88 324 THR A CA 1
ATOM 2419 C C . THR A 1 324 ? 15.346 13.054 -20.641 1.00 91.88 324 THR A C 1
ATOM 2421 O O . THR A 1 324 ? 15.551 14.045 -19.950 1.00 91.88 324 THR A O 1
ATOM 2424 N N . GLU A 1 325 ? 14.103 12.621 -20.878 1.00 89.50 325 GLU A N 1
ATOM 2425 C CA . GLU A 1 325 ? 12.878 13.287 -20.396 1.00 89.50 325 GLU A CA 1
ATOM 2426 C C . GLU A 1 325 ? 12.742 13.360 -18.865 1.00 89.50 325 GLU A C 1
ATOM 2428 O O . GLU A 1 325 ? 12.007 14.208 -18.364 1.00 89.50 325 GLU A O 1
ATOM 2433 N N . ILE A 1 326 ? 13.436 12.495 -18.117 1.00 88.12 326 ILE A N 1
ATOM 2434 C CA . ILE A 1 326 ? 13.473 12.550 -16.644 1.00 88.12 326 ILE A CA 1
ATOM 2435 C C . ILE A 1 326 ? 14.726 13.257 -16.111 1.00 88.12 326 ILE A C 1
ATOM 2437 O O . ILE A 1 326 ? 14.965 13.272 -14.907 1.00 88.12 326 ILE A O 1
ATOM 2441 N N . SER A 1 327 ? 15.551 13.821 -16.994 1.00 86.00 327 SER A N 1
ATOM 2442 C CA . SER A 1 327 ? 16.749 14.561 -16.617 1.00 86.00 327 SER A CA 1
ATOM 2443 C C . SER A 1 327 ? 16.412 16.023 -16.362 1.00 86.00 327 SER A C 1
ATOM 2445 O O . SER A 1 327 ? 16.081 16.748 -17.295 1.00 86.00 327 SER A O 1
ATOM 2447 N N . GLU A 1 328 ? 16.575 16.484 -15.122 1.00 79.75 328 GLU A N 1
ATOM 2448 C CA . GLU A 1 328 ? 16.374 17.895 -14.759 1.00 79.75 328 GLU A CA 1
ATOM 2449 C C . GLU A 1 328 ? 17.236 18.843 -15.605 1.00 79.75 328 GLU A C 1
ATOM 2451 O O . GLU A 1 328 ? 16.763 19.890 -16.033 1.00 79.75 328 GLU A O 1
ATOM 2456 N N . GLY A 1 329 ? 18.471 18.440 -15.927 1.00 75.56 329 GLY A N 1
ATOM 2457 C CA . GLY A 1 329 ? 19.393 19.233 -16.747 1.00 75.56 329 GLY A CA 1
ATOM 2458 C C . GLY A 1 329 ? 18.986 19.382 -18.218 1.00 75.56 329 GLY A C 1
ATOM 2459 O O . GLY A 1 329 ? 19.553 20.216 -18.914 1.00 75.56 329 GLY A O 1
ATOM 2460 N N . ASN A 1 330 ? 18.015 18.597 -18.696 1.00 72.94 330 ASN A N 1
ATOM 2461 C CA . ASN A 1 330 ? 17.512 18.659 -20.074 1.00 72.94 330 ASN A CA 1
ATOM 2462 C C . ASN A 1 330 ? 16.006 18.922 -20.152 1.00 72.94 330 ASN A C 1
ATOM 2464 O O . ASN A 1 330 ? 15.447 19.020 -21.247 1.00 72.94 330 ASN A O 1
ATOM 2468 N N . ALA A 1 331 ? 15.330 19.001 -19.010 1.00 70.19 331 ALA A N 1
ATOM 2469 C CA . ALA A 1 331 ? 13.904 19.230 -18.971 1.00 70.19 331 ALA A CA 1
ATOM 2470 C C . ALA A 1 331 ? 13.627 20.709 -19.276 1.00 70.19 331 ALA A C 1
ATOM 2472 O O . ALA A 1 331 ? 13.986 21.599 -18.513 1.00 70.19 331 ALA A O 1
ATOM 2473 N N . GLY A 1 332 ? 12.937 20.985 -20.387 1.00 68.69 332 GLY A N 1
ATOM 2474 C CA . GLY A 1 332 ? 12.445 22.333 -20.713 1.00 68.69 332 GLY A CA 1
ATOM 2475 C C . GLY A 1 332 ? 11.276 22.803 -19.829 1.00 68.69 332 GLY A C 1
ATOM 2476 O O . GLY A 1 332 ? 10.705 23.861 -20.079 1.00 68.69 332 GLY A O 1
ATOM 2477 N N . GLY A 1 333 ? 10.883 22.003 -18.833 1.00 77.88 333 GLY A N 1
ATOM 2478 C CA . GLY A 1 333 ? 9.754 22.221 -17.933 1.00 77.88 333 GLY A CA 1
ATOM 2479 C C . GLY A 1 333 ? 9.709 21.162 -16.827 1.00 77.88 333 GLY A C 1
ATOM 2480 O O . GLY A 1 333 ? 10.643 20.379 -16.672 1.00 77.88 333 GLY A O 1
ATOM 2481 N N . ALA A 1 334 ? 8.624 21.123 -16.050 1.00 82.12 334 ALA A N 1
ATOM 2482 C CA . ALA A 1 334 ? 8.466 20.122 -14.994 1.00 82.12 334 ALA A CA 1
ATOM 2483 C C . ALA A 1 334 ? 8.474 18.694 -15.570 1.00 82.12 334 ALA A C 1
ATOM 2485 O O . ALA A 1 334 ? 7.797 18.417 -16.565 1.00 82.12 334 ALA A O 1
ATOM 2486 N N . ILE A 1 335 ? 9.207 17.784 -14.919 1.00 84.50 335 ILE A N 1
ATOM 2487 C CA . ILE A 1 335 ? 9.217 16.363 -15.284 1.00 84.50 335 ILE A CA 1
ATOM 2488 C C . ILE A 1 335 ? 7.791 15.825 -15.170 1.00 84.50 335 ILE A C 1
ATOM 2490 O O . ILE A 1 335 ? 7.110 16.009 -14.159 1.00 84.50 335 ILE A O 1
ATOM 2494 N N . ASN A 1 336 ? 7.338 15.144 -16.219 1.00 83.81 336 ASN A N 1
ATOM 2495 C CA . ASN A 1 336 ? 6.002 14.580 -16.248 1.00 83.81 336 ASN A CA 1
ATOM 2496 C C . ASN A 1 336 ? 5.870 13.457 -15.204 1.00 83.81 336 ASN A C 1
ATOM 2498 O O . ASN A 1 336 ? 6.491 12.399 -15.327 1.00 83.81 336 ASN A O 1
ATOM 2502 N N . ALA A 1 337 ? 5.018 13.673 -14.199 1.00 81.50 337 ALA A N 1
ATOM 2503 C CA . ALA A 1 337 ? 4.726 12.688 -13.159 1.00 81.50 337 ALA A CA 1
ATOM 2504 C C . ALA A 1 337 ? 4.076 11.403 -13.706 1.00 81.50 337 ALA A C 1
ATOM 2506 O O . ALA A 1 337 ? 4.120 10.364 -13.053 1.00 81.50 337 ALA A O 1
ATOM 2507 N N . GLU A 1 338 ? 3.525 11.442 -14.926 1.00 85.69 338 GLU A N 1
ATOM 2508 C CA . GLU A 1 338 ? 2.921 10.284 -15.585 1.00 85.69 338 GLU A CA 1
ATOM 2509 C C . GLU A 1 338 ? 3.934 9.293 -16.176 1.00 85.69 338 GLU A C 1
ATOM 2511 O O . GLU A 1 338 ? 3.546 8.218 -16.640 1.00 85.69 338 GLU A O 1
ATOM 2516 N N . LEU A 1 339 ? 5.228 9.628 -16.166 1.00 90.88 339 LEU A N 1
ATOM 2517 C CA . LEU A 1 339 ? 6.281 8.708 -16.584 1.00 90.88 339 LEU A CA 1
ATOM 2518 C C . LEU A 1 339 ? 6.430 7.575 -15.566 1.00 90.88 339 LEU A C 1
ATOM 2520 O O . LEU A 1 339 ? 6.472 7.792 -14.353 1.00 90.88 339 LEU A O 1
ATOM 2524 N N . TRP A 1 340 ? 6.541 6.347 -16.073 1.00 94.56 340 TRP A N 1
ATOM 2525 C CA . TRP A 1 340 ? 6.548 5.152 -15.237 1.00 94.56 340 TRP A CA 1
ATOM 2526 C C . TRP A 1 340 ? 7.646 5.119 -14.152 1.00 94.56 340 TRP A C 1
ATOM 2528 O O . TRP A 1 340 ? 7.336 4.627 -13.065 1.00 94.56 340 TRP A O 1
ATOM 2538 N N . PRO A 1 341 ? 8.873 5.665 -14.345 1.00 92.88 341 PRO A N 1
ATOM 2539 C CA . PRO A 1 341 ? 9.869 5.711 -13.272 1.00 92.88 341 PRO A CA 1
ATOM 2540 C C . PRO A 1 341 ? 9.397 6.551 -12.079 1.00 92.88 341 PRO A C 1
ATOM 2542 O O . PRO A 1 341 ? 9.567 6.153 -10.928 1.00 92.88 341 PRO A O 1
ATOM 2545 N N . THR A 1 342 ? 8.734 7.679 -12.351 1.00 89.69 342 THR A N 1
ATOM 2546 C CA . THR A 1 342 ? 8.166 8.562 -11.324 1.00 89.69 342 THR A CA 1
ATOM 2547 C C . THR A 1 342 ? 6.977 7.905 -10.630 1.00 89.69 342 THR A C 1
ATOM 2549 O O . THR A 1 342 ? 6.906 7.898 -9.400 1.00 89.69 342 THR A O 1
ATOM 2552 N N . LYS A 1 343 ? 6.081 7.262 -11.392 1.00 92.25 343 LYS A N 1
ATOM 2553 C CA . LYS A 1 343 ? 4.964 6.501 -10.809 1.00 92.25 343 LYS A CA 1
ATOM 2554 C C . LYS A 1 343 ? 5.426 5.338 -9.937 1.00 92.25 343 LYS A C 1
ATOM 2556 O O . LYS A 1 343 ? 4.770 5.042 -8.945 1.00 92.25 343 LYS A O 1
ATOM 2561 N N . LEU A 1 344 ? 6.547 4.688 -10.255 1.00 92.94 344 LEU A N 1
ATOM 2562 C CA . LEU A 1 344 ? 7.077 3.604 -9.425 1.00 92.94 344 LEU A CA 1
ATOM 2563 C C . LEU A 1 344 ? 7.450 4.104 -8.013 1.00 92.94 344 LEU A C 1
ATOM 2565 O O . LEU A 1 344 ? 7.140 3.437 -7.025 1.00 92.94 344 LEU A O 1
ATOM 2569 N N . LEU A 1 345 ? 8.029 5.307 -7.906 1.00 91.50 345 LEU A N 1
ATOM 2570 C CA . LEU A 1 345 ? 8.289 5.976 -6.621 1.00 91.50 345 LEU A CA 1
ATOM 2571 C C . LEU A 1 345 ? 6.996 6.372 -5.898 1.00 91.50 345 LEU A C 1
ATOM 2573 O O . LEU A 1 345 ? 6.894 6.227 -4.678 1.00 91.50 345 LEU A O 1
ATOM 2577 N N . GLU A 1 346 ? 5.996 6.859 -6.633 1.00 91.56 346 GLU A N 1
ATOM 2578 C CA . GLU A 1 346 ? 4.683 7.181 -6.069 1.00 91.56 346 GLU A CA 1
ATOM 2579 C C . GLU A 1 346 ? 4.009 5.933 -5.477 1.00 91.56 346 GLU A C 1
ATOM 2581 O O . GLU A 1 346 ? 3.543 5.958 -4.337 1.00 91.56 346 GLU A O 1
ATOM 2586 N N . ILE A 1 347 ? 4.030 4.811 -6.204 1.00 91.56 347 ILE A N 1
ATOM 2587 C CA . ILE A 1 347 ? 3.501 3.523 -5.742 1.00 91.56 347 ILE A CA 1
ATOM 2588 C C . ILE A 1 347 ? 4.223 3.070 -4.469 1.00 91.56 347 ILE A C 1
ATOM 2590 O O . ILE A 1 347 ? 3.559 2.659 -3.516 1.00 91.56 347 ILE A O 1
ATOM 2594 N N . ALA A 1 348 ? 5.554 3.189 -4.407 1.00 92.31 348 ALA A N 1
ATOM 2595 C CA . ALA A 1 348 ? 6.317 2.859 -3.203 1.00 92.31 348 ALA A CA 1
ATOM 2596 C C . ALA A 1 348 ? 5.886 3.708 -1.992 1.00 92.31 348 ALA A C 1
ATOM 2598 O O . ALA A 1 348 ? 5.702 3.185 -0.892 1.00 92.31 348 ALA A O 1
ATOM 2599 N N . ASN A 1 349 ? 5.670 5.011 -2.192 1.00 91.94 349 ASN A N 1
ATOM 2600 C CA . ASN A 1 349 ? 5.194 5.909 -1.140 1.00 91.94 349 ASN A CA 1
ATOM 2601 C C . ASN A 1 349 ? 3.768 5.584 -0.682 1.00 91.94 349 ASN A C 1
ATOM 2603 O O . ASN A 1 349 ? 3.505 5.580 0.521 1.00 91.94 349 ASN A O 1
ATOM 2607 N N . ASN A 1 350 ? 2.867 5.285 -1.617 1.00 91.75 350 ASN A N 1
ATOM 2608 C CA . ASN A 1 350 ? 1.494 4.895 -1.302 1.00 91.75 350 ASN A CA 1
ATOM 2609 C C . ASN A 1 350 ? 1.458 3.563 -0.534 1.00 91.75 350 ASN A C 1
ATOM 2611 O O . ASN A 1 350 ? 0.721 3.440 0.443 1.00 91.75 350 ASN A O 1
ATOM 2615 N N . LEU A 1 351 ? 2.305 2.599 -0.911 1.00 91.56 351 LEU A N 1
ATOM 2616 C CA . LEU A 1 351 ? 2.445 1.330 -0.194 1.00 91.56 351 LEU A CA 1
ATOM 2617 C C . LEU A 1 351 ? 2.993 1.537 1.220 1.00 91.56 351 LEU A C 1
ATOM 2619 O O . LEU A 1 351 ? 2.473 0.950 2.160 1.00 91.56 351 LEU A O 1
ATOM 2623 N N . ARG A 1 352 ? 3.964 2.438 1.409 1.00 92.69 352 ARG A N 1
ATOM 2624 C CA . ARG A 1 352 ? 4.478 2.778 2.745 1.00 92.69 352 ARG A CA 1
ATOM 2625 C C . ARG A 1 352 ? 3.379 3.318 3.663 1.00 92.69 352 ARG A C 1
ATOM 2627 O O . ARG A 1 352 ? 3.317 2.949 4.831 1.00 92.69 352 ARG A O 1
ATOM 2634 N N . GLN A 1 353 ? 2.501 4.176 3.143 1.00 92.88 353 GLN A N 1
ATOM 2635 C CA . GLN A 1 353 ? 1.353 4.684 3.905 1.00 92.88 353 GLN A CA 1
ATOM 2636 C C . GLN A 1 353 ? 0.353 3.568 4.234 1.00 92.88 353 GLN A C 1
ATOM 2638 O O . GLN A 1 353 ? -0.180 3.525 5.342 1.00 92.88 353 GLN A O 1
ATOM 2643 N N . ALA A 1 354 ? 0.125 2.637 3.304 1.00 92.38 354 ALA A N 1
ATOM 2644 C CA . ALA A 1 354 ? -0.735 1.482 3.540 1.00 92.38 354 ALA A CA 1
ATOM 2645 C C . ALA A 1 354 ? -0.153 0.526 4.598 1.00 92.38 354 ALA A C 1
ATOM 2647 O O . ALA A 1 354 ? -0.881 0.089 5.483 1.00 92.38 354 ALA A O 1
ATOM 2648 N N . GLU A 1 355 ? 1.153 0.249 4.573 1.00 92.38 355 GLU A N 1
ATOM 2649 C CA . GLU A 1 355 ? 1.850 -0.551 5.595 1.00 92.38 355 GLU A CA 1
ATOM 2650 C C . GLU A 1 355 ? 1.743 0.090 6.994 1.00 92.38 355 GLU A C 1
ATOM 2652 O O . GLU A 1 355 ? 1.507 -0.596 7.994 1.00 92.38 355 GLU A O 1
ATOM 2657 N N . GLN A 1 356 ? 1.852 1.420 7.076 1.00 93.75 356 GLN A N 1
ATOM 2658 C CA . GLN A 1 356 ? 1.642 2.164 8.323 1.00 93.75 356 GLN A CA 1
ATOM 2659 C C . GLN A 1 356 ? 0.193 2.060 8.816 1.00 93.75 356 GLN A C 1
ATOM 2661 O O . GLN A 1 356 ? -0.034 1.779 9.992 1.00 93.75 356 GLN A O 1
ATOM 2666 N N . ALA A 1 357 ? -0.786 2.221 7.924 1.00 94.69 357 ALA A N 1
ATOM 2667 C CA . ALA A 1 357 ? -2.202 2.077 8.256 1.00 94.69 357 ALA A CA 1
ATOM 2668 C C . ALA A 1 357 ? -2.557 0.639 8.686 1.00 94.69 357 ALA A C 1
ATOM 2670 O O . ALA A 1 357 ? -3.388 0.436 9.574 1.00 94.69 357 ALA A O 1
ATOM 2671 N N . LEU A 1 358 ? -1.899 -0.369 8.105 1.00 94.06 358 LEU A N 1
ATOM 2672 C CA . LEU A 1 358 ? -2.043 -1.769 8.505 1.00 94.06 358 LEU A CA 1
ATOM 2673 C C . LEU A 1 358 ? -1.461 -2.005 9.905 1.00 94.06 358 LEU A C 1
ATOM 2675 O O . LEU A 1 358 ? -2.087 -2.657 10.738 1.00 94.06 358 LEU A O 1
ATOM 2679 N N . THR A 1 359 ? -0.312 -1.404 10.212 1.00 93.94 359 THR A N 1
ATOM 2680 C CA . THR A 1 359 ? 0.260 -1.428 11.567 1.00 93.94 359 THR A CA 1
ATOM 2681 C C . THR A 1 359 ? -0.700 -0.787 12.574 1.00 93.94 359 THR A C 1
ATOM 2683 O O . THR A 1 359 ? -1.044 -1.407 13.583 1.00 93.94 359 THR A O 1
ATOM 2686 N N . ALA A 1 360 ? -1.234 0.397 12.255 1.00 94.50 360 ALA A N 1
ATOM 2687 C CA . ALA A 1 360 ? -2.219 1.091 13.084 1.00 94.50 360 ALA A CA 1
ATOM 2688 C C . ALA A 1 360 ? -3.502 0.266 13.289 1.00 94.50 360 ALA A C 1
ATOM 2690 O O . ALA A 1 360 ? -4.076 0.273 14.383 1.00 94.50 360 ALA A O 1
ATOM 2691 N N . LYS A 1 361 ? -3.933 -0.501 12.276 1.00 95.94 361 LYS A N 1
ATOM 2692 C CA . LYS A 1 361 ? -5.040 -1.461 12.401 1.00 95.94 361 LYS A CA 1
ATOM 2693 C C . LYS A 1 361 ? -4.749 -2.496 13.486 1.00 95.94 361 LYS A C 1
ATOM 2695 O O . LYS A 1 361 ? -5.572 -2.688 14.382 1.00 95.94 361 LYS A O 1
ATOM 2700 N N . HIS A 1 362 ? -3.598 -3.162 13.417 1.00 95.25 362 HIS A N 1
ATOM 2701 C CA . HIS A 1 362 ? -3.227 -4.204 14.378 1.00 95.25 362 HIS A CA 1
ATOM 2702 C C . HIS A 1 362 ? -3.093 -3.653 15.803 1.00 95.25 362 HIS A C 1
ATOM 2704 O O . HIS A 1 362 ? -3.603 -4.256 16.751 1.00 95.25 362 HIS A O 1
ATOM 2710 N N . GLU A 1 363 ? -2.474 -2.484 15.960 1.00 95.19 363 GLU A N 1
ATOM 2711 C CA . GLU A 1 363 ? -2.348 -1.804 17.253 1.00 95.19 363 GLU A CA 1
ATOM 2712 C C . GLU A 1 363 ? -3.709 -1.398 17.826 1.00 95.19 363 GLU A C 1
ATOM 2714 O O . GLU A 1 363 ? -3.989 -1.618 19.012 1.00 95.19 363 GLU A O 1
ATOM 2719 N N . THR A 1 364 ? -4.588 -0.853 16.982 1.00 96.50 364 THR A N 1
ATOM 2720 C CA . THR A 1 364 ? -5.945 -0.481 17.388 1.00 96.50 364 THR A CA 1
ATOM 2721 C C . THR A 1 364 ? -6.727 -1.718 17.807 1.00 96.50 364 THR A C 1
ATOM 2723 O O . THR A 1 364 ? -7.307 -1.718 18.890 1.00 96.50 364 THR A O 1
ATOM 2726 N N . GLN A 1 365 ? -6.676 -2.807 17.035 1.00 97.50 365 GLN A N 1
ATOM 2727 C CA . GLN A 1 365 ? -7.344 -4.060 17.395 1.00 97.50 365 GLN A CA 1
ATOM 2728 C C . GLN A 1 365 ? -6.846 -4.616 18.737 1.00 97.50 365 GLN A C 1
ATOM 2730 O O . GLN A 1 365 ? -7.650 -5.003 19.586 1.00 97.50 365 GLN A O 1
ATOM 2735 N N . SER A 1 366 ? -5.530 -4.618 18.961 1.00 96.62 366 SER A N 1
ATOM 2736 C CA . SER A 1 366 ? -4.935 -5.038 20.235 1.00 96.62 366 SER A CA 1
ATOM 2737 C C . SER A 1 366 ? -5.416 -4.169 21.406 1.00 96.62 366 SER A C 1
ATOM 2739 O O . SER A 1 366 ? -5.765 -4.674 22.479 1.00 96.62 366 SER A O 1
ATOM 2741 N N . THR A 1 367 ? -5.525 -2.857 21.179 1.00 95.88 367 THR A N 1
ATOM 2742 C CA . THR A 1 367 ? -6.052 -1.902 22.162 1.00 95.88 367 THR A CA 1
ATOM 2743 C C . THR A 1 367 ? -7.524 -2.176 22.476 1.00 95.88 367 THR A C 1
ATOM 2745 O O . THR A 1 367 ? -7.896 -2.196 23.648 1.00 95.88 367 THR A O 1
ATOM 2748 N N . LEU A 1 368 ? -8.358 -2.448 21.465 1.00 97.75 368 LEU A N 1
ATOM 2749 C CA . LEU A 1 368 ? -9.768 -2.803 21.661 1.00 97.75 368 LEU A CA 1
ATOM 2750 C C . LEU A 1 368 ? -9.913 -4.074 22.510 1.00 97.75 368 LEU A C 1
ATOM 2752 O O . LEU A 1 368 ? -10.687 -4.086 23.466 1.00 97.75 368 LEU A O 1
ATOM 2756 N N . ASN A 1 369 ? -9.118 -5.107 22.215 1.00 96.94 369 ASN A N 1
ATOM 2757 C CA . ASN A 1 369 ? -9.098 -6.354 22.987 1.00 96.94 369 ASN A CA 1
ATOM 2758 C C . ASN A 1 369 ? -8.655 -6.125 24.442 1.00 96.94 369 ASN A C 1
ATOM 2760 O O . ASN A 1 369 ? -9.182 -6.741 25.365 1.00 96.94 369 ASN A O 1
ATOM 2764 N N . THR A 1 370 ? -7.684 -5.235 24.658 1.00 96.88 370 THR A N 1
ATOM 2765 C CA . THR A 1 370 ? -7.197 -4.889 26.000 1.00 96.88 370 THR A CA 1
ATOM 2766 C C . THR A 1 370 ? -8.265 -4.153 26.807 1.00 96.88 370 THR A C 1
ATOM 2768 O O . THR A 1 370 ? -8.519 -4.519 27.952 1.00 96.88 370 THR A O 1
ATOM 2771 N N . LEU A 1 371 ? -8.932 -3.162 26.207 1.00 96.94 371 LEU A N 1
ATOM 2772 C CA . LEU A 1 371 ? -10.016 -2.412 26.852 1.00 96.94 371 LEU A CA 1
ATOM 2773 C C . LEU A 1 371 ? -11.210 -3.313 27.190 1.00 96.94 371 LEU A C 1
ATOM 2775 O O . LEU A 1 371 ? -11.788 -3.178 28.265 1.00 96.94 371 LEU A O 1
ATOM 2779 N N . GLN A 1 372 ? -11.536 -4.271 26.317 1.00 97.31 372 GLN A N 1
ATOM 2780 C CA . GLN A 1 372 ? -12.549 -5.288 26.604 1.00 97.31 372 GLN A CA 1
ATOM 2781 C C . GLN A 1 372 ? -12.179 -6.098 27.853 1.00 97.31 372 GLN A C 1
ATOM 2783 O O . GLN A 1 372 ? -12.970 -6.151 28.789 1.00 97.31 372 GLN A O 1
ATOM 2788 N N . LYS A 1 373 ? -10.969 -6.669 27.913 1.00 96.62 373 LYS A N 1
ATOM 2789 C CA . LYS A 1 373 ? -10.518 -7.449 29.081 1.00 96.62 373 LYS A CA 1
ATOM 2790 C C . LYS A 1 373 ? -10.501 -6.627 30.370 1.00 96.62 373 LYS A C 1
ATOM 2792 O O . LYS A 1 373 ? -10.815 -7.145 31.435 1.00 96.62 373 LYS A O 1
ATOM 2797 N N . GLN A 1 374 ? -10.140 -5.346 30.285 1.00 95.75 374 GLN A N 1
ATOM 2798 C CA . GLN A 1 374 ? -10.195 -4.436 31.431 1.00 95.75 374 GLN A CA 1
ATOM 2799 C C . GLN A 1 374 ? -11.630 -4.253 31.932 1.00 95.75 374 GLN A C 1
ATOM 2801 O O . GLN A 1 374 ? -11.859 -4.343 33.136 1.00 95.75 374 GLN A O 1
ATOM 2806 N N . ALA A 1 375 ? -12.591 -4.043 31.029 1.00 96.31 375 ALA A N 1
ATOM 2807 C CA . ALA A 1 375 ? -14.002 -3.950 31.387 1.00 96.31 375 ALA A CA 1
ATOM 2808 C C . ALA A 1 375 ? -14.514 -5.245 32.037 1.00 96.31 375 ALA A C 1
ATOM 2810 O O . ALA A 1 375 ? -15.201 -5.185 33.053 1.00 96.31 375 ALA A O 1
ATOM 2811 N N . GLU A 1 376 ? -14.144 -6.404 31.486 1.00 95.88 376 GLU A N 1
ATOM 2812 C CA . GLU A 1 376 ? -14.512 -7.718 32.028 1.00 95.88 376 GLU A CA 1
ATOM 2813 C C . GLU A 1 376 ? -13.946 -7.922 33.440 1.00 95.88 376 GLU A C 1
ATOM 2815 O O . GLU A 1 376 ? -14.683 -8.274 34.356 1.00 95.88 376 GLU A O 1
ATOM 2820 N N . HIS A 1 377 ? -12.670 -7.598 33.659 1.00 94.38 377 HIS A N 1
ATOM 2821 C CA . HIS A 1 377 ? -12.046 -7.698 34.978 1.00 94.38 377 HIS A CA 1
ATOM 2822 C C . HIS A 1 377 ? -12.677 -6.742 36.003 1.00 94.38 377 HIS A C 1
ATOM 2824 O O . HIS A 1 377 ? -12.904 -7.116 37.152 1.00 94.38 377 HIS A O 1
ATOM 2830 N N . LEU A 1 378 ? -12.971 -5.498 35.607 1.00 94.19 378 LEU A N 1
ATOM 2831 C CA . LEU A 1 378 ? -13.683 -4.539 36.461 1.00 94.19 378 LEU A CA 1
ATOM 2832 C C . LEU A 1 378 ? -15.063 -5.073 36.854 1.00 94.19 378 LEU A C 1
ATOM 2834 O O . LEU A 1 378 ? -15.466 -4.944 38.011 1.00 94.19 378 LEU A O 1
ATOM 2838 N N . TYR A 1 379 ? -15.757 -5.690 35.897 1.00 94.62 379 TYR A N 1
ATOM 2839 C CA . TYR A 1 379 ? -17.049 -6.314 36.122 1.00 94.62 379 TYR A CA 1
ATOM 2840 C C . TYR A 1 379 ? -16.961 -7.448 37.145 1.00 94.62 379 TYR A C 1
ATOM 2842 O O . TYR A 1 379 ? -17.730 -7.451 38.099 1.00 94.62 379 TYR A O 1
ATOM 2850 N N . GLU A 1 380 ? -16.020 -8.381 36.992 1.00 92.62 380 GLU A N 1
ATOM 2851 C CA . GLU A 1 380 ? -15.846 -9.523 37.905 1.00 92.62 380 GLU A CA 1
ATOM 2852 C C . GLU A 1 380 ? -15.374 -9.097 39.298 1.00 92.62 380 GLU A C 1
ATOM 2854 O O . GLU A 1 380 ? -15.821 -9.647 40.302 1.00 92.62 380 GLU A O 1
ATOM 2859 N N . HIS A 1 381 ? -14.529 -8.070 39.395 1.00 89.31 381 HIS A N 1
ATOM 2860 C CA . HIS A 1 381 ? -14.020 -7.597 40.683 1.00 89.31 381 HIS A CA 1
ATOM 2861 C C . HIS A 1 381 ? -15.132 -7.117 41.632 1.00 89.31 381 HIS A C 1
ATOM 2863 O O . HIS A 1 381 ? -15.011 -7.233 42.856 1.00 89.31 381 HIS A O 1
ATOM 2869 N N . LEU A 1 382 ? -16.250 -6.630 41.084 1.00 89.81 382 LEU A N 1
ATOM 2870 C CA . LEU A 1 382 ? -17.400 -6.218 41.885 1.00 89.81 382 LEU A CA 1
ATOM 2871 C C . LEU A 1 382 ? -18.011 -7.391 42.687 1.00 89.81 382 LEU A C 1
ATOM 2873 O O . LEU A 1 382 ? -18.576 -7.143 43.751 1.00 89.81 382 LEU A O 1
ATOM 2877 N N . GLN A 1 383 ? -17.819 -8.655 42.276 1.00 81.81 383 GLN A N 1
ATOM 2878 C CA . GLN A 1 383 ? -18.267 -9.842 43.031 1.00 81.81 383 GLN A CA 1
ATOM 2879 C C . GLN A 1 383 ? -17.580 -9.967 44.391 1.00 81.81 383 GLN A C 1
ATOM 2881 O O . GLN A 1 383 ? -18.162 -10.478 45.345 1.00 81.81 383 GLN A O 1
ATOM 2886 N N . HIS A 1 384 ? -16.335 -9.505 44.482 1.00 77.50 384 HIS A N 1
ATOM 2887 C CA . HIS A 1 384 ? -15.502 -9.642 45.673 1.00 77.50 384 HIS A CA 1
ATOM 2888 C C . HIS A 1 384 ? -15.524 -8.394 46.558 1.00 77.50 384 HIS A C 1
ATOM 2890 O O . HIS A 1 384 ? -14.833 -8.346 47.576 1.00 77.50 384 HIS A O 1
ATOM 2896 N N . THR A 1 385 ? -16.312 -7.379 46.193 1.00 70.88 385 THR A N 1
ATOM 2897 C CA . THR A 1 385 ? -16.409 -6.154 46.983 1.00 70.88 385 THR A CA 1
ATOM 2898 C C . THR A 1 385 ? -17.469 -6.323 48.077 1.00 70.88 385 THR A C 1
ATOM 2900 O O . THR A 1 385 ? -18.617 -6.638 47.756 1.00 70.88 385 THR A O 1
ATOM 2903 N N . PRO A 1 386 ? -17.134 -6.128 49.369 1.00 59.19 386 PRO A N 1
ATOM 2904 C CA . PRO A 1 386 ? -18.088 -6.318 50.457 1.00 59.19 386 PRO A CA 1
ATOM 2905 C C . PRO A 1 386 ? -19.317 -5.420 50.286 1.00 59.19 386 PRO A C 1
ATOM 2907 O O . PRO A 1 386 ? -19.187 -4.201 50.166 1.00 59.19 386 PRO A O 1
ATOM 2910 N N . ILE A 1 387 ? -20.514 -6.009 50.322 1.00 56.78 387 ILE A N 1
ATOM 2911 C CA . ILE A 1 387 ? -21.759 -5.246 50.457 1.00 56.78 387 ILE A CA 1
ATOM 2912 C C . ILE A 1 387 ? -21.783 -4.724 51.899 1.00 56.78 387 ILE A C 1
ATOM 2914 O O . ILE A 1 387 ? -21.739 -5.547 52.819 1.00 56.78 387 ILE A O 1
ATOM 2918 N N . PRO A 1 388 ? -21.833 -3.399 52.137 1.00 48.91 388 PRO A N 1
ATOM 2919 C CA . PRO A 1 388 ? -21.951 -2.883 53.491 1.00 48.91 388 PRO A CA 1
ATOM 2920 C C . PRO A 1 388 ? -23.204 -3.484 54.140 1.00 48.91 388 PRO A C 1
ATOM 2922 O O . PRO A 1 388 ? -24.265 -3.477 53.504 1.00 48.91 388 PRO A O 1
ATOM 2925 N N . PRO A 1 389 ? -23.119 -4.023 55.368 1.00 42.75 389 PRO A N 1
ATOM 2926 C CA . PRO A 1 389 ? -24.319 -4.417 56.087 1.00 42.75 389 PRO A CA 1
ATOM 2927 C C . PRO A 1 389 ? -25.252 -3.204 56.196 1.00 42.75 389 PRO A C 1
ATOM 2929 O O . PRO A 1 389 ? -24.792 -2.062 56.300 1.00 42.75 389 PRO A O 1
ATOM 2932 N N . ALA A 1 390 ? -26.566 -3.448 56.143 1.00 43.53 390 ALA A N 1
ATOM 2933 C CA . ALA A 1 390 ? -27.557 -2.418 56.441 1.00 43.53 390 ALA A CA 1
ATOM 2934 C C . ALA A 1 390 ? -27.189 -1.748 57.778 1.00 43.53 390 ALA A C 1
ATOM 2936 O O . ALA A 1 390 ? -26.704 -2.455 58.665 1.00 43.53 390 ALA A O 1
ATOM 2937 N N . PRO A 1 391 ? -27.368 -0.422 57.934 1.00 34.72 391 PRO A N 1
ATOM 2938 C CA . PRO A 1 391 ? -26.941 0.274 59.137 1.00 34.72 391 PRO A CA 1
ATOM 2939 C C . PRO A 1 391 ? -27.743 -0.242 60.332 1.00 34.72 391 PRO A C 1
ATOM 2941 O O . PRO A 1 391 ? -28.846 0.215 60.611 1.00 34.72 391 PRO A O 1
ATOM 2944 N N . THR A 1 392 ? -27.184 -1.212 61.044 1.00 33.91 392 THR A N 1
ATOM 2945 C CA . THR A 1 392 ? -27.538 -1.476 62.426 1.00 33.91 392 THR A CA 1
ATOM 2946 C C . THR A 1 392 ? -26.829 -0.415 63.243 1.00 33.91 392 THR A C 1
ATOM 2948 O O . THR A 1 392 ? -25.599 -0.345 63.255 1.00 33.91 392 THR A O 1
ATOM 2951 N N . THR A 1 393 ? -27.610 0.432 63.903 1.00 37.47 393 THR A N 1
ATOM 2952 C CA . THR A 1 393 ? -27.180 1.150 65.100 1.00 37.47 393 THR A CA 1
ATOM 2953 C C . THR A 1 393 ? -26.628 0.131 66.087 1.00 37.47 393 THR A C 1
ATOM 2955 O O . THR A 1 393 ? -27.395 -0.482 66.814 1.00 37.47 393 THR A O 1
ATOM 2958 N N . ASP A 1 394 ? -25.319 -0.101 66.061 1.00 29.64 394 ASP A N 1
ATOM 2959 C CA . ASP A 1 394 ? -24.532 0.027 67.275 1.00 29.64 394 ASP A CA 1
ATOM 2960 C C . ASP A 1 394 ? -23.030 0.126 67.012 1.00 29.64 394 ASP A C 1
ATOM 2962 O O . ASP A 1 394 ? -22.465 -0.395 66.050 1.00 29.64 394 ASP A O 1
ATOM 2966 N N . THR A 1 395 ? -22.401 0.882 67.896 1.00 34.88 395 THR A N 1
ATOM 2967 C CA . THR A 1 395 ? -21.014 1.325 67.835 1.00 34.88 395 THR A CA 1
ATOM 2968 C C . THR A 1 395 ? -20.099 0.223 68.364 1.00 34.88 395 THR A C 1
ATOM 2970 O O . THR A 1 395 ? -20.296 -0.209 69.492 1.00 34.88 395 THR A O 1
ATOM 2973 N N . GLN A 1 396 ? -19.059 -0.171 67.616 1.00 28.77 396 GLN A N 1
ATOM 2974 C CA . GLN A 1 396 ? -17.667 -0.256 68.104 1.00 28.77 396 GLN A CA 1
ATOM 2975 C C . GLN A 1 396 ? -16.709 -0.818 67.043 1.00 28.77 396 GLN A C 1
ATOM 2977 O O . GLN A 1 396 ? -16.901 -1.877 66.453 1.00 28.77 396 GLN A O 1
ATOM 2982 N N . ALA A 1 397 ? -15.639 -0.061 66.815 1.00 38.25 397 ALA A N 1
ATOM 2983 C CA . ALA A 1 397 ? -14.579 -0.331 65.861 1.00 38.25 397 ALA A CA 1
ATOM 2984 C C . ALA A 1 397 ? -13.558 -1.350 66.387 1.00 38.25 397 ALA A C 1
ATOM 2986 O O . ALA A 1 397 ? -13.143 -1.252 67.537 1.00 38.25 397 ALA A O 1
ATOM 2987 N N . LYS A 1 398 ? -12.995 -2.175 65.492 1.00 29.05 398 LYS A N 1
ATOM 2988 C CA . LYS A 1 398 ? -11.566 -2.532 65.530 1.00 29.05 398 LYS A CA 1
ATOM 2989 C C . LYS A 1 398 ? -10.986 -2.544 64.117 1.00 29.05 398 LYS A C 1
ATOM 2991 O O . LYS A 1 398 ? -11.467 -3.215 63.213 1.00 29.05 398 LYS A O 1
ATOM 2996 N N . LYS A 1 399 ? -9.955 -1.720 63.945 1.00 35.06 399 LYS A N 1
ATOM 2997 C CA . LYS A 1 399 ? -9.275 -1.388 62.695 1.00 35.06 399 LYS A CA 1
ATOM 2998 C C . LYS A 1 399 ? -8.027 -2.264 62.594 1.00 35.06 399 LYS A C 1
ATOM 3000 O O . LYS A 1 399 ? -7.044 -1.975 63.266 1.00 35.06 399 LYS A O 1
ATOM 3005 N N . HIS A 1 400 ? -8.050 -3.288 61.747 1.00 32.41 400 HIS A N 1
ATOM 3006 C CA . HIS A 1 400 ? -6.827 -3.928 61.264 1.00 32.41 400 HIS A CA 1
ATOM 3007 C C . HIS A 1 400 ? -6.705 -3.612 59.770 1.00 32.41 400 HIS A C 1
ATOM 3009 O O . HIS A 1 400 ? -7.556 -4.000 58.975 1.00 32.41 400 HIS A O 1
ATOM 3015 N N . ARG A 1 401 ? -5.713 -2.791 59.402 1.00 37.97 401 ARG A N 1
ATOM 3016 C CA . ARG A 1 401 ? -5.414 -2.428 58.009 1.00 37.97 401 ARG A CA 1
ATOM 3017 C C . ARG A 1 401 ? -4.286 -3.315 57.506 1.00 37.97 401 ARG A C 1
ATOM 3019 O O . ARG A 1 401 ? -3.180 -3.219 58.026 1.00 37.97 401 ARG A O 1
ATOM 3026 N N . ASP A 1 402 ? -4.585 -4.126 56.502 1.00 38.66 402 ASP A N 1
ATOM 3027 C CA . ASP A 1 402 ? -3.600 -4.896 55.749 1.00 38.66 402 ASP A CA 1
ATOM 3028 C C . ASP A 1 402 ? -2.891 -3.981 54.715 1.00 38.66 402 ASP A C 1
ATOM 3030 O O . ASP A 1 402 ? -3.572 -3.341 53.900 1.00 38.66 402 ASP A O 1
ATOM 3034 N N . PRO A 1 403 ? -1.549 -3.854 54.741 1.00 37.69 403 PRO A N 1
ATOM 3035 C CA . PRO A 1 403 ? -0.783 -3.022 53.811 1.00 37.69 403 PRO A CA 1
ATOM 3036 C C . PRO A 1 403 ? -0.909 -3.421 52.331 1.00 37.69 403 PRO A C 1
ATOM 3038 O O . PRO A 1 403 ? -0.786 -2.550 51.467 1.00 37.69 403 PRO A O 1
ATOM 3041 N N . GLN A 1 404 ? -1.197 -4.689 52.006 1.00 39.53 404 GLN A N 1
ATOM 3042 C CA . GLN A 1 404 ? -1.329 -5.130 50.606 1.00 39.53 404 GLN A CA 1
ATOM 3043 C C . GLN A 1 404 ? -2.606 -4.599 49.934 1.00 39.53 404 GLN A C 1
ATOM 3045 O O . GLN A 1 404 ? -2.575 -4.201 48.767 1.00 39.53 404 GLN A O 1
ATOM 3050 N N . LEU A 1 405 ? -3.703 -4.470 50.688 1.00 36.91 405 LEU A N 1
ATOM 3051 C CA . LEU A 1 405 ? -4.969 -3.909 50.198 1.00 36.91 405 LEU A CA 1
ATOM 3052 C C . LEU A 1 405 ? -4.869 -2.396 49.917 1.00 36.91 405 LEU A C 1
ATOM 3054 O O . LEU A 1 405 ? -5.593 -1.853 49.082 1.00 36.91 405 LEU A O 1
ATOM 3058 N N . MET A 1 406 ? -3.961 -1.698 50.605 1.00 32.75 406 MET A N 1
ATOM 3059 C CA . MET A 1 406 ? -3.729 -0.261 50.424 1.00 32.75 406 MET A CA 1
ATOM 3060 C C . MET A 1 406 ? -2.956 0.057 49.141 1.00 32.75 406 MET A C 1
ATOM 3062 O O . MET A 1 406 ? -3.259 1.050 48.481 1.00 32.75 406 MET A O 1
ATOM 3066 N N . ILE A 1 407 ? -1.989 -0.785 48.767 1.00 39.09 407 ILE A N 1
ATOM 3067 C CA . ILE A 1 407 ? -1.153 -0.579 47.575 1.00 39.09 407 ILE A CA 1
ATOM 3068 C C . ILE A 1 407 ? -1.955 -0.863 46.296 1.00 39.09 407 ILE A C 1
ATOM 3070 O O . ILE A 1 407 ? -1.923 -0.051 45.369 1.00 39.09 407 ILE A O 1
ATOM 3074 N N . ALA A 1 408 ? -2.761 -1.933 46.284 1.00 41.09 408 ALA A N 1
ATOM 3075 C CA . ALA A 1 408 ? -3.682 -2.236 45.185 1.00 41.09 408 ALA A CA 1
ATOM 3076 C C . ALA A 1 408 ? -4.726 -1.120 44.989 1.00 41.09 408 ALA A C 1
ATOM 3078 O O . ALA A 1 408 ? -4.919 -0.635 43.874 1.00 41.09 408 ALA A O 1
ATOM 3079 N N . ASN A 1 409 ? -5.315 -0.616 46.081 1.00 41.06 409 ASN A N 1
ATOM 3080 C CA . ASN A 1 409 ? -6.243 0.516 46.025 1.00 41.06 409 ASN A CA 1
ATOM 3081 C C . ASN A 1 409 ? -5.581 1.814 45.540 1.00 41.06 409 ASN A C 1
ATOM 3083 O O . ASN A 1 409 ? -6.239 2.623 44.889 1.00 41.06 409 ASN A O 1
ATOM 3087 N N . HIS A 1 410 ? -4.295 2.037 45.834 1.00 37.28 410 HIS A N 1
ATOM 3088 C CA . HIS A 1 410 ? -3.584 3.234 45.385 1.00 37.28 410 HIS A CA 1
ATOM 3089 C C . HIS A 1 410 ? -3.254 3.185 43.885 1.00 37.28 410 HIS A C 1
ATOM 3091 O O . HIS A 1 410 ? -3.501 4.163 43.179 1.00 37.28 410 HIS A O 1
ATOM 3097 N N . GLN A 1 411 ? -2.789 2.040 43.372 1.00 46.78 411 GLN A N 1
ATOM 3098 C CA . GLN A 1 411 ? -2.568 1.833 41.932 1.00 46.78 411 GLN A CA 1
ATOM 3099 C C . GLN A 1 411 ? -3.878 1.870 41.134 1.00 46.78 411 GLN A C 1
ATOM 3101 O O . GLN A 1 411 ? -3.932 2.459 40.050 1.00 46.78 411 GLN A O 1
ATOM 3106 N N . GLN A 1 412 ? -4.961 1.327 41.695 1.00 45.78 412 GLN A N 1
ATOM 3107 C CA . GLN A 1 412 ? -6.296 1.434 41.116 1.00 45.78 412 GLN A CA 1
ATOM 3108 C C . GLN A 1 412 ? -6.777 2.891 41.108 1.00 45.78 412 GLN A C 1
ATOM 3110 O O . GLN A 1 412 ? -7.195 3.368 40.061 1.00 45.78 412 GLN A O 1
ATOM 3115 N N . LYS A 1 413 ? -6.608 3.661 42.195 1.00 39.19 413 LYS A N 1
ATOM 3116 C CA . LYS A 1 413 ? -6.936 5.105 42.227 1.00 39.19 413 LYS A CA 1
ATOM 3117 C C . LYS A 1 413 ? -6.161 5.933 41.201 1.00 39.19 413 LYS A C 1
ATOM 3119 O O . LYS A 1 413 ? -6.732 6.829 40.585 1.00 39.19 413 LYS A O 1
ATOM 3124 N N . GLN A 1 414 ? -4.874 5.651 41.009 1.00 43.91 414 GLN A N 1
ATOM 3125 C CA . GLN A 1 414 ? -4.055 6.354 40.015 1.00 43.91 414 GLN A CA 1
ATOM 3126 C C . GLN A 1 414 ? -4.499 6.018 38.582 1.00 43.91 414 GLN A C 1
ATOM 3128 O O . GLN A 1 414 ? -4.619 6.917 37.750 1.00 43.91 414 GLN A O 1
ATOM 3133 N N . SER A 1 415 ? -4.848 4.754 38.323 1.00 45.72 415 SER A N 1
ATOM 3134 C CA . SER A 1 415 ? -5.407 4.307 37.040 1.00 45.72 415 SER A CA 1
ATOM 3135 C C . SER A 1 415 ? -6.798 4.907 36.781 1.00 45.72 415 SER A C 1
ATOM 3137 O O . SER A 1 415 ? -7.074 5.367 35.675 1.00 45.72 415 SER A O 1
ATOM 3139 N N . ILE A 1 416 ? -7.642 4.989 37.818 1.00 42.22 416 ILE A N 1
ATOM 3140 C CA . ILE A 1 416 ? -8.966 5.632 37.800 1.00 42.22 416 ILE A CA 1
ATOM 3141 C C . ILE A 1 416 ? -8.842 7.120 37.454 1.00 42.22 416 ILE A C 1
ATOM 3143 O O . ILE A 1 416 ? -9.568 7.601 36.591 1.00 42.22 416 ILE A O 1
ATOM 3147 N N . ASN A 1 417 ? -7.904 7.849 38.064 1.00 41.75 417 ASN A N 1
ATOM 3148 C CA . ASN A 1 417 ? -7.731 9.283 37.810 1.00 41.75 417 ASN A CA 1
ATOM 3149 C C . ASN A 1 417 ? -7.173 9.580 36.408 1.00 41.75 417 ASN A C 1
ATOM 3151 O O . ASN A 1 417 ? -7.574 10.568 35.783 1.00 41.75 417 ASN A O 1
ATOM 3155 N N . ALA A 1 418 ? -6.289 8.719 35.893 1.00 42.88 418 ALA A N 1
ATOM 3156 C CA . ALA A 1 418 ? -5.780 8.821 34.528 1.00 42.88 418 ALA A CA 1
ATOM 3157 C C . ALA A 1 418 ? -6.883 8.514 33.495 1.00 42.88 418 ALA A C 1
ATOM 3159 O O . ALA A 1 418 ? -7.083 9.282 32.552 1.00 42.88 418 ALA A O 1
ATOM 3160 N N . LEU A 1 419 ? -7.666 7.449 33.702 1.00 46.25 419 LEU A N 1
ATOM 3161 C CA . LEU A 1 419 ? -8.775 7.065 32.820 1.00 46.25 419 LEU A CA 1
ATOM 3162 C C . LEU A 1 419 ? -9.932 8.072 32.866 1.00 46.25 419 LEU A C 1
ATOM 3164 O O . LEU A 1 419 ? -10.448 8.441 31.814 1.00 46.25 419 LEU A O 1
ATOM 3168 N N . ALA A 1 420 ? -10.290 8.582 34.048 1.00 37.97 420 ALA A N 1
ATOM 3169 C CA . ALA A 1 420 ? -11.326 9.599 34.215 1.00 37.97 420 ALA A CA 1
ATOM 3170 C C . ALA A 1 420 ? -10.936 10.922 33.540 1.00 37.97 420 ALA A C 1
ATOM 3172 O O . ALA A 1 420 ? -11.733 11.469 32.780 1.00 37.97 420 ALA A O 1
ATOM 3173 N N . SER A 1 421 ? -9.698 11.401 33.715 1.00 39.94 421 SER A N 1
ATOM 3174 C CA . SER A 1 421 ? -9.218 12.601 33.007 1.00 39.94 421 SER A CA 1
ATOM 3175 C C . SER A 1 421 ? -9.267 12.427 31.486 1.00 39.94 421 SER A C 1
ATOM 3177 O O . SER A 1 421 ? -9.677 13.338 30.765 1.00 39.94 421 SER A O 1
ATOM 3179 N N . THR A 1 422 ? -8.930 11.238 30.982 1.00 42.53 422 THR A N 1
ATOM 3180 C CA . THR A 1 422 ? -8.976 10.952 29.541 1.00 42.53 422 THR A CA 1
ATOM 3181 C C . THR A 1 422 ? -10.420 10.859 29.032 1.00 42.53 422 THR A C 1
ATOM 3183 O O . THR A 1 422 ? -10.739 11.422 27.986 1.00 42.53 422 THR A O 1
ATOM 3186 N N . ALA A 1 423 ? -11.328 10.233 29.786 1.00 39.03 423 ALA A N 1
ATOM 3187 C CA . ALA A 1 423 ? -12.742 10.091 29.437 1.00 39.03 423 ALA A CA 1
ATOM 3188 C C . ALA A 1 423 ? -13.502 11.428 29.466 1.00 39.03 423 ALA A C 1
ATOM 3190 O O . ALA A 1 423 ? -14.238 11.725 28.526 1.00 39.03 423 ALA A O 1
ATOM 3191 N N . PHE A 1 424 ? -13.274 12.280 30.474 1.00 36.41 424 PHE A N 1
ATOM 3192 C CA . PHE A 1 424 ? -13.857 13.627 30.526 1.00 36.41 424 PHE A CA 1
ATOM 3193 C C . PHE A 1 424 ? -13.377 14.497 29.360 1.00 36.41 424 PHE A C 1
ATOM 3195 O O . PHE A 1 424 ? -14.183 15.181 28.728 1.00 36.41 424 PHE A O 1
ATOM 3202 N N . THR A 1 425 ? -12.090 14.411 29.013 1.00 39.31 425 THR A N 1
ATOM 3203 C CA . THR A 1 425 ? -11.527 15.137 27.865 1.00 39.31 425 THR A CA 1
ATOM 3204 C C . THR A 1 425 ? -12.084 14.609 26.538 1.00 39.31 425 THR A C 1
ATOM 3206 O O . THR A 1 425 ? -12.438 15.398 25.667 1.00 39.31 425 THR A O 1
ATOM 3209 N N . THR A 1 426 ? -12.277 13.292 26.409 1.00 42.94 426 THR A N 1
ATOM 3210 C CA . THR A 1 426 ? -12.812 12.648 25.193 1.00 42.94 426 THR A CA 1
ATOM 3211 C C . THR A 1 426 ? -14.314 12.908 25.007 1.00 42.94 426 THR A C 1
ATOM 3213 O O . THR A 1 426 ? -14.764 13.161 23.890 1.00 42.94 426 THR A O 1
ATOM 3216 N N . GLN A 1 427 ? -15.106 12.922 26.087 1.00 41.97 427 GLN A N 1
ATOM 3217 C CA . GLN A 1 427 ? -16.525 13.302 26.058 1.00 41.97 427 GLN A CA 1
ATOM 3218 C C . GLN A 1 427 ? -16.681 14.791 25.704 1.00 41.97 427 GLN A C 1
ATOM 3220 O O . GLN A 1 427 ? -17.519 15.155 24.876 1.00 41.97 427 GLN A O 1
ATOM 3225 N N . ALA A 1 428 ? -15.836 15.656 26.276 1.00 36.22 428 ALA A N 1
ATOM 3226 C CA . ALA A 1 428 ? -15.784 17.071 25.924 1.00 36.22 428 ALA A CA 1
ATOM 3227 C C . ALA A 1 428 ? -15.344 17.286 24.463 1.00 36.22 428 ALA A C 1
ATOM 3229 O O . ALA A 1 428 ? -15.933 18.119 23.777 1.00 36.22 428 ALA A O 1
ATOM 3230 N N . GLN A 1 429 ? -14.392 16.497 23.950 1.00 41.44 429 GLN A N 1
ATOM 3231 C CA . GLN A 1 429 ? -13.964 16.519 22.546 1.00 41.44 429 GLN A CA 1
ATOM 3232 C C . GLN A 1 429 ? -15.030 15.981 21.587 1.00 41.44 429 GLN A C 1
ATOM 3234 O O . GLN A 1 429 ? -15.221 16.579 20.536 1.00 41.44 429 GLN A O 1
ATOM 3239 N N . ARG A 1 430 ? -15.793 14.935 21.938 1.00 39.75 430 ARG A N 1
ATOM 3240 C CA . ARG A 1 430 ? -16.978 14.523 21.157 1.00 39.75 430 ARG A CA 1
ATOM 3241 C C . ARG A 1 430 ? -18.015 15.637 21.089 1.00 39.75 430 ARG A C 1
ATOM 3243 O O . ARG A 1 430 ? -18.499 15.955 20.009 1.00 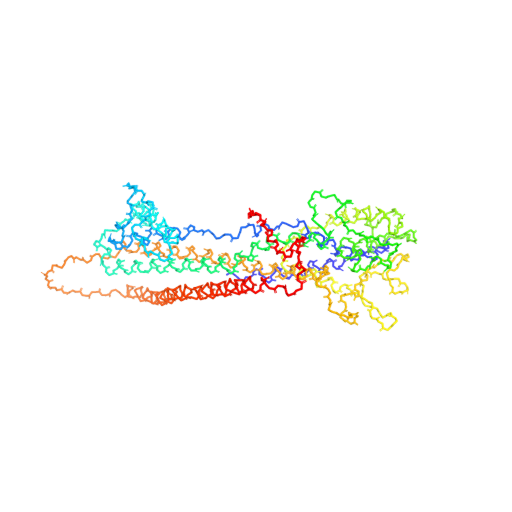39.75 430 ARG A O 1
ATOM 3250 N N . ASN A 1 431 ? -18.307 16.276 22.220 1.00 42.59 431 ASN A N 1
ATOM 3251 C CA . ASN A 1 431 ? -19.239 17.403 22.272 1.00 42.59 431 ASN A CA 1
ATOM 3252 C C . ASN A 1 431 ? -18.719 18.635 21.503 1.00 42.59 431 ASN A C 1
ATOM 3254 O O . ASN A 1 431 ? -19.518 19.393 20.953 1.00 42.59 431 ASN A O 1
ATOM 3258 N N . ALA A 1 432 ? -17.399 18.837 21.438 1.00 36.16 432 ALA A N 1
ATOM 3259 C CA . ALA A 1 432 ? -16.765 19.903 20.663 1.00 36.16 432 ALA A CA 1
ATOM 3260 C C . ALA A 1 432 ? -16.729 19.596 19.155 1.00 36.16 432 ALA A C 1
ATOM 3262 O O . ALA A 1 432 ? -17.090 20.462 18.364 1.00 36.16 432 ALA A O 1
ATOM 3263 N N . ASN A 1 433 ? -16.398 18.366 18.754 1.00 41.84 433 ASN A N 1
ATOM 3264 C CA . ASN A 1 433 ? -16.398 17.926 17.356 1.00 41.84 433 ASN A CA 1
ATOM 3265 C C . ASN A 1 433 ? -17.817 17.927 16.768 1.00 41.84 433 ASN A C 1
ATOM 3267 O O . ASN A 1 433 ? -18.003 18.417 15.660 1.00 41.84 433 ASN A O 1
ATOM 3271 N N . LEU A 1 434 ? -18.838 17.541 17.546 1.00 39.47 434 LEU A N 1
ATOM 3272 C CA . LEU A 1 434 ? -20.248 17.701 17.162 1.00 39.47 434 LEU A CA 1
ATOM 3273 C C . LEU A 1 434 ? -20.627 19.171 16.906 1.00 39.47 434 LEU A C 1
ATOM 3275 O O . LEU A 1 434 ? -21.419 19.459 16.012 1.00 39.47 434 LEU A O 1
ATOM 3279 N N . LYS A 1 435 ? -20.054 20.123 17.655 1.00 40.34 435 LYS A N 1
ATOM 3280 C CA . LYS A 1 435 ? -20.231 21.565 17.397 1.00 40.34 435 LYS A CA 1
ATOM 3281 C C . LYS A 1 435 ? -19.411 22.051 16.196 1.00 40.34 435 LYS A C 1
ATOM 3283 O O . LYS A 1 435 ? -19.821 22.992 15.520 1.00 40.34 435 LYS A O 1
ATOM 3288 N N . GLN A 1 436 ? -18.261 21.435 15.928 1.00 42.94 436 GLN A N 1
ATOM 3289 C CA . GLN A 1 436 ? -17.360 21.820 14.845 1.00 42.94 436 GLN A CA 1
ATOM 3290 C C . GLN A 1 436 ? -17.830 21.287 13.484 1.00 42.94 436 GLN A C 1
ATOM 3292 O O . GLN A 1 436 ? -17.689 22.006 12.504 1.00 42.94 436 GLN A O 1
ATOM 3297 N N . GLU A 1 437 ? -18.480 20.120 13.418 1.00 42.12 437 GLU A N 1
ATOM 3298 C CA . GLU A 1 437 ? -19.132 19.590 12.205 1.00 42.12 437 GLU A CA 1
ATOM 3299 C C . GLU A 1 437 ? -20.431 20.335 11.839 1.00 42.12 437 GLU A C 1
ATOM 3301 O O . GLU A 1 437 ? -20.781 20.441 10.661 1.00 42.12 437 GLU A O 1
ATOM 3306 N N . GLN A 1 438 ? -21.109 20.951 12.816 1.00 44.03 438 GLN A N 1
ATOM 3307 C CA . GLN A 1 438 ? -22.287 21.799 12.570 1.00 44.03 438 GLN A CA 1
ATOM 3308 C C . GLN A 1 438 ? -21.940 23.115 11.850 1.00 44.03 438 GLN A C 1
ATOM 3310 O O . GLN A 1 438 ? -22.773 23.664 11.125 1.00 44.03 438 GLN A O 1
ATOM 3315 N N . LYS A 1 439 ? -20.707 23.619 12.001 1.00 39.59 439 LYS A N 1
ATOM 3316 C CA . LYS A 1 439 ? -20.284 24.919 11.451 1.00 39.59 439 LYS A CA 1
ATOM 3317 C C . LYS A 1 439 ? -20.117 24.899 9.912 1.00 39.59 439 LYS A C 1
ATOM 3319 O O . LYS A 1 439 ? -20.668 25.790 9.267 1.00 39.59 439 LYS A O 1
ATOM 3324 N N . PRO A 1 440 ? -19.478 23.884 9.288 1.00 42.81 440 PRO A N 1
ATOM 3325 C CA . PRO A 1 440 ? -19.444 23.715 7.833 1.00 42.81 440 PRO A CA 1
ATOM 3326 C C . PRO A 1 440 ? -20.810 23.408 7.212 1.00 42.81 440 PRO A C 1
ATOM 3328 O O . PRO A 1 440 ? -21.061 23.824 6.084 1.00 42.81 440 PRO A O 1
ATOM 3331 N N . GLN A 1 441 ? -21.700 22.695 7.918 1.00 47.88 441 GLN A N 1
ATOM 3332 C CA . GLN A 1 441 ? -23.057 22.425 7.426 1.00 47.88 441 GLN A CA 1
ATOM 3333 C C . GLN A 1 441 ? -23.912 23.696 7.389 1.00 47.88 441 GLN A C 1
ATOM 3335 O O . GLN A 1 441 ? -24.515 23.973 6.356 1.00 47.88 441 GLN A O 1
ATOM 3340 N N . GLN A 1 442 ? -23.881 24.526 8.439 1.00 45.91 442 GLN A N 1
ATOM 3341 C CA . GLN A 1 442 ? -24.550 25.833 8.419 1.00 45.91 442 GLN A CA 1
ATOM 3342 C C . GLN A 1 442 ? -23.952 26.785 7.374 1.00 45.91 442 GLN A C 1
ATOM 3344 O O . GLN A 1 442 ? -24.699 27.509 6.720 1.00 45.91 442 GLN A O 1
ATOM 3349 N N . GLN A 1 443 ? -22.629 26.765 7.161 1.00 53.56 443 GLN A N 1
ATOM 3350 C CA . GLN A 1 443 ? -21.995 27.544 6.090 1.00 53.56 443 GLN A CA 1
ATOM 3351 C C . GLN A 1 443 ? -22.414 27.066 4.696 1.00 53.56 443 GLN A C 1
ATOM 3353 O O . GLN A 1 443 ? -22.772 27.895 3.864 1.00 53.56 443 GLN A O 1
ATOM 3358 N N . LYS A 1 444 ? -22.449 25.751 4.445 1.00 56.44 444 LYS A N 1
ATOM 3359 C CA . LYS A 1 444 ? -22.938 25.196 3.172 1.00 56.44 444 LYS A CA 1
ATOM 3360 C C . LYS A 1 444 ? -24.410 25.513 2.929 1.00 56.44 444 LYS A C 1
ATOM 3362 O O . LYS A 1 444 ? -24.786 25.801 1.798 1.00 56.44 444 LYS A O 1
ATOM 3367 N N . GLU A 1 445 ? -25.241 25.485 3.967 1.00 59.19 445 GLU A N 1
ATOM 3368 C CA . GLU A 1 445 ? -26.661 25.820 3.856 1.00 59.19 445 GLU A CA 1
ATOM 3369 C C . GLU A 1 445 ? -26.867 27.320 3.582 1.00 59.19 445 GLU A C 1
ATOM 3371 O O . GLU A 1 445 ? -27.648 27.684 2.702 1.00 59.19 445 GLU A O 1
ATOM 3376 N N . GLN A 1 446 ? -26.088 28.198 4.226 1.00 61.06 446 GLN A N 1
ATOM 3377 C CA . GLN A 1 446 ? -26.072 29.634 3.920 1.00 61.06 446 GLN A CA 1
ATOM 3378 C C . GLN A 1 446 ? -25.543 29.932 2.509 1.00 61.06 446 GLN A C 1
ATOM 3380 O O . GLN A 1 446 ? -26.109 30.772 1.806 1.00 61.06 446 GLN A O 1
ATOM 3385 N N . GLU A 1 447 ? -24.499 29.237 2.050 1.00 66.38 447 GLU A N 1
ATOM 3386 C CA . GLU A 1 447 ? -23.978 29.376 0.686 1.00 66.38 447 GLU A CA 1
ATOM 3387 C C . GLU A 1 447 ? -24.978 28.885 -0.361 1.00 66.38 447 GLU A C 1
ATOM 3389 O O . GLU A 1 447 ? -25.157 29.537 -1.392 1.00 66.38 447 GLU A O 1
ATOM 3394 N N . MET A 1 448 ? -25.683 27.786 -0.087 1.00 64.88 448 MET A N 1
ATOM 3395 C CA . MET A 1 448 ? -26.724 27.257 -0.964 1.00 64.88 448 MET A CA 1
ATOM 3396 C C . MET A 1 448 ? -27.917 28.216 -1.052 1.00 64.88 448 MET A C 1
ATOM 3398 O O . MET A 1 448 ? -28.378 28.517 -2.153 1.00 64.88 448 MET A O 1
ATOM 3402 N N . GLN A 1 449 ? -28.356 28.788 0.074 1.00 67.94 449 GLN A N 1
ATOM 3403 C CA . GLN A 1 449 ? -29.399 29.820 0.092 1.00 67.94 449 GLN A CA 1
ATOM 3404 C C . GLN A 1 449 ? -28.954 31.105 -0.625 1.00 67.94 449 GLN A C 1
ATOM 3406 O O . GLN A 1 449 ? -29.740 31.726 -1.346 1.00 67.94 449 GLN A O 1
ATOM 3411 N N . LEU A 1 450 ? -27.684 31.501 -0.494 1.00 67.69 450 LEU A N 1
ATOM 3412 C CA . LEU A 1 450 ? -27.128 32.648 -1.210 1.00 67.69 450 LEU A CA 1
ATOM 3413 C C . LEU A 1 450 ? -27.049 32.389 -2.722 1.00 67.69 450 LEU A C 1
ATOM 3415 O O . LEU A 1 450 ? -27.339 33.288 -3.516 1.00 67.69 450 LEU A O 1
ATOM 3419 N N . GLN A 1 451 ? -26.678 31.177 -3.138 1.00 71.31 451 GLN A N 1
ATOM 3420 C CA . GLN A 1 451 ? -26.661 30.785 -4.546 1.00 71.31 451 GLN A CA 1
ATOM 3421 C C . GLN A 1 451 ? -28.071 30.711 -5.134 1.00 71.31 451 GLN A C 1
ATOM 3423 O O . GLN A 1 451 ? -28.278 31.224 -6.235 1.00 71.31 451 GLN A O 1
ATOM 3428 N N . ASP A 1 452 ? -29.043 30.171 -4.399 1.00 69.56 452 ASP A N 1
ATOM 3429 C CA . ASP A 1 452 ? -30.441 30.126 -4.827 1.00 69.56 452 ASP A CA 1
ATOM 3430 C C . ASP A 1 452 ? -31.033 31.539 -4.957 1.00 69.56 452 ASP A C 1
ATOM 3432 O O . ASP A 1 452 ? -31.617 31.890 -5.983 1.00 69.56 452 ASP A O 1
ATOM 3436 N N . ASN A 1 453 ? -30.747 32.432 -4.003 1.00 67.31 453 ASN A N 1
ATOM 3437 C CA . ASN A 1 453 ? -31.119 33.845 -4.102 1.00 67.31 453 ASN A CA 1
ATOM 3438 C C . ASN A 1 453 ? -30.430 34.560 -5.279 1.00 67.31 453 ASN A C 1
ATOM 3440 O O . ASN A 1 453 ? -31.061 35.356 -5.981 1.00 67.31 453 ASN A O 1
ATOM 3444 N N . LYS A 1 454 ? -29.155 34.260 -5.565 1.00 70.25 454 LYS A N 1
ATOM 3445 C CA . LYS A 1 454 ? -28.456 34.770 -6.761 1.00 70.25 454 LYS A CA 1
ATOM 3446 C C . LYS A 1 454 ? -29.049 34.211 -8.057 1.00 70.25 454 LYS A C 1
ATOM 3448 O O . LYS A 1 454 ? -29.045 34.917 -9.067 1.00 70.25 454 LYS A O 1
ATOM 3453 N N . ARG A 1 455 ? -29.549 32.972 -8.057 1.00 66.81 455 ARG A N 1
ATOM 3454 C CA . ARG A 1 455 ? -30.199 32.333 -9.211 1.00 66.81 455 ARG A CA 1
ATOM 3455 C C . ARG A 1 455 ? -31.581 32.940 -9.461 1.00 66.81 455 ARG A C 1
ATOM 3457 O O . ARG A 1 455 ? -31.857 33.353 -10.583 1.00 66.81 455 ARG A O 1
ATOM 3464 N N . LYS A 1 456 ? -32.376 33.152 -8.409 1.00 67.25 456 LYS A N 1
ATOM 3465 C CA . LYS A 1 456 ? -33.652 33.890 -8.453 1.00 67.25 456 LYS A CA 1
ATOM 3466 C C . LYS A 1 456 ? -33.474 35.326 -8.961 1.00 67.25 456 LYS A C 1
ATOM 3468 O O . LYS A 1 456 ? -34.220 35.761 -9.833 1.00 67.25 456 LYS A O 1
ATOM 3473 N N . ARG A 1 457 ? -32.427 36.039 -8.520 1.00 62.09 457 ARG A N 1
ATOM 3474 C CA . ARG A 1 457 ? -32.092 37.386 -9.034 1.00 62.09 457 ARG A CA 1
ATOM 3475 C C . ARG A 1 457 ? -31.633 37.387 -10.496 1.00 62.09 457 ARG A C 1
ATOM 3477 O O . ARG A 1 457 ? -31.945 38.329 -11.219 1.00 62.09 457 ARG A O 1
ATOM 3484 N N . ARG A 1 458 ? -30.909 36.356 -10.948 1.00 59.69 458 ARG A N 1
ATOM 3485 C CA . ARG A 1 458 ? -30.522 36.200 -12.362 1.00 59.69 458 ARG A CA 1
ATOM 3486 C C . ARG A 1 458 ? -31.723 35.882 -13.251 1.00 59.69 458 ARG A C 1
ATOM 3488 O O . ARG A 1 458 ? -31.846 36.490 -14.305 1.00 59.69 458 ARG A O 1
ATOM 3495 N N . ASN A 1 459 ? -32.651 35.050 -12.790 1.00 57.34 459 ASN A N 1
ATOM 3496 C CA . ASN A 1 459 ? -33.890 34.758 -13.516 1.00 57.34 459 ASN A CA 1
ATOM 3497 C C . ASN A 1 459 ? -34.829 35.976 -13.574 1.00 57.34 459 ASN A C 1
ATOM 3499 O O . ASN A 1 459 ? -35.475 36.196 -14.591 1.00 57.34 459 ASN A O 1
ATOM 3503 N N . ALA A 1 460 ? -34.835 36.828 -12.542 1.00 53.53 460 ALA A N 1
ATOM 3504 C CA . ALA A 1 460 ? -35.554 38.105 -12.571 1.00 53.53 460 ALA A CA 1
ATOM 3505 C C . ALA A 1 460 ? -34.918 39.143 -13.522 1.00 53.53 460 ALA A C 1
ATOM 3507 O O . ALA A 1 460 ? -35.628 39.976 -14.077 1.00 53.53 460 ALA A O 1
ATOM 3508 N N . LYS A 1 461 ? -33.594 39.090 -13.743 1.00 51.62 461 LYS A N 1
ATOM 3509 C CA . LYS A 1 461 ? -32.875 39.968 -14.691 1.00 51.62 461 LYS A CA 1
ATOM 3510 C C . LYS A 1 461 ? -32.794 39.419 -16.122 1.00 51.62 461 LYS A C 1
ATOM 3512 O O . LYS A 1 461 ? -32.550 40.191 -17.041 1.00 51.62 461 LYS A O 1
ATOM 3517 N N . GLY A 1 462 ? -33.019 38.121 -16.326 1.00 45.81 462 GLY A N 1
ATOM 3518 C CA . GLY A 1 462 ? -33.003 37.467 -17.640 1.00 45.81 462 GLY A CA 1
ATOM 3519 C C . GLY A 1 462 ? -34.239 37.729 -18.505 1.00 45.81 462 GLY A C 1
ATOM 3520 O O . GLY A 1 462 ? -34.266 37.303 -19.653 1.00 45.81 462 GLY A O 1
ATOM 3521 N N . ASN A 1 463 ? -35.242 38.442 -17.984 1.00 47.41 463 ASN A N 1
ATOM 3522 C CA . ASN A 1 463 ? -36.497 38.715 -18.688 1.00 47.41 463 ASN A CA 1
ATOM 3523 C C . ASN A 1 463 ? -36.559 40.114 -19.333 1.00 47.41 463 ASN A C 1
ATOM 3525 O O . ASN A 1 463 ? -37.641 40.630 -19.602 1.00 47.41 463 ASN A O 1
ATOM 3529 N N . TYR A 1 464 ? -35.405 40.739 -19.587 1.00 48.19 464 TYR A N 1
ATOM 3530 C CA . TYR A 1 464 ? -35.327 41.960 -20.389 1.00 48.19 464 TYR A CA 1
ATOM 3531 C C . TYR A 1 464 ? -34.149 41.877 -21.366 1.00 48.19 464 TYR A C 1
ATOM 3533 O O . TYR A 1 464 ? -33.018 42.226 -21.038 1.00 48.19 464 TYR A O 1
ATOM 3541 N N . ASN A 1 465 ? -34.423 41.379 -22.575 1.00 46.78 465 ASN A N 1
ATOM 3542 C CA . ASN A 1 465 ? -33.528 41.505 -23.721 1.00 46.78 465 ASN A CA 1
ATOM 3543 C C . ASN A 1 465 ? -33.982 42.724 -24.548 1.00 46.78 465 ASN A C 1
ATOM 3545 O O . ASN A 1 465 ? -35.004 42.626 -25.231 1.00 46.78 465 ASN A O 1
ATOM 3549 N N . PRO A 1 466 ? -33.267 43.863 -24.513 1.00 47.66 466 PRO A N 1
ATOM 3550 C CA . PRO A 1 466 ? -33.637 45.053 -25.281 1.00 47.66 466 PRO A CA 1
ATOM 3551 C C . PRO A 1 466 ? -33.505 44.874 -26.807 1.00 47.66 466 PRO A C 1
ATOM 3553 O O . PRO A 1 466 ? -33.967 45.737 -27.545 1.00 47.66 466 PRO A O 1
ATOM 3556 N N . ASN A 1 467 ? -32.942 43.752 -27.281 1.00 47.81 467 ASN A N 1
ATOM 3557 C CA . ASN A 1 467 ? -32.686 43.472 -28.699 1.00 47.81 467 ASN A CA 1
ATOM 3558 C C . ASN A 1 467 ? -33.502 42.291 -29.267 1.00 47.81 467 ASN A C 1
ATOM 3560 O O . ASN A 1 467 ? -33.188 41.793 -30.346 1.00 47.81 467 ASN A O 1
ATOM 3564 N N . ALA A 1 468 ? -34.542 41.812 -28.574 1.00 46.66 468 ALA A N 1
ATOM 3565 C CA . ALA A 1 468 ? -35.442 40.809 -29.150 1.00 46.66 468 ALA A CA 1
ATOM 3566 C C . ALA A 1 468 ? -36.390 41.469 -30.183 1.00 46.66 468 ALA A C 1
ATOM 3568 O O . ALA A 1 468 ? -37.120 42.398 -29.818 1.00 46.66 468 ALA A O 1
ATOM 3569 N N . PRO A 1 469 ? -36.422 41.024 -31.456 1.00 44.59 469 PRO A N 1
ATOM 3570 C CA . PRO A 1 469 ? -37.290 41.614 -32.472 1.00 44.59 469 PRO A CA 1
ATOM 3571 C C . PRO A 1 469 ? -38.766 41.411 -32.104 1.00 44.59 469 PRO A C 1
ATOM 3573 O O . PRO A 1 469 ? -39.246 40.288 -31.945 1.00 44.59 469 PRO A O 1
ATOM 3576 N N . ARG A 1 470 ? -39.504 42.519 -31.960 1.00 49.59 470 ARG A N 1
ATOM 3577 C CA . ARG A 1 470 ? -40.956 42.506 -31.746 1.00 49.59 470 ARG A CA 1
ATOM 3578 C C . ARG A 1 470 ? -41.645 42.026 -33.023 1.00 49.59 470 ARG A C 1
ATOM 3580 O O . ARG A 1 470 ? -41.777 42.786 -33.976 1.00 49.59 470 ARG A O 1
ATOM 3587 N N . LEU A 1 471 ? -42.123 40.784 -33.029 1.00 48.19 471 LEU A N 1
ATOM 3588 C CA . LEU A 1 471 ? -43.012 40.295 -34.080 1.00 48.19 471 LEU A CA 1
ATOM 3589 C C . LEU A 1 471 ? -44.409 40.898 -33.873 1.00 48.19 471 LEU A C 1
ATOM 3591 O O . LEU A 1 471 ? -45.173 40.484 -32.996 1.00 48.19 471 LEU A O 1
ATOM 3595 N N . LEU A 1 472 ? -44.710 41.924 -34.666 1.00 47.22 472 LEU A N 1
ATOM 3596 C CA . LEU A 1 472 ? -46.034 42.524 -34.787 1.00 47.22 472 LEU A CA 1
ATOM 3597 C C . LEU A 1 472 ? -46.842 41.730 -35.819 1.00 47.22 472 LEU A C 1
ATOM 3599 O O . LEU A 1 472 ? -46.314 41.322 -36.851 1.00 47.22 472 LEU A O 1
ATOM 3603 N N . ASN A 1 473 ? -48.129 41.505 -35.555 1.00 51.62 473 ASN A N 1
ATOM 3604 C CA . ASN A 1 473 ? -49.039 41.067 -36.614 1.00 51.62 473 ASN A CA 1
ATOM 3605 C C . ASN A 1 473 ? -49.365 42.242 -37.560 1.00 51.62 473 ASN A C 1
ATOM 3607 O O . ASN A 1 473 ? -49.043 43.390 -37.257 1.00 51.62 473 ASN A O 1
ATOM 3611 N N . ALA A 1 474 ? -50.042 41.968 -38.679 1.00 49.56 474 ALA A N 1
ATOM 3612 C CA . ALA A 1 474 ? -50.385 42.962 -39.708 1.00 49.56 474 ALA A CA 1
ATOM 3613 C C . ALA A 1 474 ? -51.207 44.177 -39.211 1.00 49.56 474 ALA A C 1
ATOM 3615 O O . ALA A 1 474 ? -51.367 45.137 -39.953 1.00 49.56 474 ALA A O 1
ATOM 3616 N N . ASN A 1 475 ? -51.667 44.170 -37.952 1.00 52.53 475 ASN A N 1
ATOM 3617 C CA . ASN A 1 475 ? -52.393 45.269 -37.309 1.00 52.53 475 ASN A CA 1
ATOM 3618 C C . ASN A 1 475 ? -51.644 45.859 -36.089 1.00 52.53 475 ASN A C 1
ATOM 3620 O O . ASN A 1 475 ? -52.255 46.504 -35.239 1.00 52.53 475 ASN A O 1
ATOM 3624 N N . GLY A 1 476 ? -50.334 45.624 -35.954 1.00 44.25 476 GLY A N 1
ATOM 3625 C CA . GLY A 1 476 ? -49.482 46.336 -34.993 1.00 44.25 476 GLY A CA 1
ATOM 3626 C C . GLY A 1 476 ? -49.611 45.933 -33.515 1.00 44.25 476 GLY A C 1
ATOM 3627 O O . GLY A 1 476 ? -49.195 46.704 -32.652 1.00 44.25 476 GLY A O 1
ATOM 3628 N N . LYS A 1 477 ? -50.137 44.743 -33.176 1.00 47.78 477 LYS A N 1
ATOM 3629 C CA . LYS A 1 477 ? -50.159 44.231 -31.784 1.00 47.78 477 LYS A CA 1
ATOM 3630 C C . LYS A 1 477 ? -49.215 43.037 -31.579 1.00 47.78 477 LYS A C 1
ATOM 3632 O O . LYS A 1 477 ? -49.113 42.152 -32.427 1.00 47.78 477 LYS A O 1
ATOM 3637 N N . VAL A 1 478 ? -48.534 43.020 -30.427 1.00 46.88 478 VAL A N 1
ATOM 3638 C CA . VAL A 1 478 ? -47.524 42.018 -30.023 1.00 46.88 478 VAL A CA 1
ATOM 3639 C C . VAL A 1 478 ? -48.194 40.689 -29.640 1.00 46.88 478 VAL A C 1
ATOM 3641 O O . VAL A 1 478 ? -49.096 40.676 -28.803 1.00 46.88 478 VAL A O 1
ATOM 3644 N N . LYS A 1 479 ? -47.748 39.563 -30.219 1.00 41.44 479 LYS A N 1
ATOM 3645 C CA . LYS A 1 479 ? -48.170 38.203 -29.822 1.00 41.44 479 LYS A CA 1
ATOM 3646 C C . LYS A 1 479 ? -47.212 37.628 -28.771 1.00 41.44 479 LYS A C 1
ATOM 3648 O O . LYS A 1 479 ? -46.041 37.423 -29.068 1.00 41.44 479 LYS A O 1
ATOM 3653 N N . ASN A 1 480 ? -47.715 37.279 -27.587 1.00 36.97 480 ASN A N 1
ATOM 3654 C CA . ASN A 1 480 ? -46.978 36.449 -26.626 1.00 36.97 480 ASN A CA 1
ATOM 3655 C C . ASN A 1 480 ? -47.247 34.967 -26.927 1.00 36.97 480 ASN A C 1
ATOM 3657 O O . ASN A 1 480 ? -48.373 34.497 -26.757 1.00 36.97 480 ASN A O 1
ATOM 3661 N N . ALA A 1 481 ? -46.231 34.228 -27.377 1.00 35.09 481 ALA A N 1
ATOM 3662 C CA . ALA A 1 481 ? -46.311 32.776 -27.518 1.00 35.09 481 ALA A CA 1
ATOM 3663 C C . ALA A 1 481 ? -46.157 32.107 -26.138 1.00 35.09 481 ALA A C 1
ATOM 3665 O O . ALA A 1 481 ? -45.155 32.307 -25.454 1.00 35.09 481 ALA A O 1
ATOM 3666 N N . LYS A 1 482 ? -47.156 31.319 -25.721 1.00 31.86 482 LYS A N 1
ATOM 3667 C CA . LYS A 1 482 ? -47.053 30.389 -24.583 1.00 31.86 482 LYS A CA 1
ATOM 3668 C C . LYS A 1 482 ? -46.280 29.144 -25.031 1.00 31.86 482 LYS A C 1
ATOM 3670 O O . LYS A 1 482 ? -46.687 28.509 -25.998 1.00 31.86 482 LYS A O 1
ATOM 3675 N N . ILE A 1 483 ? -45.226 28.777 -24.306 1.00 30.11 483 ILE A N 1
ATOM 3676 C CA . ILE A 1 483 ? -44.562 27.466 -24.402 1.00 30.11 483 ILE A CA 1
ATOM 3677 C C . ILE A 1 483 ? -45.018 26.631 -23.186 1.00 30.11 483 ILE A C 1
ATOM 3679 O O . ILE A 1 483 ? -45.022 27.177 -22.079 1.00 30.11 483 ILE A O 1
ATOM 3683 N N . PRO A 1 484 ? -45.447 25.363 -23.350 1.00 26.45 484 PRO A N 1
ATOM 3684 C CA . PRO A 1 484 ? -45.878 24.512 -22.238 1.00 26.45 484 PRO A CA 1
ATOM 3685 C C . PRO A 1 484 ? -44.681 23.932 -21.452 1.00 26.45 484 PRO A C 1
ATOM 3687 O O . PRO A 1 484 ? -43.624 23.713 -22.047 1.00 26.45 484 PRO A O 1
ATOM 3690 N N . PRO A 1 485 ? -44.825 23.681 -20.136 1.00 31.00 485 PRO A N 1
ATOM 3691 C CA . PRO A 1 485 ? -43.748 23.144 -19.306 1.00 31.00 485 PRO A CA 1
ATOM 3692 C C . PRO A 1 485 ? -43.655 21.609 -19.386 1.00 31.00 485 PRO A C 1
ATOM 3694 O O . PRO A 1 485 ? -44.683 20.931 -19.426 1.00 31.00 485 PRO A O 1
ATOM 3697 N N . PHE A 1 486 ? -42.421 21.097 -19.362 1.00 33.91 486 PHE A N 1
ATOM 3698 C CA . PHE A 1 486 ? -42.078 19.764 -18.854 1.00 33.91 486 PHE A CA 1
ATOM 3699 C C . PHE A 1 486 ? -41.689 19.878 -17.381 1.00 33.91 48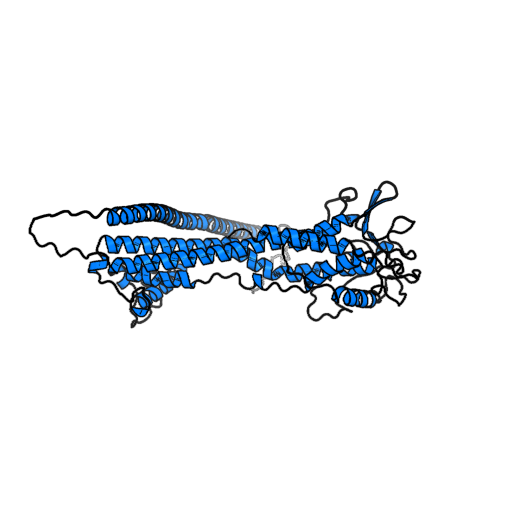6 PHE A C 1
ATOM 3701 O O . PHE A 1 486 ? -41.044 20.901 -17.037 1.00 33.91 486 PHE A O 1
#

InterPro domains:
  IPR025932 Trypanosome variant surface glycoprotein, B-type, N-terminal domain [PF13206] (15-369)